Protein AF-D0GLN6-F1 (afdb_monomer)

Secondary structure (DSSP, 8-state):
-HHHHHHHHHHHTTS-HHHHHHHHHHHTT-HHHHHHHHHHHHHT-GGGGGGS-HHHHHHHHHHHHHHHHHHHHIIIII--HHHHHHHHHHHHHHHHHHHT-GGGGGT--HHHH--HHHHHHHHHHHHHHHHHHHHHTT-HHHHHHHHTTHHHHHHHHHTS-HHHHHHHHHHHHHHHHHHHHHHHHHHHHHHHTT-HHHHHHHHHHHHHHHTTT-TTGGGHHHHHHHHHHHHHHHHHHHHHHHHHHHTSS---HHHHHHHHHHHHHHHHHSTT-TTHHHHHHHHHHHHSEEEEEEE--TTHHHHHHHHTTTEEE-SSS-SEEEEEEEEEEEEEEEEEEEEEEEEEEEEEE-TTSPEEEEEEEEEEEEEEEEEEEEEEEEEEEEESS-EEEEEEEEEEEEEEEEEEEESTT--TT---EEES---HHHHHHHHHHHHHHHHHHHHHHHHHHHHTT-

Radius of gyration: 38.67 Å; Cα contacts (8 Å, |Δi|>4): 647; chains: 1; bounding box: 115×36×91 Å

Nearest PDB structures (foldseek):
  8b0h-assembly1_E  TM=2.449E-01  e=9.801E-02  Homo sapiens
  6h03-assembly1_F  TM=3.157E-01  e=2.692E-01  Homo sapiens
  8b0g-assembly1_B  TM=2.133E-01  e=9.801E-02  Homo sapiens
  8b0g-assembly1_C  TM=1.788E-01  e=1.200E-01  Homo sapiens
  5fmw-assembly1_A  TM=1.872E-01  e=1.107E+00  Homo sapiens

Structure (mmCIF, N/CA/C/O backbone):
data_AF-D0GLN6-F1
#
_entry.id   AF-D0GLN6-F1
#
loop_
_atom_site.group_PDB
_atom_site.id
_atom_site.type_symbol
_atom_site.label_atom_id
_atom_site.label_alt_id
_atom_site.label_comp_id
_atom_site.label_asym_id
_atom_site.label_entity_id
_atom_site.label_seq_id
_atom_site.pdbx_PDB_ins_code
_atom_site.Cartn_x
_atom_site.Cartn_y
_atom_site.Cartn_z
_atom_site.occupancy
_atom_site.B_iso_or_equiv
_atom_site.auth_seq_id
_atom_site.auth_comp_id
_atom_site.auth_asym_id
_atom_site.auth_atom_id
_atom_site.pdbx_PDB_model_num
ATOM 1 N N . MET A 1 1 ? 31.984 16.504 53.160 1.00 37.56 1 MET A N 1
ATOM 2 C CA . MET A 1 1 ? 31.110 16.565 51.962 1.00 37.56 1 MET A CA 1
ATOM 3 C C . MET A 1 1 ? 31.490 15.632 50.798 1.00 37.56 1 MET A C 1
ATOM 5 O O . MET A 1 1 ? 30.657 15.445 49.928 1.00 37.56 1 MET A O 1
ATOM 9 N N . LYS A 1 2 ? 32.657 14.957 50.772 1.00 28.67 2 LYS A N 1
ATOM 10 C CA . LYS A 1 2 ? 33.000 13.996 49.690 1.00 28.67 2 LYS A CA 1
ATOM 11 C C . LYS A 1 2 ? 32.461 12.559 49.876 1.00 28.67 2 LYS A C 1
ATOM 13 O O . LYS A 1 2 ? 32.321 11.836 48.899 1.00 28.67 2 LYS A O 1
ATOM 18 N N . LYS A 1 3 ? 32.088 12.151 51.099 1.00 28.12 3 LYS A N 1
ATOM 19 C CA . LYS A 1 3 ? 31.564 10.794 51.382 1.00 28.12 3 LYS A CA 1
ATOM 20 C C . LYS A 1 3 ? 30.069 10.607 51.061 1.00 28.12 3 LYS A C 1
ATOM 22 O O . LYS A 1 3 ? 29.656 9.492 50.777 1.00 28.12 3 LYS A O 1
ATOM 27 N N . ALA A 1 4 ? 29.279 11.686 51.024 1.00 34.06 4 ALA A N 1
ATOM 28 C CA . ALA A 1 4 ? 27.859 11.626 50.652 1.00 34.06 4 ALA A CA 1
ATOM 29 C C . ALA A 1 4 ? 27.649 11.472 49.131 1.00 34.06 4 ALA A C 1
ATOM 31 O O . ALA A 1 4 ? 26.733 10.778 48.703 1.00 34.06 4 ALA A O 1
ATOM 32 N N . ILE A 1 5 ? 28.544 12.046 48.315 1.00 32.75 5 ILE A N 1
ATOM 33 C CA . ILE A 1 5 ? 28.494 11.948 46.845 1.00 32.75 5 ILE A CA 1
ATOM 34 C C . ILE A 1 5 ? 28.907 10.543 46.377 1.00 32.75 5 ILE A C 1
ATOM 36 O O . ILE A 1 5 ? 28.273 9.985 45.486 1.00 32.75 5 ILE A O 1
ATOM 40 N N . LEU A 1 6 ? 29.890 9.916 47.040 1.00 28.12 6 LEU A N 1
ATOM 41 C CA . LEU A 1 6 ? 30.286 8.536 46.735 1.00 28.12 6 LEU A CA 1
ATOM 42 C C . LEU A 1 6 ? 29.181 7.525 47.084 1.00 28.12 6 LEU A C 1
ATOM 44 O O . LEU A 1 6 ? 29.000 6.552 46.365 1.00 28.12 6 LEU A O 1
ATOM 48 N N . PHE A 1 7 ? 28.407 7.775 48.147 1.00 32.47 7 PHE A N 1
ATOM 49 C CA . PHE A 1 7 ? 27.295 6.908 48.553 1.00 32.47 7 PHE A CA 1
ATOM 50 C C . PHE A 1 7 ? 26.094 7.020 47.599 1.00 32.47 7 PHE A C 1
ATOM 52 O O . PHE A 1 7 ? 25.415 6.032 47.348 1.00 32.47 7 PHE A O 1
ATOM 59 N N . ILE A 1 8 ? 25.860 8.194 46.999 1.00 35.62 8 ILE A N 1
ATOM 60 C CA . ILE A 1 8 ? 24.835 8.384 45.956 1.00 35.62 8 ILE A CA 1
ATOM 61 C C . ILE A 1 8 ? 25.257 7.708 44.637 1.00 35.62 8 ILE A C 1
ATOM 63 O O . ILE A 1 8 ? 24.425 7.070 43.996 1.00 35.62 8 ILE A O 1
ATOM 67 N N . LEU A 1 9 ? 26.549 7.743 44.286 1.00 30.69 9 LEU A N 1
ATOM 68 C CA . LEU A 1 9 ? 27.112 7.022 43.132 1.00 30.69 9 LEU A CA 1
ATOM 69 C C . LEU A 1 9 ? 27.140 5.493 43.320 1.00 30.69 9 LEU A C 1
ATOM 71 O O . LEU A 1 9 ? 26.905 4.759 42.364 1.00 30.69 9 LEU A O 1
ATOM 75 N N . LEU A 1 10 ? 27.344 4.993 44.544 1.00 35.53 10 LEU A N 1
ATOM 76 C CA . LEU A 1 10 ? 27.298 3.552 44.842 1.00 35.53 10 LEU A CA 1
ATOM 77 C C . LEU A 1 10 ? 25.870 2.994 44.916 1.00 35.53 10 LEU A C 1
ATOM 79 O O . LEU A 1 10 ? 25.664 1.824 44.614 1.00 35.53 10 LEU A O 1
ATOM 83 N N . ILE A 1 11 ? 24.875 3.821 45.260 1.00 42.78 11 ILE A N 1
ATOM 84 C CA . ILE A 1 11 ? 23.459 3.431 45.177 1.00 42.78 11 ILE A CA 1
ATOM 85 C C . ILE A 1 11 ? 23.023 3.305 43.709 1.00 42.78 11 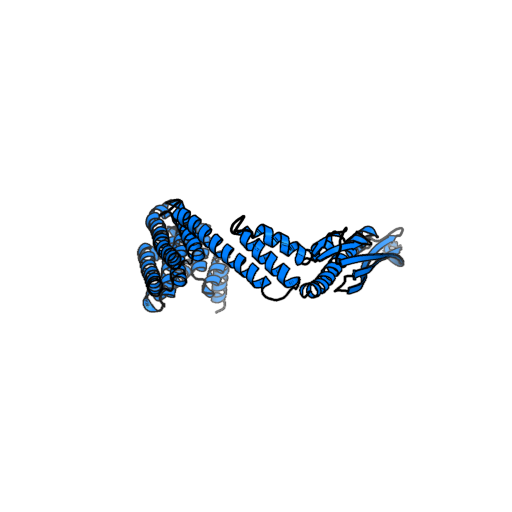ILE A C 1
ATOM 87 O O . ILE A 1 11 ? 22.248 2.408 43.404 1.00 42.78 11 ILE A O 1
ATOM 91 N N . LEU A 1 12 ? 23.579 4.118 42.801 1.00 38.28 12 LEU A N 1
ATOM 92 C CA . LEU A 1 12 ? 23.375 3.999 41.349 1.00 38.28 12 LEU A CA 1
ATOM 93 C C . LEU A 1 12 ? 24.101 2.791 40.729 1.00 38.28 12 LEU A C 1
ATOM 95 O O . LEU A 1 12 ? 23.589 2.206 39.780 1.00 38.28 12 LEU A O 1
ATOM 99 N N . ALA A 1 13 ? 25.229 2.347 41.293 1.00 40.69 13 ALA A N 1
ATOM 100 C CA . ALA A 1 13 ? 25.994 1.198 40.787 1.00 40.69 13 ALA A CA 1
ATOM 101 C C . ALA A 1 13 ? 25.331 -0.181 41.024 1.00 40.69 13 ALA A C 1
ATOM 103 O O . ALA A 1 13 ? 25.823 -1.193 40.527 1.00 40.69 13 ALA A O 1
ATOM 104 N N . VAL A 1 14 ? 24.222 -0.243 41.771 1.00 48.84 14 VAL A N 1
ATOM 105 C CA . VAL A 1 14 ? 23.471 -1.487 42.061 1.00 48.84 14 VAL A CA 1
ATOM 106 C C . VAL A 1 14 ? 22.089 -1.493 41.381 1.00 48.84 14 VAL A C 1
ATOM 108 O O . VAL A 1 14 ? 21.332 -2.462 41.478 1.00 48.84 14 VAL A O 1
ATOM 111 N N . ILE A 1 15 ? 21.747 -0.429 40.651 1.00 55.03 15 ILE A N 1
ATOM 112 C CA . ILE A 1 15 ? 20.499 -0.330 39.895 1.00 55.03 15 ILE A CA 1
ATOM 113 C C . ILE A 1 15 ? 20.711 -1.061 38.569 1.00 55.03 15 ILE A C 1
ATOM 115 O O . ILE A 1 15 ? 21.548 -0.681 37.760 1.00 55.03 15 ILE A O 1
ATOM 119 N N . SER A 1 16 ? 19.981 -2.157 38.354 1.00 67.31 16 SER A N 1
ATOM 120 C CA . SER A 1 16 ? 20.025 -2.892 37.082 1.00 67.31 16 SER A CA 1
ATOM 121 C C . SER A 1 16 ? 19.779 -1.963 35.886 1.00 67.31 16 SER A C 1
ATOM 123 O O . SER A 1 16 ? 19.009 -1.007 36.017 1.00 67.31 16 SER A O 1
ATOM 125 N N . CYS A 1 17 ? 20.321 -2.299 34.711 1.00 77.69 17 CYS A N 1
ATOM 126 C CA . CYS A 1 17 ? 20.084 -1.544 33.474 1.00 77.69 17 CYS A CA 1
ATOM 127 C C . CYS A 1 17 ? 18.590 -1.278 33.198 1.00 77.69 17 CYS A C 1
ATOM 129 O O . CYS A 1 17 ? 18.249 -0.229 32.659 1.00 77.69 17 CYS A O 1
ATOM 131 N N . ASP A 1 18 ? 17.694 -2.189 33.599 1.00 82.88 18 ASP A N 1
ATOM 132 C CA . ASP A 1 18 ? 16.244 -2.029 33.433 1.00 82.88 18 ASP A CA 1
ATOM 133 C C . ASP A 1 18 ? 15.676 -0.887 34.298 1.00 82.88 18 ASP A C 1
ATOM 135 O O . ASP A 1 18 ? 14.871 -0.091 33.824 1.00 82.88 18 ASP A O 1
ATOM 139 N N . LEU A 1 19 ? 16.119 -0.748 35.548 1.00 83.62 19 LEU A N 1
ATOM 140 C CA . LEU A 1 19 ? 15.660 0.326 36.438 1.00 83.62 19 LEU A CA 1
ATOM 141 C C . LEU A 1 19 ? 16.253 1.695 36.055 1.00 83.62 19 LEU A C 1
ATOM 143 O O . LEU A 1 19 ? 15.562 2.708 36.154 1.00 83.62 19 LEU A O 1
ATOM 147 N N . GLU A 1 20 ? 17.495 1.739 35.561 1.00 84.81 20 GLU A N 1
ATOM 148 C CA . GLU A 1 20 ? 18.068 2.967 34.986 1.00 84.81 20 GLU A CA 1
ATOM 149 C C . GLU A 1 20 ? 17.298 3.389 33.725 1.00 84.81 20 GLU A C 1
ATOM 151 O O . GLU A 1 20 ? 16.977 4.564 33.529 1.00 84.81 20 GLU A O 1
ATOM 156 N N . LYS A 1 21 ? 16.943 2.420 32.876 1.00 90.88 21 LYS A N 1
ATOM 157 C CA . LYS A 1 21 ? 16.094 2.662 31.710 1.00 90.88 21 LYS A CA 1
ATOM 158 C C . LYS A 1 21 ? 14.721 3.199 32.119 1.00 90.88 21 LYS A C 1
ATOM 160 O O . LYS A 1 21 ? 14.291 4.204 31.557 1.00 90.88 21 LYS A O 1
ATOM 165 N N . ALA A 1 22 ? 14.075 2.594 33.115 1.00 88.94 22 ALA A N 1
ATOM 166 C CA . ALA A 1 22 ? 12.794 3.066 33.640 1.00 88.94 22 ALA A CA 1
ATOM 167 C C . ALA A 1 22 ? 12.881 4.508 34.170 1.00 88.94 22 ALA A C 1
ATOM 169 O O . ALA A 1 22 ? 11.941 5.288 33.996 1.00 88.94 22 ALA A O 1
ATOM 170 N N . GLN A 1 23 ? 14.015 4.887 34.769 1.00 88.12 23 GLN A N 1
ATOM 171 C CA . GLN A 1 23 ? 14.256 6.261 35.205 1.00 88.12 23 GLN A CA 1
ATOM 172 C C . GLN A 1 23 ? 14.334 7.236 34.028 1.00 88.12 23 GLN A C 1
ATOM 174 O O . GLN A 1 23 ? 13.666 8.268 34.038 1.00 88.12 23 GLN A O 1
ATOM 179 N N . LYS A 1 24 ? 15.088 6.891 32.980 1.00 91.56 24 LYS A N 1
ATOM 180 C CA . LYS A 1 24 ? 15.167 7.713 31.761 1.00 91.56 24 LYS A CA 1
ATOM 181 C C . LYS A 1 24 ? 13.803 7.861 31.083 1.00 91.56 24 LYS A C 1
ATOM 183 O O . LYS A 1 24 ? 13.503 8.916 30.537 1.00 91.56 24 LYS A O 1
ATOM 188 N N . GLU A 1 25 ? 12.978 6.816 31.102 1.00 94.44 25 GLU A N 1
ATOM 189 C CA . GLU A 1 25 ? 11.600 6.862 30.591 1.00 94.44 25 GLU A CA 1
ATOM 190 C C . GLU A 1 25 ? 10.738 7.835 31.411 1.00 94.44 25 GLU A C 1
ATOM 192 O O . GLU A 1 25 ? 10.037 8.666 30.834 1.00 94.44 25 GLU A O 1
ATOM 197 N N . TYR A 1 26 ? 10.844 7.806 32.743 1.00 92.25 26 TYR A N 1
ATOM 198 C CA . TYR A 1 26 ? 10.145 8.744 33.628 1.00 92.25 26 TYR A CA 1
ATOM 199 C C . TYR A 1 26 ? 10.534 10.203 33.353 1.00 92.25 26 TYR A C 1
ATOM 201 O O . TYR A 1 26 ? 9.664 11.054 33.182 1.00 92.25 26 TYR A O 1
ATOM 209 N N . GLU A 1 27 ? 11.835 10.490 33.266 1.00 91.31 27 GLU A N 1
ATOM 210 C CA . GLU A 1 27 ? 12.361 11.838 33.002 1.00 91.31 27 GLU A CA 1
ATOM 211 C C . GLU A 1 27 ? 11.919 12.387 31.639 1.00 91.31 27 GLU A C 1
ATOM 213 O O . GLU A 1 27 ? 11.736 13.591 31.482 1.00 91.31 27 GLU A O 1
ATOM 218 N N . LYS A 1 28 ? 11.686 11.501 30.664 1.00 94.56 28 LYS A N 1
ATOM 219 C CA . LYS A 1 28 ? 11.158 11.844 29.335 1.00 94.56 28 LYS A CA 1
ATOM 220 C C . LYS A 1 28 ? 9.630 11.978 29.285 1.00 94.56 28 LYS A C 1
ATOM 222 O O . LYS A 1 28 ? 9.087 12.174 28.202 1.00 94.56 28 LYS A O 1
ATOM 227 N N . GLY A 1 29 ? 8.924 11.822 30.407 1.00 91.88 29 GLY A N 1
ATOM 228 C CA . GLY A 1 29 ? 7.457 11.839 30.451 1.00 91.88 29 GLY A CA 1
ATOM 229 C C . GLY A 1 29 ? 6.790 10.557 29.933 1.00 91.88 29 GLY A C 1
ATOM 230 O O . GLY A 1 29 ? 5.576 10.512 29.754 1.00 91.88 29 GLY A O 1
ATOM 231 N N . GLN A 1 30 ? 7.553 9.484 29.703 1.00 94.75 30 GLN A N 1
ATOM 232 C CA . GLN A 1 30 ? 7.049 8.187 29.234 1.00 94.75 30 GLN A CA 1
ATOM 233 C C . GLN A 1 30 ? 6.564 7.336 30.419 1.00 94.75 30 GLN A C 1
ATOM 235 O O . GLN A 1 30 ? 7.053 6.234 30.672 1.00 94.75 30 GLN A O 1
ATOM 240 N N . TYR A 1 31 ? 5.600 7.855 31.180 1.00 95.50 31 TYR A N 1
ATOM 241 C CA . TYR A 1 31 ? 5.242 7.325 32.499 1.00 95.50 31 TYR A CA 1
ATOM 242 C C . TYR A 1 31 ? 4.736 5.878 32.495 1.00 95.50 31 TYR A C 1
ATOM 244 O O . TYR A 1 31 ? 5.160 5.075 33.325 1.00 95.50 31 TYR A O 1
ATOM 252 N N . ILE A 1 32 ? 3.878 5.506 31.541 1.00 95.25 32 ILE A N 1
ATOM 253 C CA . ILE A 1 32 ? 3.388 4.122 31.422 1.00 95.25 32 ILE A CA 1
ATOM 254 C C . ILE A 1 32 ? 4.527 3.150 31.126 1.00 95.25 32 ILE A C 1
ATOM 256 O O . ILE A 1 32 ? 4.590 2.075 31.720 1.00 95.25 32 ILE A O 1
ATOM 260 N N . GLN A 1 33 ? 5.444 3.542 30.243 1.00 94.62 33 GLN A N 1
ATOM 261 C CA . GLN A 1 33 ? 6.599 2.724 29.894 1.00 94.62 33 GLN A CA 1
ATOM 262 C C . GLN A 1 33 ? 7.537 2.567 31.094 1.00 94.62 33 GLN A C 1
ATOM 264 O O . GLN A 1 33 ? 7.966 1.455 31.381 1.00 94.62 33 GLN A O 1
ATOM 269 N N . SER A 1 34 ? 7.746 3.643 31.856 1.00 94.50 34 SER A N 1
ATOM 270 C CA . SER A 1 34 ? 8.524 3.606 33.095 1.00 94.50 34 SER A CA 1
ATOM 271 C C . SER A 1 34 ? 7.962 2.594 34.108 1.00 94.50 34 SER A C 1
ATOM 273 O O . SER A 1 34 ? 8.719 1.784 34.656 1.00 94.50 34 SER A O 1
ATOM 275 N N . ILE A 1 35 ? 6.635 2.564 34.308 1.00 93.06 35 ILE A N 1
ATOM 276 C CA . ILE A 1 35 ? 5.976 1.557 35.161 1.00 93.06 35 ILE A CA 1
ATOM 277 C C . ILE A 1 35 ? 6.181 0.151 34.588 1.00 93.06 35 ILE A C 1
ATOM 279 O O . ILE A 1 35 ? 6.617 -0.741 35.314 1.00 93.06 35 ILE A O 1
ATOM 283 N N . GLU A 1 36 ? 5.917 -0.056 33.295 1.00 92.88 36 GLU A N 1
ATOM 284 C CA . GLU A 1 36 ? 6.096 -1.358 32.640 1.00 92.88 36 GLU A CA 1
ATOM 285 C C . GLU A 1 36 ? 7.523 -1.898 32.784 1.00 92.88 36 GLU A C 1
ATOM 287 O O . GLU A 1 36 ? 7.710 -3.065 33.128 1.00 92.88 36 GLU A O 1
ATOM 292 N N . THR A 1 37 ? 8.533 -1.069 32.517 1.00 92.31 37 THR A N 1
ATOM 293 C CA . THR A 1 37 ? 9.947 -1.442 32.619 1.00 92.31 37 THR A CA 1
ATOM 294 C C . THR A 1 37 ? 10.316 -1.775 34.065 1.00 92.31 37 THR A C 1
ATOM 296 O O . THR A 1 37 ? 10.963 -2.795 34.311 1.00 92.31 37 THR A O 1
ATOM 299 N N . THR A 1 38 ? 9.835 -0.985 35.030 1.00 90.38 38 THR A N 1
ATOM 300 C CA . THR A 1 38 ? 10.035 -1.257 36.462 1.00 90.38 38 THR A CA 1
ATOM 301 C C . THR A 1 38 ? 9.437 -2.606 36.864 1.00 90.38 38 THR A C 1
ATOM 303 O O . THR A 1 38 ? 10.108 -3.413 37.504 1.00 90.38 38 THR A O 1
ATOM 306 N N . LEU A 1 39 ? 8.197 -2.892 36.460 1.00 90.06 39 LEU A N 1
ATOM 307 C CA . LEU A 1 39 ? 7.534 -4.157 36.781 1.00 90.06 39 LEU A CA 1
ATOM 308 C C . LEU A 1 39 ? 8.218 -5.351 36.101 1.00 90.06 39 LEU A C 1
ATOM 310 O O . LEU A 1 39 ? 8.475 -6.357 36.755 1.00 90.06 39 LEU A O 1
ATOM 314 N N . LYS A 1 40 ? 8.624 -5.227 34.830 1.00 89.50 40 LYS A N 1
ATOM 315 C CA . LYS A 1 40 ? 9.374 -6.278 34.114 1.00 89.50 40 LYS A CA 1
ATOM 316 C C . LYS A 1 40 ? 10.687 -6.644 34.805 1.00 89.50 40 LYS A C 1
ATOM 318 O O . LYS A 1 40 ? 11.072 -7.814 34.793 1.00 89.50 40 LYS A O 1
ATOM 323 N N . TYR A 1 41 ? 11.379 -5.670 35.397 1.00 86.81 41 TYR A N 1
ATOM 324 C CA . TYR A 1 41 ? 12.577 -5.949 36.186 1.00 86.81 41 TYR A CA 1
ATOM 325 C C . TYR A 1 41 ? 12.258 -6.851 37.385 1.00 86.81 41 TYR A C 1
ATOM 327 O O . TYR A 1 41 ? 12.951 -7.849 37.608 1.00 86.81 41 TYR A O 1
ATOM 335 N N . PHE A 1 42 ? 11.201 -6.528 38.134 1.00 85.19 42 PHE A N 1
ATOM 336 C CA . PHE A 1 42 ? 10.797 -7.292 39.313 1.00 85.19 42 PHE A CA 1
ATOM 337 C C . PHE A 1 42 ? 10.180 -8.650 38.975 1.00 85.19 42 PHE A C 1
ATOM 339 O O . PHE A 1 42 ? 10.437 -9.602 39.707 1.00 85.19 42 PHE A O 1
ATOM 346 N N . ASP A 1 43 ? 9.498 -8.782 37.837 1.00 85.56 43 ASP A N 1
ATOM 347 C CA . ASP A 1 43 ? 9.002 -10.069 37.331 1.00 85.56 43 ASP A CA 1
ATOM 348 C C . ASP A 1 43 ? 10.149 -11.076 37.122 1.00 85.56 43 ASP A C 1
ATOM 350 O O . ASP A 1 43 ? 10.017 -12.256 37.433 1.00 85.56 43 ASP A O 1
ATOM 354 N N . LYS A 1 44 ? 11.317 -10.616 36.650 1.00 82.50 44 LYS A N 1
ATOM 355 C CA . LYS A 1 44 ? 12.515 -11.460 36.457 1.00 82.50 44 LYS A CA 1
ATOM 356 C C . LYS A 1 44 ? 13.317 -11.699 37.739 1.00 82.50 44 LYS A C 1
ATOM 358 O O . LYS A 1 44 ? 14.229 -12.521 37.754 1.00 82.50 44 LYS A O 1
ATOM 363 N N . ASN A 1 45 ? 13.037 -10.940 38.795 1.00 73.62 45 ASN A N 1
ATOM 364 C CA . ASN A 1 45 ? 13.869 -10.860 39.991 1.00 73.62 45 ASN A CA 1
ATOM 365 C C . ASN A 1 45 ? 13.021 -10.877 41.271 1.00 73.62 45 ASN A C 1
ATOM 367 O O . ASN A 1 45 ? 13.339 -10.171 42.228 1.00 73.62 45 ASN A O 1
ATOM 371 N N . GLU A 1 46 ? 11.959 -11.682 41.321 1.00 61.38 46 GLU A N 1
ATOM 372 C CA . GLU A 1 46 ? 10.971 -11.655 42.412 1.00 61.38 46 GLU A CA 1
ATOM 373 C C . GLU A 1 46 ? 11.614 -11.856 43.802 1.00 61.38 46 GLU A C 1
ATOM 375 O O . GLU A 1 46 ? 11.325 -11.134 44.758 1.00 61.38 46 GLU A O 1
ATOM 380 N N . ASN A 1 47 ? 12.626 -12.728 43.899 1.00 61.66 47 ASN A N 1
ATOM 381 C CA . ASN A 1 47 ? 13.406 -12.954 45.125 1.00 61.66 47 ASN A CA 1
ATOM 382 C C . ASN A 1 47 ? 14.264 -11.750 45.562 1.00 61.66 47 ASN A C 1
ATOM 384 O O . ASN A 1 47 ? 14.694 -11.679 46.717 1.00 61.66 47 ASN A O 1
ATOM 388 N N . ARG A 1 48 ? 14.537 -10.799 44.659 1.00 62.66 48 ARG A N 1
ATOM 389 C CA . ARG A 1 48 ? 15.266 -9.564 44.973 1.00 62.66 48 ARG A CA 1
ATOM 390 C C . ARG A 1 48 ? 14.370 -8.498 45.581 1.00 62.66 48 ARG A C 1
ATOM 392 O O . ARG A 1 48 ? 14.921 -7.609 46.210 1.00 62.66 48 ARG A O 1
ATOM 399 N N . ILE A 1 49 ? 13.040 -8.600 45.490 1.00 63.72 49 ILE A N 1
ATOM 400 C CA . ILE A 1 49 ? 12.101 -7.632 46.090 1.00 63.72 49 ILE A CA 1
ATOM 401 C C . ILE A 1 49 ? 12.345 -7.492 47.596 1.00 63.72 49 ILE A C 1
ATOM 403 O O . ILE A 1 49 ? 12.439 -6.382 48.110 1.00 63.72 49 ILE A O 1
ATOM 407 N N . LYS A 1 50 ? 12.561 -8.619 48.288 1.00 62.69 50 LYS A N 1
ATOM 408 C CA . LYS A 1 50 ? 12.913 -8.656 49.721 1.00 62.69 50 LYS A CA 1
ATOM 409 C C . LYS A 1 50 ? 14.316 -8.108 50.027 1.00 62.69 50 LYS A C 1
ATOM 411 O O . LYS A 1 50 ? 14.627 -7.859 51.184 1.00 62.69 50 LYS A O 1
ATOM 416 N N . LYS A 1 51 ? 15.164 -7.955 49.004 1.00 64.25 51 LYS A N 1
ATOM 417 C CA . LYS A 1 51 ? 16.548 -7.459 49.081 1.00 64.25 51 LYS A CA 1
ATOM 418 C C . LYS A 1 51 ? 16.697 -6.031 48.539 1.00 64.25 51 LYS A C 1
ATOM 420 O O . LYS A 1 51 ? 17.808 -5.507 48.533 1.00 64.25 51 LYS A O 1
ATOM 425 N N . VAL A 1 52 ? 15.614 -5.404 48.067 1.00 66.38 52 VAL A N 1
ATOM 426 C CA . VAL A 1 52 ? 15.632 -3.998 47.648 1.00 66.38 52 VAL A CA 1
ATOM 427 C C . VAL A 1 52 ? 15.818 -3.136 48.892 1.00 66.38 52 VAL A C 1
ATOM 429 O O . VAL A 1 52 ? 15.045 -3.233 49.842 1.00 66.38 52 VAL A O 1
ATOM 432 N N . ASN A 1 53 ? 16.847 -2.289 48.883 1.00 73.12 53 ASN A N 1
ATOM 433 C CA . ASN A 1 53 ? 17.073 -1.299 49.934 1.00 73.12 53 ASN A CA 1
ATOM 434 C C . ASN A 1 53 ? 15.843 -0.377 50.060 1.00 73.12 53 ASN A C 1
ATOM 436 O O . ASN A 1 53 ? 15.289 0.041 49.039 1.00 73.12 53 ASN A O 1
ATOM 440 N N . SER A 1 54 ? 15.451 -0.030 51.291 1.00 75.44 54 SER A N 1
ATOM 441 C CA . SER A 1 54 ? 14.336 0.880 51.589 1.00 75.44 54 SER A CA 1
ATOM 442 C C . SER A 1 54 ? 14.368 2.146 50.737 1.00 75.44 54 SER A C 1
ATOM 444 O O . SER A 1 54 ? 13.351 2.503 50.165 1.00 75.44 54 SER A O 1
ATOM 446 N N . LYS A 1 55 ? 15.543 2.745 50.511 1.00 78.38 55 LYS A N 1
ATOM 447 C CA . LYS A 1 55 ? 15.656 3.961 49.690 1.00 78.38 55 LYS A CA 1
ATOM 448 C C . LYS A 1 55 ? 15.175 3.775 48.242 1.00 78.38 55 LYS A C 1
ATOM 450 O O . LYS A 1 55 ? 14.487 4.636 47.707 1.00 78.38 55 LYS A O 1
ATOM 455 N N . VAL A 1 56 ? 15.530 2.657 47.605 1.00 76.50 56 VAL A N 1
ATOM 456 C CA . VAL A 1 56 ? 15.106 2.348 46.223 1.00 76.50 56 VAL A CA 1
ATOM 457 C C . VAL A 1 56 ? 13.615 2.020 46.195 1.00 76.50 56 VAL A C 1
ATOM 459 O O . VAL A 1 56 ? 12.905 2.407 45.269 1.00 76.50 56 VAL A O 1
ATOM 462 N N . LYS A 1 57 ? 13.127 1.337 47.235 1.00 77.75 57 LYS A N 1
ATOM 463 C CA . LYS A 1 57 ? 11.704 1.056 47.412 1.00 77.75 57 LYS A CA 1
ATOM 464 C C . LYS A 1 57 ? 10.896 2.352 47.527 1.00 77.75 57 LYS A C 1
ATOM 466 O O . LYS A 1 57 ? 9.934 2.509 46.782 1.00 77.75 57 LYS A O 1
ATOM 471 N N . ASP A 1 58 ? 11.313 3.276 48.388 1.00 82.62 58 ASP A N 1
ATOM 472 C CA . ASP A 1 58 ? 10.658 4.572 48.605 1.00 82.62 58 ASP A CA 1
ATOM 473 C C . ASP A 1 58 ? 10.652 5.420 47.328 1.00 82.62 58 ASP A C 1
ATOM 475 O O . ASP A 1 58 ? 9.666 6.088 47.017 1.00 82.62 58 ASP A O 1
ATOM 479 N N . GLU A 1 59 ? 11.725 5.352 46.539 1.00 84.25 59 GLU A N 1
ATOM 480 C CA . GLU A 1 59 ? 11.812 6.033 45.249 1.00 84.25 59 GLU A CA 1
ATOM 481 C C . GLU A 1 59 ? 10.822 5.467 44.219 1.00 84.25 59 GLU A C 1
ATOM 483 O O . GLU A 1 59 ? 10.139 6.234 43.537 1.00 84.25 59 GLU A O 1
ATOM 488 N N . ILE A 1 60 ? 10.702 4.138 44.123 1.00 83.06 60 ILE A N 1
ATOM 489 C CA . ILE A 1 60 ? 9.712 3.479 43.256 1.00 83.06 60 ILE A CA 1
ATOM 490 C C . ILE A 1 60 ? 8.291 3.836 43.704 1.00 83.06 60 ILE A C 1
ATOM 492 O O . ILE A 1 60 ? 7.485 4.239 42.866 1.00 83.06 60 ILE A O 1
ATOM 496 N N . VAL A 1 61 ? 8.002 3.743 45.009 1.00 85.19 61 VAL A N 1
ATOM 497 C CA . VAL A 1 61 ? 6.701 4.116 45.595 1.00 85.19 61 VAL A CA 1
ATOM 498 C C . VAL A 1 61 ? 6.366 5.561 45.234 1.00 85.19 61 VAL A C 1
ATOM 500 O O . VAL A 1 61 ? 5.310 5.825 44.667 1.00 85.19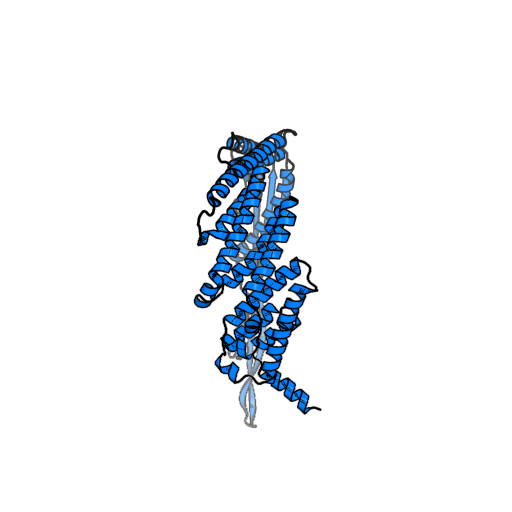 61 VAL A O 1
ATOM 503 N N . SER A 1 62 ? 7.288 6.494 45.491 1.00 87.38 62 SER A N 1
ATOM 504 C CA . SER A 1 62 ? 7.091 7.918 45.215 1.00 87.38 62 SER A CA 1
ATOM 505 C C . SER A 1 62 ? 6.808 8.187 43.737 1.00 87.38 62 SER A C 1
ATOM 507 O O . SER A 1 62 ? 5.903 8.958 43.421 1.00 87.38 62 SER A O 1
ATOM 509 N N . LYS A 1 63 ? 7.541 7.545 42.819 1.00 89.50 63 LYS A N 1
ATOM 510 C CA . LYS A 1 63 ? 7.314 7.708 41.374 1.00 89.50 63 LYS A CA 1
ATOM 511 C C . LYS A 1 63 ? 5.987 7.112 40.933 1.00 89.50 63 LYS A C 1
ATOM 513 O O . LYS A 1 63 ? 5.277 7.756 40.170 1.00 89.50 63 LYS A O 1
ATOM 518 N N . PHE A 1 64 ? 5.631 5.924 41.415 1.00 90.31 64 PHE A N 1
ATOM 519 C CA . PHE A 1 64 ? 4.350 5.301 41.079 1.00 90.31 64 PHE A CA 1
ATOM 520 C C . PHE A 1 64 ? 3.192 6.173 41.567 1.00 90.31 64 PHE A C 1
ATOM 522 O O . PHE A 1 64 ? 2.300 6.462 40.773 1.00 90.31 64 PHE A O 1
ATOM 529 N N . SER A 1 65 ? 3.258 6.674 42.807 1.00 89.56 65 SER A N 1
ATOM 530 C CA . SER A 1 65 ? 2.271 7.617 43.344 1.00 89.56 65 SER A CA 1
ATOM 531 C C . SER A 1 65 ? 2.158 8.864 42.471 1.00 89.56 65 SER A C 1
ATOM 533 O O . SER A 1 65 ? 1.067 9.146 41.986 1.00 89.56 65 SER A O 1
ATOM 535 N N . LYS A 1 66 ? 3.278 9.527 42.150 1.00 93.06 66 LYS A N 1
ATOM 536 C CA . LYS A 1 66 ? 3.294 10.715 41.277 1.00 93.06 66 LYS A CA 1
ATOM 537 C C . LYS A 1 66 ? 2.684 10.458 39.901 1.00 93.06 66 LYS A C 1
ATOM 539 O O . LYS A 1 66 ? 1.945 11.296 39.399 1.00 93.06 66 LYS A O 1
ATOM 544 N N . ILE A 1 67 ? 2.964 9.307 39.285 1.00 94.50 67 ILE A N 1
ATOM 545 C CA . ILE A 1 67 ? 2.370 8.937 37.991 1.00 94.50 67 ILE A CA 1
ATO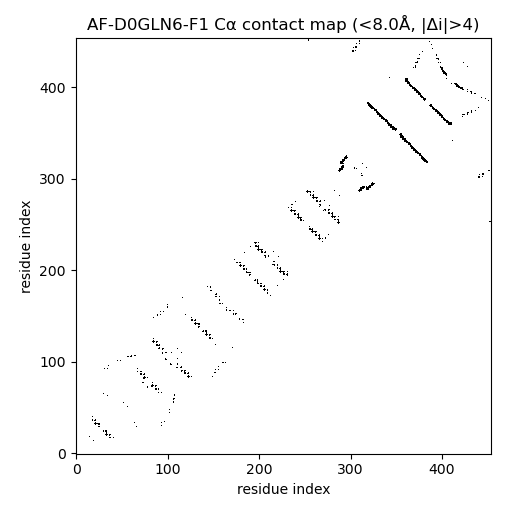M 546 C C . ILE A 1 67 ? 0.858 8.729 38.133 1.00 94.50 67 ILE A C 1
ATOM 548 O O . ILE A 1 67 ? 0.086 9.218 37.308 1.00 94.50 67 ILE A O 1
ATOM 552 N N . THR A 1 68 ? 0.418 8.001 39.163 1.00 93.75 68 THR A N 1
ATOM 553 C CA . THR A 1 68 ? -1.014 7.757 39.383 1.00 93.75 68 THR A CA 1
ATOM 554 C C . THR A 1 68 ? -1.770 9.032 39.746 1.00 93.75 68 THR A C 1
ATOM 556 O O . THR A 1 68 ? -2.891 9.209 39.276 1.00 93.75 68 THR A O 1
ATOM 559 N N . GLU A 1 69 ? -1.161 9.941 40.509 1.00 92.19 69 GLU A N 1
ATOM 560 C CA . GLU A 1 69 ? -1.691 11.271 40.828 1.00 92.19 69 GLU A CA 1
ATOM 561 C C . GLU A 1 69 ? -1.798 12.116 39.561 1.00 92.19 69 GLU A C 1
ATOM 563 O O . GLU A 1 69 ? -2.885 12.588 39.250 1.00 92.19 69 GLU A O 1
ATOM 568 N N . TYR A 1 70 ? -0.730 12.187 38.759 1.00 93.88 70 TYR A N 1
ATOM 569 C CA . TYR A 1 70 ? -0.723 12.896 37.479 1.00 93.88 70 TYR A CA 1
ATOM 570 C C . TYR A 1 70 ? -1.892 12.481 36.576 1.00 93.88 70 TYR A C 1
ATOM 572 O O . TYR A 1 70 ? -2.640 13.329 36.084 1.00 93.88 70 TYR A O 1
ATOM 580 N N . TYR A 1 71 ? -2.096 11.174 36.377 1.00 95.38 71 TYR A N 1
ATOM 581 C CA . TYR A 1 71 ? -3.221 10.709 35.570 1.00 95.38 71 TYR A CA 1
ATOM 582 C C . TYR A 1 71 ? -4.573 10.900 36.272 1.00 95.38 71 TYR A C 1
ATOM 584 O O . TYR A 1 71 ? -5.556 11.187 35.594 1.00 95.38 71 TYR A O 1
ATOM 592 N N . SER A 1 72 ? -4.658 10.784 37.600 1.00 93.88 72 SER A N 1
ATOM 593 C CA . SER A 1 72 ? -5.910 11.018 38.344 1.00 93.88 72 SER A CA 1
ATOM 594 C C . SER A 1 72 ? -6.359 12.481 38.268 1.00 93.88 72 SER A C 1
ATOM 596 O O . SER A 1 72 ? -7.544 12.756 38.048 1.00 93.88 72 SER A O 1
ATOM 598 N N . ASP A 1 73 ? -5.410 13.411 38.368 1.00 92.62 73 ASP A N 1
ATOM 599 C CA . ASP A 1 73 ? -5.625 14.847 38.208 1.00 92.62 73 ASP A CA 1
ATOM 600 C C . ASP A 1 73 ? -6.021 15.192 36.775 1.00 92.62 73 ASP A C 1
ATOM 602 O O . ASP A 1 73 ? -6.968 15.952 36.554 1.00 92.62 73 ASP A O 1
ATOM 606 N N . MET A 1 74 ? -5.364 14.583 35.785 1.00 93.56 74 MET A N 1
ATOM 607 C CA . MET A 1 74 ? -5.745 14.740 34.382 1.00 93.56 74 MET A CA 1
ATOM 608 C C . MET A 1 74 ? -7.151 14.186 34.106 1.00 93.56 74 MET A C 1
ATOM 610 O O . MET A 1 74 ? -7.927 14.817 33.390 1.00 93.56 74 MET A O 1
ATOM 614 N N . ALA A 1 75 ? -7.510 13.054 34.716 1.00 92.38 75 ALA A N 1
ATOM 615 C CA . ALA A 1 75 ? -8.822 12.424 34.583 1.00 92.38 75 ALA A CA 1
ATOM 616 C C . ALA A 1 75 ? -9.966 13.229 35.231 1.00 92.38 75 ALA A C 1
ATOM 618 O O . ALA A 1 75 ? -11.117 13.070 34.817 1.00 92.38 75 ALA A O 1
ATOM 619 N N . SER A 1 76 ? -9.671 14.086 36.215 1.00 84.38 76 SER A N 1
ATOM 620 C CA . SER A 1 76 ? -10.689 14.775 37.026 1.00 84.38 76 SER A CA 1
ATOM 621 C C . SER A 1 76 ? -10.710 16.292 36.813 1.00 84.38 76 SER A C 1
ATOM 623 O O . SER A 1 76 ? -11.757 16.850 36.481 1.00 84.38 76 SER A O 1
ATOM 625 N N . ASN A 1 77 ? -9.558 16.952 36.947 1.00 73.38 77 ASN A N 1
ATOM 626 C CA . ASN A 1 77 ? -9.472 18.387 37.229 1.00 73.38 77 ASN A CA 1
ATOM 627 C C . ASN A 1 77 ? -9.021 19.224 36.023 1.00 73.38 77 ASN A C 1
ATOM 629 O O . ASN A 1 77 ? -9.606 20.270 35.759 1.00 73.38 77 ASN A O 1
ATOM 633 N N . PHE A 1 78 ? -8.014 18.763 35.272 1.00 68.94 78 PHE A N 1
ATOM 634 C CA . PHE A 1 78 ? -7.308 19.615 34.297 1.00 68.94 78 PHE A CA 1
ATOM 635 C C . PHE A 1 78 ? -7.405 19.158 32.840 1.00 68.94 78 PHE A C 1
ATOM 637 O O . PHE A 1 78 ? -7.077 19.924 31.938 1.00 68.94 78 PHE A O 1
ATOM 644 N N . GLY A 1 79 ? -7.841 17.923 32.586 1.00 74.12 79 GLY A N 1
ATOM 645 C CA . GLY A 1 79 ? -7.931 17.402 31.227 1.00 74.12 79 GLY A CA 1
ATOM 646 C C . GLY A 1 79 ? -9.142 17.934 30.459 1.00 74.12 79 GLY A C 1
ATOM 647 O O . GLY A 1 79 ? -10.263 17.975 30.983 1.00 74.12 79 GLY A O 1
ATOM 648 N N . ASN A 1 80 ? -8.945 18.242 29.178 1.00 90.62 80 ASN A N 1
ATOM 649 C CA . ASN A 1 80 ? -10.043 18.224 28.213 1.00 90.62 80 ASN A CA 1
ATOM 650 C C . ASN A 1 80 ? -10.606 16.789 28.076 1.00 90.62 80 ASN A C 1
ATOM 652 O O . ASN A 1 80 ? -10.055 15.836 28.630 1.00 90.62 80 ASN A O 1
ATOM 656 N N . GLU A 1 81 ? -11.724 16.604 27.373 1.00 91.19 81 GLU A N 1
ATOM 657 C CA . GLU A 1 81 ? -12.378 15.286 27.319 1.00 91.19 81 GLU A CA 1
ATOM 658 C C . GLU A 1 81 ? -11.479 14.177 26.754 1.00 91.19 81 GLU A C 1
ATOM 660 O O . GLU A 1 81 ? -11.483 13.068 27.280 1.00 91.19 81 GLU A O 1
ATOM 665 N N . GLU A 1 82 ? -10.656 14.476 25.748 1.00 92.62 82 GLU A N 1
ATOM 666 C CA . GLU A 1 82 ? -9.704 13.517 25.175 1.00 92.62 82 GLU A CA 1
ATOM 667 C C . GLU A 1 82 ? -8.601 13.142 26.173 1.00 92.62 82 GLU A C 1
ATOM 669 O O . GLU A 1 82 ? -8.317 11.965 26.395 1.00 92.62 82 GLU A O 1
ATOM 674 N N . GLN A 1 83 ? -8.026 14.134 26.852 1.00 94.81 83 GLN A N 1
ATOM 675 C CA . GLN A 1 83 ? -7.048 13.915 27.915 1.00 94.81 83 GLN A CA 1
ATOM 676 C C . GLN A 1 83 ? -7.648 13.093 29.059 1.00 94.81 83 GLN A C 1
ATOM 678 O O . GLN A 1 83 ? -6.986 12.199 29.580 1.00 94.81 83 GLN A O 1
ATOM 683 N N . LYS A 1 84 ? -8.914 13.334 29.416 1.00 96.31 84 LYS A N 1
ATOM 684 C CA . LYS A 1 84 ? -9.632 12.559 30.435 1.00 96.31 84 LYS A CA 1
ATOM 685 C C . LYS A 1 84 ? -9.862 11.112 30.005 1.00 96.31 84 LYS A C 1
ATOM 687 O O . LYS A 1 84 ? -9.687 10.214 30.830 1.00 96.31 84 LYS A O 1
ATOM 692 N N . ILE A 1 85 ? -10.222 10.866 28.743 1.00 96.06 85 ILE A N 1
ATOM 693 C CA . ILE A 1 85 ? -10.347 9.509 28.184 1.00 96.06 85 ILE A CA 1
ATOM 694 C C . ILE A 1 85 ? -9.002 8.785 28.282 1.00 96.06 85 ILE A C 1
ATOM 696 O O . ILE A 1 85 ? -8.915 7.728 28.911 1.00 96.06 85 ILE A O 1
ATOM 700 N N . ASN A 1 86 ? -7.942 9.396 27.752 1.00 95.38 86 ASN A N 1
ATOM 701 C CA . ASN A 1 86 ? -6.598 8.822 27.745 1.00 95.38 86 ASN A CA 1
ATOM 702 C C . ASN A 1 86 ? -6.062 8.577 29.160 1.00 95.38 86 ASN A C 1
ATOM 704 O O . ASN A 1 86 ? -5.480 7.527 29.433 1.00 95.38 86 ASN A O 1
ATOM 708 N N . ALA A 1 87 ? -6.292 9.506 30.088 1.00 96.44 87 ALA A N 1
ATOM 709 C CA . ALA A 1 87 ? -5.896 9.355 31.481 1.00 96.44 87 ALA A CA 1
ATOM 710 C C . ALA A 1 87 ? -6.611 8.178 32.159 1.00 96.44 87 ALA A C 1
ATOM 712 O O . ALA A 1 87 ? -5.959 7.380 32.827 1.00 96.44 87 ALA A O 1
ATOM 713 N N . ASN A 1 88 ? -7.919 8.003 31.942 1.00 97.25 88 ASN A N 1
ATOM 714 C CA . ASN A 1 88 ? -8.652 6.859 32.488 1.00 97.25 88 ASN A CA 1
ATOM 715 C C . ASN A 1 88 ? -8.217 5.522 31.853 1.00 97.25 88 ASN A C 1
ATOM 717 O O . ASN A 1 88 ? -8.066 4.538 32.573 1.00 97.25 88 ASN A O 1
ATOM 721 N N . ILE A 1 89 ? -7.937 5.472 30.544 1.00 96.50 89 ILE A N 1
ATOM 722 C CA . ILE A 1 89 ? -7.362 4.275 29.892 1.00 96.50 89 ILE A CA 1
ATOM 723 C C . ILE A 1 89 ? -5.999 3.925 30.511 1.00 96.50 89 ILE A C 1
ATOM 725 O O . ILE A 1 89 ? -5.724 2.766 30.824 1.00 96.50 89 ILE A O 1
ATOM 729 N N . ASN A 1 90 ? -5.154 4.930 30.741 1.00 96.75 90 ASN A N 1
ATOM 730 C CA . ASN A 1 90 ? -3.839 4.762 31.355 1.00 96.75 90 ASN A CA 1
ATOM 731 C C . ASN A 1 90 ? -3.922 4.321 32.823 1.00 96.75 90 ASN A C 1
ATOM 733 O O . ASN A 1 90 ? -3.189 3.419 33.225 1.00 96.75 90 ASN A O 1
ATOM 737 N N . LEU A 1 91 ? -4.843 4.881 33.612 1.00 96.81 91 LEU A N 1
ATOM 738 C CA . LEU A 1 91 ? -5.107 4.435 34.985 1.00 96.81 91 LEU A CA 1
ATOM 739 C C . LEU A 1 91 ? -5.606 2.990 35.018 1.00 96.81 91 LEU A C 1
ATOM 741 O O . LEU A 1 91 ? -5.132 2.208 35.840 1.00 96.81 91 LEU A O 1
ATOM 745 N N . PHE A 1 92 ? -6.488 2.607 34.089 1.00 96.00 92 PHE A N 1
ATOM 746 C CA . PHE A 1 92 ? -6.917 1.218 33.936 1.00 96.00 92 PHE A CA 1
ATOM 747 C C . PHE A 1 92 ? -5.731 0.299 33.630 1.00 96.00 92 PHE A C 1
ATOM 749 O O . PHE A 1 92 ? -5.553 -0.724 34.288 1.00 96.00 92 PHE A O 1
ATOM 756 N N . LYS A 1 93 ? -4.861 0.693 32.694 1.00 95.50 93 LYS A N 1
ATOM 757 C CA . LYS A 1 93 ? -3.644 -0.054 32.360 1.00 95.50 93 LYS A CA 1
ATOM 758 C C . LYS A 1 93 ? -2.726 -0.235 33.569 1.00 95.50 93 LYS A C 1
ATOM 760 O O . LYS A 1 93 ? -2.279 -1.350 33.825 1.00 95.50 93 LYS A O 1
ATOM 765 N N . ILE A 1 94 ? -2.458 0.837 34.319 1.00 95.31 94 ILE A N 1
ATOM 766 C CA . ILE A 1 94 ? -1.650 0.782 35.547 1.00 95.31 94 ILE A CA 1
ATOM 767 C C . ILE A 1 94 ? -2.295 -0.164 36.558 1.00 95.31 94 ILE A C 1
ATOM 769 O O . ILE A 1 94 ? -1.612 -1.038 37.088 1.00 95.31 94 ILE A O 1
ATOM 773 N N . TYR A 1 95 ? -3.605 -0.035 36.782 1.00 94.75 95 TYR A N 1
ATOM 774 C CA . TYR A 1 95 ? -4.348 -0.891 37.701 1.00 94.75 95 TYR A CA 1
ATOM 775 C C . TYR A 1 95 ? -4.160 -2.371 37.365 1.00 94.75 95 TYR A C 1
ATOM 777 O O . TYR A 1 95 ? -3.760 -3.156 38.225 1.00 94.75 95 TYR A O 1
ATOM 785 N N . ILE A 1 96 ? -4.383 -2.726 36.098 1.00 92.44 96 ILE A N 1
ATOM 786 C CA . ILE A 1 96 ? -4.215 -4.085 35.593 1.00 92.44 96 ILE A CA 1
ATOM 787 C C . ILE A 1 96 ? -2.787 -4.592 35.825 1.00 92.44 96 ILE A C 1
ATOM 789 O O . ILE A 1 96 ? -2.602 -5.658 36.413 1.00 92.44 96 ILE A O 1
ATOM 793 N N . MET A 1 97 ? -1.772 -3.823 35.417 1.00 91.75 97 MET A N 1
ATOM 794 C CA . MET A 1 97 ? -0.373 -4.237 35.560 1.00 91.75 97 MET A CA 1
ATOM 795 C C . MET A 1 97 ? 0.006 -4.506 37.021 1.00 91.75 97 MET A C 1
ATOM 797 O O . MET A 1 97 ? 0.758 -5.441 37.301 1.00 91.75 97 MET A O 1
ATOM 801 N N . LEU A 1 98 ? -0.510 -3.706 37.955 1.00 91.31 98 LEU A N 1
ATOM 802 C CA . LEU A 1 98 ? -0.262 -3.894 39.381 1.00 91.31 98 LEU A CA 1
ATOM 803 C C . LEU A 1 98 ? -1.021 -5.108 39.933 1.00 91.31 98 LEU A C 1
ATOM 805 O O . LEU A 1 98 ? -0.440 -5.931 40.637 1.00 91.31 98 LEU A O 1
ATOM 809 N N . GLU A 1 99 ? -2.299 -5.266 39.592 1.00 89.88 99 GLU A N 1
ATOM 810 C CA . GLU A 1 99 ? -3.138 -6.352 40.111 1.00 89.88 99 GLU A CA 1
ATOM 811 C C . GLU A 1 99 ? -2.669 -7.751 39.675 1.00 89.88 99 GLU A C 1
ATOM 813 O O . GLU A 1 99 ? -2.854 -8.737 40.402 1.00 89.88 99 GLU A O 1
ATOM 818 N N . GLU A 1 100 ? -2.040 -7.858 38.506 1.00 86.75 100 GLU A N 1
ATOM 819 C CA . GLU A 1 100 ? -1.408 -9.093 38.035 1.00 86.75 100 GLU A CA 1
ATOM 820 C C . GLU A 1 100 ? -0.268 -9.577 38.941 1.00 86.75 100 GLU A C 1
ATOM 822 O O . GLU A 1 100 ? 0.072 -10.760 38.919 1.00 86.75 100 GLU A O 1
ATOM 827 N N . ARG A 1 101 ? 0.321 -8.683 39.742 1.00 86.50 101 ARG A N 1
ATOM 828 C CA . ARG A 1 101 ? 1.579 -8.906 40.456 1.00 86.50 101 ARG A CA 1
ATOM 829 C C . ARG A 1 101 ? 1.382 -8.706 41.949 1.00 86.50 101 ARG A C 1
ATOM 831 O O . ARG A 1 101 ? 1.410 -7.583 42.445 1.00 86.50 101 ARG A O 1
ATOM 838 N N . ASN A 1 102 ? 1.244 -9.799 42.700 1.00 83.75 102 ASN A N 1
ATOM 839 C CA . ASN A 1 102 ? 0.985 -9.739 44.147 1.00 83.75 102 ASN A CA 1
ATOM 840 C C . ASN A 1 102 ? 2.027 -8.917 44.923 1.00 83.75 102 ASN A C 1
ATOM 842 O O . ASN A 1 102 ? 1.672 -8.244 45.891 1.00 83.75 102 ASN A O 1
ATOM 846 N N . TYR A 1 103 ? 3.292 -8.936 44.492 1.00 83.94 103 TYR A N 1
ATOM 847 C CA . TYR A 1 103 ? 4.368 -8.194 45.145 1.00 83.94 103 TYR A CA 1
ATOM 848 C C . TYR A 1 103 ? 4.183 -6.669 45.094 1.00 83.94 103 TYR A C 1
ATOM 850 O O . TYR A 1 103 ? 4.754 -5.954 45.918 1.00 83.94 103 TYR A O 1
ATOM 858 N N . THR A 1 104 ? 3.381 -6.152 44.156 1.00 87.12 104 THR A N 1
ATOM 859 C CA . THR A 1 104 ? 3.170 -4.704 43.983 1.00 87.12 104 THR A CA 1
ATOM 860 C C . THR A 1 104 ? 2.452 -4.070 45.165 1.00 87.12 104 THR A C 1
ATOM 862 O O . THR A 1 104 ? 2.688 -2.900 45.456 1.00 87.12 104 THR A O 1
ATOM 865 N N . LYS A 1 105 ? 1.690 -4.861 45.931 1.00 84.94 105 LYS A N 1
ATOM 866 C CA . LYS A 1 105 ? 1.072 -4.442 47.199 1.00 84.94 105 LYS A CA 1
ATOM 867 C C . LYS A 1 105 ? 2.098 -3.976 48.235 1.00 84.94 105 LYS A C 1
ATOM 869 O O . LYS A 1 105 ? 1.765 -3.218 49.135 1.00 84.94 105 LYS A O 1
ATOM 874 N N . GLY A 1 106 ? 3.351 -4.420 48.113 1.00 77.50 106 GLY A N 1
ATOM 875 C CA . GLY A 1 106 ? 4.450 -3.944 48.950 1.00 77.50 106 GLY A CA 1
ATOM 876 C C . GLY A 1 106 ? 4.994 -2.570 48.549 1.00 77.50 106 GLY A C 1
ATOM 877 O O . GLY A 1 106 ? 5.749 -1.994 49.331 1.00 77.50 106 GLY A O 1
ATOM 878 N N . PHE A 1 107 ? 4.646 -2.065 47.361 1.00 76.81 107 PHE A N 1
ATOM 879 C CA . PHE A 1 107 ? 5.140 -0.813 46.775 1.00 76.81 107 PHE A CA 1
ATOM 880 C C . PHE A 1 107 ? 4.057 0.260 46.632 1.00 76.81 107 PHE A C 1
ATOM 882 O O . PHE A 1 107 ? 4.374 1.439 46.559 1.00 76.81 107 PHE A O 1
ATOM 889 N N . THR A 1 108 ? 2.784 -0.113 46.545 1.00 84.38 108 THR A N 1
ATOM 890 C CA . THR A 1 108 ? 1.694 0.846 46.357 1.00 84.38 108 THR A CA 1
ATOM 891 C C . THR A 1 108 ? 0.373 0.274 46.857 1.00 84.38 108 THR A C 1
ATOM 893 O O . THR A 1 108 ? 0.127 -0.928 46.759 1.00 84.38 108 THR A O 1
ATOM 896 N N . ASP A 1 109 ? -0.490 1.151 47.369 1.00 87.88 109 ASP A N 1
ATOM 897 C CA . ASP A 1 109 ? -1.859 0.841 47.785 1.00 87.88 109 ASP A CA 1
ATOM 898 C C . ASP A 1 109 ? -2.905 1.190 46.707 1.00 87.88 109 ASP A C 1
ATOM 900 O O . ASP A 1 109 ? -4.113 1.104 46.947 1.00 87.88 109 ASP A O 1
ATOM 904 N N . PHE A 1 110 ? -2.462 1.540 45.494 1.00 91.31 110 PHE A N 1
ATOM 905 C CA . PHE A 1 110 ? -3.330 1.968 44.396 1.00 91.31 110 PHE A CA 1
ATOM 906 C C . PHE A 1 110 ? -4.437 0.951 44.076 1.00 91.31 110 PHE A C 1
ATOM 908 O O . PHE A 1 110 ? -5.605 1.317 43.958 1.00 91.31 110 PHE A O 1
ATOM 915 N N . THR A 1 111 ? -4.107 -0.344 44.014 1.00 91.44 111 THR A N 1
ATOM 916 C CA . THR A 1 111 ? -5.090 -1.404 43.717 1.00 91.44 111 THR A CA 1
ATOM 917 C C . THR A 1 111 ? -6.072 -1.677 44.858 1.00 91.44 111 THR A C 1
ATOM 919 O O . THR A 1 111 ? -7.136 -2.236 44.608 1.00 91.44 111 THR A O 1
ATOM 922 N N . SER A 1 112 ? -5.748 -1.271 46.093 1.00 90.44 112 SER A N 1
ATOM 923 C CA . SER A 1 112 ? -6.674 -1.325 47.234 1.00 90.44 112 SER A CA 1
ATOM 924 C C . SER A 1 112 ? -7.554 -0.082 47.367 1.00 90.44 112 SER A C 1
ATOM 926 O O . SER A 1 112 ? -8.661 -0.184 47.887 1.00 90.44 112 SER A O 1
ATOM 928 N N . LYS A 1 113 ? -7.080 1.082 46.904 1.00 92.00 113 LYS A N 1
ATOM 929 C CA . LYS A 1 113 ? -7.827 2.349 46.954 1.00 92.00 113 LYS A CA 1
ATOM 930 C C . LYS A 1 113 ? -8.843 2.495 45.826 1.00 92.00 113 LYS A C 1
ATOM 932 O O . LYS A 1 113 ? -9.867 3.145 46.014 1.00 92.00 113 LYS A O 1
ATOM 937 N N . TYR A 1 114 ? -8.555 1.917 44.665 1.00 93.25 114 TYR A N 1
ATOM 938 C CA . TYR A 1 114 ? -9.360 2.082 43.457 1.00 93.25 114 TYR A CA 1
ATOM 939 C C . TYR A 1 114 ? -9.887 0.743 42.937 1.00 93.25 114 TYR A C 1
ATOM 941 O O . TYR A 1 114 ? -9.418 -0.328 43.327 1.00 93.25 114 TYR A O 1
ATOM 949 N N . LYS A 1 115 ? -10.858 0.804 42.024 1.00 92.50 115 LYS A N 1
ATOM 950 C CA . LYS A 1 115 ? -11.332 -0.343 41.243 1.00 92.50 115 LYS A CA 1
ATOM 951 C C . LYS A 1 115 ? -11.035 -0.094 39.770 1.00 92.50 115 LYS A C 1
ATOM 953 O O . LYS A 1 115 ? -11.294 1.001 39.271 1.00 92.50 115 LYS A O 1
ATOM 958 N N . GLY A 1 116 ? -10.501 -1.094 39.070 1.00 90.88 116 GLY A N 1
ATOM 959 C CA . GLY A 1 116 ? -10.195 -0.974 37.641 1.00 90.88 116 GLY A CA 1
ATOM 960 C C . GLY A 1 116 ? -11.442 -0.626 36.820 1.00 90.88 116 GLY A C 1
ATOM 961 O O . GLY A 1 116 ? -11.403 0.223 35.932 1.00 90.88 116 GLY A O 1
ATOM 962 N N . GLU A 1 117 ? -12.578 -1.215 37.186 1.00 93.12 117 GLU A N 1
ATOM 963 C CA . GLU A 1 117 ? -13.895 -0.999 36.587 1.00 93.12 117 GLU A CA 1
ATOM 964 C C . GLU A 1 117 ? -14.301 0.482 36.551 1.00 93.12 117 GLU A C 1
ATOM 966 O O . GLU A 1 117 ? -14.932 0.921 35.587 1.00 93.12 117 GLU A O 1
ATOM 971 N N . ASP A 1 118 ? -13.910 1.268 37.559 1.00 95.06 118 ASP A N 1
ATOM 972 C CA . ASP A 1 118 ? -14.265 2.685 37.643 1.00 95.06 118 ASP A CA 1
ATOM 973 C C . ASP A 1 118 ? -13.555 3.500 36.558 1.00 95.06 118 ASP A C 1
ATOM 975 O O . ASP A 1 118 ? -14.161 4.388 35.954 1.00 95.06 118 ASP A O 1
ATOM 979 N N . PHE A 1 119 ? -12.288 3.184 36.272 1.00 95.88 119 PHE A N 1
ATOM 980 C CA . PHE A 1 119 ? -11.530 3.840 35.206 1.00 95.88 119 PHE A CA 1
ATOM 981 C C . PHE A 1 119 ? -12.115 3.510 33.830 1.00 95.88 119 PHE A C 1
ATOM 983 O O . PHE A 1 119 ? -12.333 4.413 33.020 1.00 95.88 119 PHE A O 1
ATOM 990 N N . TYR A 1 120 ? -12.457 2.238 33.591 1.00 95.12 120 TYR A N 1
ATOM 991 C CA . TYR A 1 120 ? -13.162 1.837 32.372 1.00 95.12 120 TYR A CA 1
ATOM 992 C C . TYR A 1 120 ? -14.500 2.573 32.231 1.00 95.12 120 TYR A C 1
ATOM 994 O O . TYR A 1 120 ? -14.759 3.188 31.200 1.00 95.12 120 TYR A O 1
ATOM 1002 N N . SER A 1 121 ? -15.330 2.568 33.277 1.00 95.69 121 SER A N 1
ATOM 1003 C CA . SER A 1 121 ? -16.658 3.190 33.268 1.00 95.69 121 SER A CA 1
ATOM 1004 C C . SER A 1 121 ? -16.597 4.692 32.961 1.00 95.69 121 SER A C 1
ATOM 1006 O O . SER A 1 121 ? -17.345 5.192 32.114 1.00 95.69 121 SER A O 1
ATOM 1008 N N . LYS A 1 122 ? -15.655 5.414 33.584 1.00 96.25 122 LYS A N 1
ATOM 1009 C CA . LYS A 1 122 ? -15.434 6.850 33.348 1.00 96.25 122 LYS A CA 1
ATOM 1010 C C . LYS A 1 122 ? -15.005 7.141 31.911 1.00 96.25 122 LYS A C 1
ATOM 1012 O O . LYS A 1 122 ? -15.592 8.017 31.277 1.00 96.25 122 LYS A O 1
ATOM 1017 N N . ALA A 1 123 ? -14.030 6.399 31.385 1.00 96.38 123 ALA A N 1
ATOM 1018 C CA . ALA A 1 123 ? -13.605 6.541 29.994 1.00 96.38 123 ALA A CA 1
ATOM 1019 C C . ALA A 1 123 ? -14.741 6.207 29.020 1.00 96.38 123 ALA A C 1
ATOM 1021 O O . ALA A 1 123 ? -15.028 6.995 28.126 1.00 96.38 123 ALA A O 1
ATOM 1022 N N . ASN A 1 124 ? -15.430 5.084 29.232 1.00 96.25 124 ASN A N 1
ATOM 1023 C CA . ASN A 1 124 ? -16.547 4.628 28.409 1.00 96.25 124 ASN A CA 1
ATOM 1024 C C . ASN A 1 124 ? -17.651 5.691 28.308 1.00 96.25 124 ASN A C 1
ATOM 1026 O O . ASN A 1 124 ? -18.144 5.976 27.219 1.00 96.25 124 ASN A O 1
ATOM 1030 N N . LYS A 1 125 ? -18.003 6.331 29.430 1.00 96.81 125 LYS A N 1
ATOM 1031 C CA . LYS A 1 125 ? -18.984 7.423 29.449 1.00 96.81 125 LYS A CA 1
ATOM 1032 C C . LYS A 1 125 ? -18.551 8.606 28.577 1.00 96.81 125 LYS A C 1
ATOM 1034 O O . LYS A 1 125 ? -19.384 9.154 27.860 1.00 96.81 125 LYS A O 1
ATOM 1039 N N . LEU A 1 126 ? -17.279 9.000 28.640 1.00 96.62 126 LEU A N 1
ATOM 1040 C CA . LEU A 1 126 ? -16.742 10.116 27.854 1.00 96.62 126 LEU A CA 1
ATOM 1041 C C . LEU A 1 126 ? -16.635 9.771 26.363 1.00 96.62 126 LEU A C 1
ATOM 1043 O O . LEU A 1 126 ? -17.060 10.572 25.536 1.00 96.62 126 LEU A O 1
ATOM 1047 N N . ILE A 1 127 ? -16.152 8.570 26.027 1.00 97.75 127 ILE A N 1
ATOM 1048 C CA . ILE A 1 127 ? -16.080 8.073 24.644 1.00 97.75 127 ILE A CA 1
ATOM 1049 C C . ILE A 1 127 ? -17.472 8.098 24.009 1.00 97.75 127 ILE A C 1
ATOM 1051 O O . ILE A 1 127 ? -17.653 8.672 22.939 1.00 97.75 127 ILE A O 1
ATOM 1055 N N . LEU A 1 128 ? -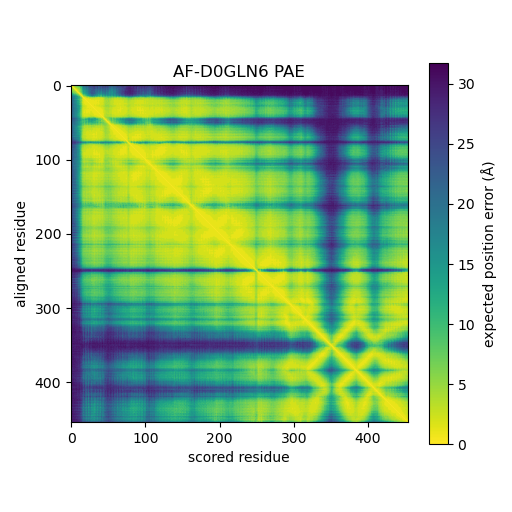18.479 7.534 24.687 1.00 98.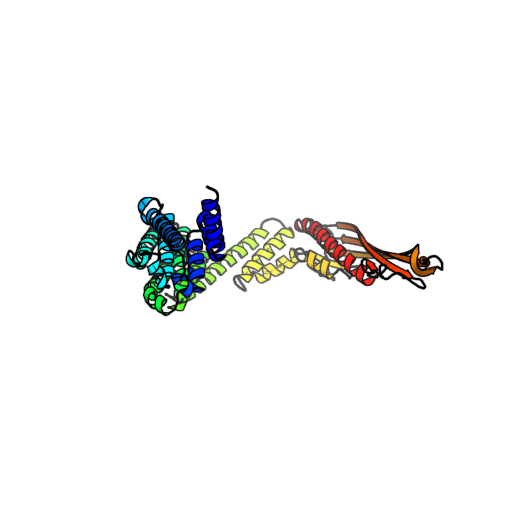00 128 LEU A N 1
ATOM 1056 C CA . LEU A 1 128 ? -19.847 7.498 24.166 1.00 98.00 128 LEU A CA 1
ATOM 1057 C C . LEU A 1 128 ? -20.487 8.880 24.065 1.00 98.00 128 LEU A C 1
ATOM 1059 O O . LEU A 1 128 ? -21.304 9.090 23.173 1.00 98.00 128 LEU A O 1
ATOM 1063 N N . LYS A 1 129 ? -20.137 9.810 24.960 1.00 97.56 129 LYS A N 1
ATOM 1064 C CA . LYS A 1 129 ? -20.584 11.200 24.857 1.00 97.56 129 LYS A CA 1
ATOM 1065 C C . LYS A 1 129 ? -20.033 11.838 23.579 1.00 97.56 129 LYS A C 1
ATOM 1067 O O . LYS A 1 129 ? -20.824 12.242 22.738 1.00 97.56 129 LYS A O 1
ATOM 1072 N N . LYS A 1 130 ? -18.708 11.829 23.388 1.00 97.75 130 LYS A N 1
ATOM 1073 C CA . LYS A 1 130 ? -18.065 12.404 22.194 1.00 97.75 130 LYS A CA 1
ATOM 1074 C C . LYS A 1 130 ? -18.543 11.747 20.901 1.00 97.75 130 LYS A C 1
ATOM 1076 O O . LYS A 1 130 ? -18.825 12.438 19.928 1.00 97.75 130 LYS A O 1
ATOM 1081 N N . TYR A 1 131 ? -18.678 10.418 20.903 1.00 98.25 131 TYR A N 1
ATOM 1082 C CA . TYR A 1 131 ? -19.265 9.675 19.789 1.00 98.25 131 TYR A CA 1
ATOM 1083 C C . TYR A 1 131 ? -20.656 10.214 19.430 1.00 98.25 131 TYR A C 1
ATOM 1085 O O . TYR A 1 131 ? -20.894 10.499 18.261 1.00 98.25 131 TYR A O 1
ATOM 1093 N N . ARG A 1 132 ? -21.555 10.378 20.413 1.00 98.25 132 ARG A N 1
ATOM 1094 C CA . ARG A 1 132 ? -22.912 10.899 20.175 1.00 98.25 132 ARG A CA 1
ATOM 1095 C C . ARG A 1 132 ? -22.887 12.338 19.687 1.00 98.25 132 ARG A C 1
ATOM 1097 O O . ARG A 1 132 ? -23.523 12.618 18.684 1.00 98.25 132 ARG A O 1
ATOM 1104 N N . ASP A 1 133 ? -22.097 13.204 20.318 1.00 97.81 133 ASP A N 1
ATOM 1105 C CA . ASP A 1 133 ? -21.983 14.612 19.924 1.00 97.81 133 ASP A CA 1
ATOM 1106 C C . ASP A 1 133 ? -21.578 14.739 18.439 1.00 97.81 133 ASP A C 1
ATOM 1108 O O . ASP A 1 133 ? -22.161 15.528 17.691 1.00 97.81 133 ASP A O 1
ATOM 1112 N N . TYR A 1 134 ? -20.634 13.911 17.972 1.00 98.44 134 TYR A N 1
ATOM 1113 C CA . TYR A 1 134 ? -20.262 13.859 16.556 1.00 98.44 134 TYR A CA 1
ATOM 1114 C C . TYR A 1 134 ? -21.306 13.181 15.672 1.00 98.44 134 TYR A C 1
ATOM 1116 O O . TYR A 1 134 ? -21.588 13.682 14.584 1.00 98.44 134 TYR A O 1
ATOM 1124 N N . PHE A 1 135 ? -21.876 12.061 16.113 1.00 98.25 135 PHE A N 1
ATOM 1125 C CA . PHE A 1 135 ? -22.875 11.312 15.355 1.00 98.25 135 PHE A CA 1
ATOM 1126 C C . PHE A 1 135 ? -24.129 12.155 15.092 1.00 98.25 135 PHE A C 1
ATOM 1128 O O . PHE A 1 135 ? -24.573 12.256 13.950 1.00 98.25 135 PHE A O 1
ATOM 1135 N N . ASP A 1 136 ? -24.648 12.815 16.126 1.00 97.81 136 ASP A N 1
ATOM 1136 C CA . ASP A 1 136 ? -25.838 13.666 16.061 1.00 97.81 136 ASP A CA 1
ATOM 1137 C C . ASP A 1 136 ? -25.582 14.929 15.221 1.00 97.81 136 ASP A C 1
ATOM 1139 O O . ASP A 1 136 ? -26.492 15.452 14.582 1.00 97.81 136 ASP A O 1
ATOM 1143 N N . SER A 1 137 ? -24.323 15.375 15.139 1.00 97.81 137 SER A N 1
ATOM 1144 C CA . SER A 1 137 ? -23.889 16.471 14.259 1.00 97.81 137 SER A CA 1
ATOM 1145 C C . SER A 1 137 ? -23.621 16.037 12.808 1.00 97.81 137 SER A C 1
ATOM 1147 O O . SER A 1 137 ? -23.141 16.842 12.009 1.00 97.81 137 SER A O 1
ATOM 1149 N N . GLY A 1 138 ? -23.858 14.768 12.454 1.00 97.00 138 GLY A N 1
ATOM 1150 C CA . GLY A 1 138 ? -23.572 14.219 11.121 1.00 97.00 138 GLY A CA 1
ATOM 1151 C C . GLY A 1 138 ? -22.079 14.037 10.810 1.00 97.00 138 GLY A C 1
ATOM 1152 O O . GLY A 1 138 ? -21.705 13.767 9.670 1.00 97.00 138 GLY A O 1
ATOM 1153 N N . LEU A 1 139 ? -21.199 14.172 11.807 1.00 97.94 139 LEU A N 1
ATOM 1154 C CA . LEU A 1 139 ? -19.746 14.023 11.679 1.00 97.94 139 LEU A CA 1
ATOM 1155 C C . LEU A 1 139 ? -19.334 12.560 11.898 1.00 97.94 139 LEU A C 1
ATOM 1157 O O . LEU A 1 139 ? -18.564 12.237 12.804 1.00 97.94 139 LEU A O 1
ATOM 1161 N N . TYR A 1 140 ? -19.856 11.665 11.060 1.00 98.00 140 TYR A N 1
ATOM 1162 C CA . TYR A 1 140 ? -19.734 10.214 11.228 1.00 98.00 140 TYR A CA 1
ATOM 1163 C C . TYR A 1 140 ? -18.290 9.693 11.230 1.00 98.00 140 TYR A C 1
ATOM 1165 O O . TYR A 1 140 ? -17.974 8.798 12.012 1.00 98.00 140 TYR A O 1
ATOM 1173 N N . ASP A 1 141 ? -17.395 10.284 10.432 1.00 96.94 141 ASP A N 1
ATOM 1174 C CA . ASP A 1 141 ? -15.977 9.901 10.415 1.00 96.94 141 ASP A CA 1
ATOM 1175 C C . ASP A 1 141 ? -15.319 10.175 11.783 1.00 96.94 141 ASP A C 1
ATOM 1177 O O . ASP A 1 141 ? -14.672 9.294 12.348 1.00 96.94 141 ASP A O 1
ATOM 1181 N N . LYS A 1 142 ? -15.591 11.340 12.390 1.00 97.62 142 LYS A N 1
ATOM 1182 C CA . LYS A 1 142 ? -15.110 11.667 13.746 1.00 97.62 142 LYS A CA 1
ATOM 1183 C C . LYS A 1 142 ? -15.757 10.785 14.810 1.00 97.62 142 LYS A C 1
ATOM 1185 O O . LYS A 1 142 ? -15.094 10.355 15.747 1.00 97.62 142 LYS A O 1
ATOM 1190 N N . ALA A 1 143 ? -17.046 10.479 14.662 1.00 98.00 143 ALA A N 1
ATOM 1191 C CA . ALA A 1 143 ? -17.729 9.556 15.562 1.00 98.00 143 ALA A CA 1
ATOM 1192 C C . ALA A 1 143 ? -17.060 8.165 15.545 1.00 98.00 143 ALA A C 1
ATOM 1194 O O . ALA A 1 143 ? -16.861 7.569 16.603 1.00 98.00 143 ALA A O 1
ATOM 1195 N N . ALA A 1 144 ? -16.661 7.667 14.368 1.00 97.31 144 ALA A N 1
ATOM 1196 C CA . ALA A 1 144 ? -15.940 6.401 14.233 1.00 97.31 144 ALA A CA 1
ATOM 1197 C C . ALA A 1 144 ? -14.546 6.453 14.879 1.00 97.31 144 ALA A C 1
ATOM 1199 O O . ALA A 1 144 ? -14.151 5.495 15.547 1.00 97.31 144 ALA A O 1
ATOM 1200 N N . GLU A 1 145 ? -13.823 7.567 14.726 1.00 96.81 145 GLU A N 1
ATOM 1201 C CA . GLU A 1 145 ? -12.516 7.781 15.364 1.00 96.81 145 GLU A CA 1
ATOM 1202 C C . GLU A 1 145 ? -12.601 7.681 16.894 1.00 96.81 145 GLU A C 1
ATOM 1204 O O . GLU A 1 145 ? -11.778 7.002 17.510 1.00 96.81 145 GLU A O 1
ATOM 1209 N N . GLU A 1 146 ? -13.636 8.256 17.520 1.00 96.81 146 GLU A N 1
ATOM 1210 C CA . GLU A 1 146 ? -13.817 8.163 18.977 1.00 96.81 146 GLU A CA 1
ATOM 1211 C C . GLU A 1 146 ? -14.006 6.715 19.457 1.00 96.81 146 GLU A C 1
ATOM 1213 O O . GLU A 1 146 ? -13.512 6.349 20.528 1.00 96.81 146 GLU A O 1
ATOM 1218 N N . LEU A 1 147 ? -14.656 5.859 18.659 1.00 97.25 147 LEU A N 1
ATOM 1219 C CA . LEU A 1 147 ? -14.801 4.429 18.962 1.00 97.25 147 LEU A CA 1
ATOM 1220 C C . LEU A 1 147 ? -13.461 3.671 18.885 1.00 97.25 147 LEU A C 1
ATOM 1222 O O . LEU A 1 147 ? -13.337 2.581 19.449 1.00 97.25 147 LEU A O 1
ATOM 1226 N N . GLY A 1 148 ? -12.432 4.248 18.256 1.00 95.88 148 GLY A N 1
ATOM 1227 C CA . GLY A 1 148 ? -11.060 3.735 18.279 1.00 95.88 148 GLY A CA 1
ATOM 1228 C C . GLY A 1 148 ? -10.460 3.663 19.688 1.00 95.88 148 GLY A C 1
ATOM 1229 O O . GLY A 1 148 ? -9.652 2.780 19.968 1.00 95.88 148 GLY A O 1
ATOM 1230 N N . ASN A 1 149 ? -10.918 4.496 20.631 1.00 96.25 149 ASN A N 1
ATOM 1231 C CA . ASN A 1 149 ? -10.430 4.480 22.017 1.00 96.25 149 ASN A CA 1
ATOM 1232 C C . ASN A 1 149 ? -10.668 3.136 22.739 1.00 96.25 149 ASN A C 1
ATOM 1234 O O . ASN A 1 149 ? -9.922 2.784 23.657 1.00 96.25 149 ASN A O 1
ATOM 1238 N N . TYR A 1 150 ? -11.658 2.340 22.310 1.00 95.25 150 TYR A N 1
ATOM 1239 C CA . TYR A 1 150 ? -11.884 0.992 22.851 1.00 95.25 150 TYR A CA 1
ATOM 1240 C C . TYR A 1 150 ? -10.749 0.004 22.536 1.00 95.25 150 TYR A C 1
ATOM 1242 O O . TYR A 1 150 ? -10.589 -0.996 23.246 1.00 95.25 150 TYR A O 1
ATOM 1250 N N . ASP A 1 151 ? -9.914 0.288 21.530 1.00 92.44 151 ASP A N 1
ATOM 1251 C CA . ASP A 1 151 ? -8.751 -0.545 21.212 1.00 92.44 151 ASP A CA 1
ATOM 1252 C C . ASP A 1 151 ? -7.715 -0.508 22.339 1.00 92.44 151 ASP A C 1
ATOM 1254 O O . ASP A 1 151 ? -7.059 -1.516 22.597 1.00 92.44 151 ASP A O 1
ATOM 1258 N N . GLY A 1 152 ? -7.628 0.602 23.084 1.00 90.25 152 GLY A N 1
ATOM 1259 C CA . GLY A 1 152 ? -6.787 0.702 24.276 1.00 90.25 152 GLY A CA 1
ATOM 1260 C C . GLY A 1 152 ? -7.164 -0.342 25.330 1.00 90.25 152 GLY A C 1
ATOM 1261 O O . GLY A 1 152 ? -6.307 -1.102 25.783 1.00 90.25 152 GLY A O 1
ATOM 1262 N N . PHE A 1 153 ? -8.454 -0.451 25.666 1.00 90.81 153 PHE A N 1
ATOM 1263 C CA . PHE A 1 153 ? -8.954 -1.461 26.607 1.00 90.81 153 PHE A CA 1
ATOM 1264 C C . PHE A 1 153 ? -8.737 -2.882 26.096 1.00 90.81 153 PHE A C 1
ATOM 1266 O O . PHE A 1 153 ? -8.246 -3.742 26.829 1.00 90.81 153 PHE A O 1
ATOM 1273 N N . SER A 1 154 ? -9.040 -3.110 24.820 1.00 87.50 154 SER A N 1
ATOM 1274 C CA . SER A 1 154 ? -8.910 -4.422 24.189 1.00 87.50 154 SER A CA 1
ATOM 1275 C C . SER A 1 154 ? -7.461 -4.914 24.193 1.00 87.50 154 SER A C 1
ATOM 1277 O O . SER A 1 154 ? -7.188 -6.065 24.538 1.00 87.50 154 SER A O 1
ATOM 1279 N N . GLN A 1 155 ? -6.507 -4.033 23.884 1.00 90.69 155 GLN A N 1
ATOM 1280 C CA . GLN A 1 155 ? -5.079 -4.349 23.922 1.00 90.69 155 GLN A CA 1
ATOM 1281 C C . GLN A 1 155 ? -4.584 -4.646 25.340 1.00 90.69 155 GLN A C 1
ATOM 1283 O O . GLN A 1 155 ? -3.803 -5.580 25.513 1.00 90.69 155 GLN A O 1
ATOM 1288 N N . ILE A 1 156 ? -5.039 -3.891 26.348 1.00 90.69 156 ILE A N 1
ATOM 1289 C CA . ILE A 1 156 ? -4.686 -4.137 27.756 1.00 90.69 156 ILE A CA 1
ATOM 1290 C C . ILE A 1 156 ? -5.169 -5.526 28.181 1.00 90.69 156 ILE A C 1
ATOM 1292 O O . ILE A 1 156 ? -4.383 -6.323 28.689 1.00 90.69 156 ILE A O 1
ATOM 1296 N N . LEU A 1 157 ? -6.443 -5.832 27.932 1.00 88.06 157 LEU A N 1
ATOM 1297 C CA . LEU A 1 157 ? -7.074 -7.069 28.391 1.00 88.06 157 LEU A CA 1
ATOM 1298 C C . LEU A 1 157 ? -6.565 -8.300 27.629 1.00 88.06 157 LEU A C 1
ATOM 1300 O O . LEU A 1 157 ? -6.323 -9.332 28.243 1.00 88.06 157 LEU A O 1
ATOM 1304 N N . SER A 1 158 ? -6.289 -8.186 26.327 1.00 84.44 158 SER A N 1
ATOM 1305 C CA . SER A 1 158 ? -5.752 -9.299 25.519 1.00 84.44 158 SER A CA 1
ATOM 1306 C C . SER A 1 158 ? -4.364 -9.798 25.950 1.00 84.44 158 SER A C 1
ATOM 1308 O O . SER A 1 158 ? -3.985 -10.921 25.624 1.00 84.44 158 SER A O 1
ATOM 1310 N N . ARG A 1 159 ? -3.589 -8.977 26.672 1.00 84.50 159 ARG A N 1
ATOM 1311 C CA . ARG A 1 159 ? -2.230 -9.310 27.141 1.00 84.50 159 ARG A CA 1
ATOM 1312 C C . ARG A 1 159 ? -2.206 -9.904 28.549 1.00 84.50 159 ARG A C 1
ATOM 1314 O O . ARG A 1 159 ? -1.135 -10.263 29.036 1.00 84.50 159 ARG A O 1
ATOM 1321 N N . MET A 1 160 ? -3.366 -9.990 29.191 1.00 83.12 160 MET A N 1
ATOM 1322 C CA . MET A 1 160 ? -3.512 -10.444 30.565 1.00 83.12 160 MET A CA 1
ATOM 1323 C C . MET A 1 160 ? -3.373 -11.963 30.685 1.00 83.12 160 MET A C 1
ATOM 1325 O O . MET A 1 160 ? -3.752 -12.716 29.786 1.00 83.12 160 MET A O 1
ATOM 1329 N N . ASN A 1 161 ? -2.871 -12.445 31.826 1.00 78.75 161 ASN A N 1
ATOM 1330 C CA . ASN A 1 161 ? -2.894 -13.883 32.106 1.00 78.75 161 ASN A CA 1
ATOM 1331 C C . ASN A 1 161 ? -4.342 -14.413 32.213 1.00 78.75 161 ASN A C 1
ATOM 1333 O O . ASN A 1 161 ? -5.246 -13.698 32.639 1.00 78.75 161 ASN A O 1
ATOM 1337 N N . LYS A 1 162 ? -4.569 -15.688 31.866 1.00 78.69 162 LYS A N 1
ATOM 1338 C CA . LYS A 1 162 ? -5.926 -16.262 31.743 1.00 78.69 162 LYS A CA 1
ATOM 1339 C C . LYS A 1 162 ? -6.794 -16.124 33.005 1.00 78.69 162 LYS A C 1
ATOM 1341 O O . LYS A 1 162 ? -7.975 -15.821 32.895 1.00 78.69 162 LYS A O 1
ATOM 1346 N N . MET A 1 163 ? -6.223 -16.332 34.195 1.00 73.31 163 MET A N 1
ATOM 1347 C CA . MET A 1 163 ? -6.969 -16.284 35.464 1.00 73.31 163 MET A CA 1
ATOM 1348 C C . MET A 1 163 ? -7.415 -14.862 35.828 1.00 73.31 163 MET A C 1
ATOM 1350 O O . MET A 1 163 ? -8.489 -14.661 36.385 1.00 73.31 163 MET A O 1
ATOM 1354 N N . LYS A 1 164 ? -6.587 -13.854 35.544 1.00 77.88 164 LYS A N 1
ATOM 1355 C CA . LYS A 1 164 ? -6.965 -12.451 35.739 1.00 77.88 164 LYS A CA 1
ATOM 1356 C C . LYS A 1 164 ? -7.896 -11.988 34.622 1.00 77.88 164 LYS A C 1
ATOM 1358 O O . LYS A 1 164 ? -8.830 -11.242 34.900 1.00 77.88 164 LYS A O 1
ATOM 1363 N N . PHE A 1 165 ? -7.705 -12.495 33.403 1.00 80.12 165 PHE A N 1
ATOM 1364 C CA . PHE A 1 165 ? -8.568 -12.192 32.267 1.00 80.12 165 PHE A CA 1
ATOM 1365 C C . PHE A 1 165 ? -10.018 -12.572 32.558 1.00 80.12 165 PHE A C 1
ATOM 1367 O O . PHE A 1 165 ? -10.893 -11.741 32.355 1.00 80.12 165 PHE A O 1
ATOM 1374 N N . SER A 1 166 ? -10.284 -13.746 33.143 1.00 84.56 166 SER A N 1
ATOM 1375 C CA . SER A 1 166 ? -11.656 -14.153 33.488 1.00 84.56 166 SER A CA 1
ATOM 1376 C C . SER A 1 166 ? -12.368 -13.182 34.444 1.00 84.56 166 SER A C 1
ATOM 1378 O O . SER A 1 166 ? -13.591 -13.093 34.427 1.00 84.56 166 SER A O 1
ATOM 1380 N N . LYS A 1 167 ? -11.632 -12.407 35.260 1.00 87.25 167 LYS A N 1
ATOM 1381 C CA . LYS A 1 167 ? -12.219 -11.343 36.098 1.00 87.25 167 LYS A CA 1
ATOM 1382 C C . LYS A 1 167 ? -12.752 -10.179 35.250 1.00 87.25 167 LYS A C 1
ATOM 1384 O O . LYS A 1 167 ? -13.794 -9.616 35.573 1.00 87.25 167 LYS A O 1
ATOM 1389 N N . TYR A 1 168 ? -12.048 -9.833 34.172 1.00 90.50 168 TYR A N 1
ATOM 1390 C CA . TYR A 1 168 ? -12.329 -8.676 33.312 1.00 90.50 168 TYR A CA 1
ATOM 1391 C C . TYR A 1 168 ? -12.916 -9.032 31.946 1.00 90.50 168 TYR A C 1
ATOM 1393 O O . TYR A 1 168 ? -13.164 -8.142 31.136 1.00 90.50 168 TYR A O 1
ATOM 1401 N N . GLU A 1 169 ? -13.182 -10.308 31.692 1.00 90.25 169 GLU A N 1
ATOM 1402 C CA . GLU A 1 169 ? -13.726 -10.807 30.431 1.00 90.25 169 GLU A CA 1
ATOM 1403 C C . GLU A 1 169 ? -15.026 -10.092 30.055 1.00 90.25 169 GLU A C 1
ATOM 1405 O O . GLU A 1 169 ? -15.191 -9.676 28.913 1.00 90.25 169 GLU A O 1
ATOM 1410 N N . ARG A 1 170 ? -15.893 -9.814 31.038 1.00 91.44 170 ARG A N 1
ATOM 1411 C CA . ARG A 1 170 ? -17.115 -9.025 30.816 1.00 91.44 170 ARG A CA 1
ATOM 1412 C C . ARG A 1 170 ? -16.832 -7.606 30.328 1.00 91.44 170 ARG A C 1
ATOM 1414 O O . ARG A 1 170 ? -17.584 -7.099 29.505 1.00 91.44 170 ARG A O 1
ATOM 1421 N N . ILE A 1 171 ? -15.777 -6.954 30.822 1.00 91.81 171 ILE A N 1
ATOM 1422 C CA . ILE A 1 171 ? -15.372 -5.622 30.343 1.00 91.81 171 ILE A CA 1
ATOM 1423 C C . ILE A 1 171 ? -14.814 -5.731 28.930 1.00 91.81 171 ILE A C 1
ATOM 1425 O O . ILE A 1 171 ? -15.158 -4.914 28.081 1.00 91.81 171 ILE A O 1
ATOM 1429 N N . TYR A 1 172 ? -13.992 -6.749 28.670 1.00 92.94 172 TYR A N 1
ATOM 1430 C CA . TYR A 1 172 ? -13.432 -6.990 27.347 1.00 92.94 172 TYR A CA 1
ATOM 1431 C C . TYR A 1 172 ? -14.548 -7.183 26.314 1.00 92.94 172 TYR A C 1
ATOM 1433 O O . TYR A 1 172 ? -14.660 -6.389 25.380 1.00 92.94 172 TYR A O 1
ATOM 1441 N N . GLU A 1 173 ? -15.448 -8.136 26.548 1.00 94.19 173 GLU A N 1
ATOM 1442 C CA . GLU A 1 173 ? -16.597 -8.397 25.683 1.00 94.19 173 GLU A CA 1
ATOM 1443 C C . GLU A 1 173 ? -17.503 -7.163 25.549 1.00 94.19 173 GLU A C 1
ATOM 1445 O O . GLU A 1 173 ? -17.858 -6.775 24.436 1.00 94.19 173 GLU A O 1
ATOM 1450 N N . SER A 1 174 ? -17.841 -6.501 26.663 1.00 92.88 174 SER A N 1
ATOM 1451 C CA . SER A 1 174 ? -18.687 -5.300 26.665 1.00 92.88 174 SER A CA 1
ATOM 1452 C C . SER A 1 174 ? -18.080 -4.162 25.847 1.00 92.88 174 SER A C 1
ATOM 1454 O O . SER A 1 174 ? -18.808 -3.473 25.129 1.00 92.88 174 SER A O 1
ATOM 1456 N N . SER A 1 175 ? -16.761 -3.971 25.915 1.00 94.06 175 SER A N 1
ATOM 1457 C CA . SER A 1 175 ? -16.070 -2.914 25.176 1.00 94.06 175 SER A CA 1
ATOM 1458 C C . SER A 1 175 ? -16.086 -3.170 23.667 1.00 94.06 175 SER A C 1
ATOM 1460 O O . SER A 1 175 ? -16.439 -2.273 22.900 1.00 94.06 175 SER A O 1
ATOM 1462 N N . LEU A 1 176 ? -15.821 -4.411 23.241 1.00 95.81 176 LEU A N 1
ATOM 1463 C CA . LEU A 1 176 ? -15.915 -4.813 21.837 1.00 95.81 176 LEU A CA 1
ATOM 1464 C C . LEU A 1 176 ? -17.351 -4.717 21.319 1.00 95.81 176 LEU A C 1
ATOM 1466 O O . LEU A 1 176 ? -17.577 -4.158 20.247 1.00 95.81 176 LEU A O 1
ATOM 1470 N N . LYS A 1 177 ? -18.329 -5.198 22.097 1.00 96.31 177 LYS A N 1
ATOM 1471 C CA . LYS A 1 177 ? -19.748 -5.122 21.737 1.00 96.31 177 LYS A CA 1
ATOM 1472 C C . LYS A 1 177 ? -20.213 -3.677 21.592 1.00 96.31 177 LYS A C 1
ATOM 1474 O O . LYS A 1 177 ? -20.862 -3.337 20.611 1.00 96.31 177 LYS A O 1
ATOM 1479 N N . THR A 1 178 ? -19.834 -2.808 22.529 1.00 96.88 178 THR A N 1
ATOM 1480 C CA . THR A 1 178 ? -20.190 -1.383 22.492 1.00 96.88 178 THR A CA 1
ATOM 1481 C C . THR A 1 178 ? -19.575 -0.685 21.281 1.00 96.88 178 THR A C 1
ATOM 1483 O O . THR A 1 178 ? -20.259 0.095 20.615 1.00 96.88 178 THR A O 1
ATOM 1486 N N . LYS A 1 179 ? -18.310 -0.979 20.956 1.00 97.56 179 LYS A N 1
ATOM 1487 C CA . LYS A 1 179 ? -17.667 -0.488 19.732 1.00 97.56 179 LYS A CA 1
ATOM 1488 C C . LYS A 1 179 ? -18.420 -0.967 18.486 1.00 97.56 179 LYS A C 1
ATOM 1490 O O . LYS A 1 179 ? -18.794 -0.143 17.656 1.00 97.56 179 LYS A O 1
ATOM 1495 N N . ALA A 1 180 ? -18.690 -2.268 18.385 1.00 98.00 180 ALA A N 1
ATOM 1496 C CA . ALA A 1 180 ? -19.385 -2.873 17.251 1.00 98.00 180 ALA A CA 1
ATOM 1497 C C . ALA A 1 180 ? -20.800 -2.297 17.056 1.00 98.00 180 ALA A C 1
ATOM 1499 O O . ALA A 1 180 ? -21.133 -1.858 15.959 1.00 98.00 180 ALA A O 1
ATOM 1500 N N . ASP A 1 181 ? -21.605 -2.212 18.119 1.00 98.25 181 ASP A N 1
ATOM 1501 C CA . ASP A 1 181 ? -22.978 -1.693 18.064 1.00 98.25 181 ASP A CA 1
ATOM 1502 C C . ASP A 1 181 ? -23.046 -0.242 17.568 1.00 98.25 181 ASP A C 1
ATOM 1504 O O . ASP A 1 181 ? -23.963 0.123 16.833 1.00 98.25 181 ASP A O 1
ATOM 1508 N N . ASN A 1 182 ? -22.090 0.603 17.960 1.00 98.44 182 ASN A N 1
ATOM 1509 C CA . ASN A 1 182 ? -22.071 2.005 17.537 1.00 98.44 182 ASN A CA 1
ATOM 1510 C C . ASN A 1 182 ? -21.441 2.199 16.147 1.00 98.44 182 ASN A C 1
ATOM 1512 O O . ASN A 1 182 ? -21.866 3.097 15.420 1.00 98.44 182 ASN A O 1
ATOM 1516 N N . LEU A 1 183 ? -20.501 1.337 15.738 1.00 98.38 183 LEU A N 1
ATOM 1517 C CA . LEU A 1 183 ? -19.996 1.305 14.360 1.00 98.38 183 LEU A CA 1
ATOM 1518 C C . LEU A 1 183 ? -21.071 0.859 13.362 1.00 98.38 183 LEU A C 1
ATOM 1520 O O . LEU A 1 183 ? -21.113 1.396 12.260 1.00 98.38 183 LEU A O 1
ATOM 1524 N N . ILE A 1 184 ? -21.965 -0.064 13.741 1.00 98.44 184 ILE A N 1
ATOM 1525 C CA . ILE A 1 184 ? -23.106 -0.458 12.895 1.00 98.44 184 ILE A CA 1
ATOM 1526 C C . ILE A 1 184 ? -23.985 0.751 12.585 1.00 98.44 184 ILE A C 1
ATOM 1528 O O . ILE A 1 184 ? -24.277 0.995 11.423 1.00 98.44 184 ILE A O 1
ATOM 1532 N N . LYS A 1 185 ? -24.323 1.566 13.590 1.00 98.44 185 LYS A N 1
ATOM 1533 C CA . LYS A 1 185 ? -25.127 2.783 13.376 1.00 98.44 185 LYS A CA 1
ATOM 1534 C C . LYS A 1 185 ? -24.464 3.756 12.401 1.00 98.44 185 LYS A C 1
ATOM 1536 O O . LYS A 1 185 ? -25.144 4.404 11.615 1.00 98.44 185 LYS A O 1
ATOM 1541 N N . ILE A 1 186 ? -23.134 3.877 12.458 1.00 98.50 186 ILE A N 1
ATOM 1542 C CA . ILE A 1 186 ? -22.370 4.676 11.491 1.00 98.50 186 ILE A CA 1
ATOM 1543 C C . ILE A 1 186 ? -22.469 4.057 10.091 1.00 98.50 186 ILE A C 1
ATOM 1545 O O . ILE A 1 186 ? -22.729 4.769 9.124 1.00 98.50 186 ILE A O 1
ATOM 1549 N N . ALA A 1 187 ? -22.287 2.739 9.981 1.00 98.38 187 ALA A N 1
ATOM 1550 C CA . ALA A 1 187 ? -22.364 2.024 8.712 1.00 98.38 187 ALA A CA 1
ATOM 1551 C C . ALA A 1 187 ? -23.744 2.182 8.050 1.00 98.38 187 ALA A C 1
ATOM 1553 O O . ALA A 1 187 ? -23.815 2.495 6.865 1.00 98.38 187 ALA A O 1
ATOM 1554 N N . GLU A 1 188 ? -24.821 2.055 8.829 1.00 98.38 188 GLU A N 1
ATOM 1555 C CA . GLU A 1 188 ? -26.204 2.275 8.393 1.00 98.38 188 GLU A CA 1
ATOM 1556 C C . GLU A 1 188 ? -26.407 3.704 7.865 1.00 98.38 188 GLU A C 1
ATOM 1558 O O . GLU A 1 188 ? -27.002 3.892 6.805 1.00 98.38 188 GLU A O 1
ATOM 1563 N N . LYS A 1 189 ? -25.842 4.725 8.529 1.00 98.25 189 LYS A N 1
ATOM 1564 C CA . LYS A 1 189 ? -25.901 6.108 8.026 1.00 98.25 189 LYS A CA 1
ATOM 1565 C C . LYS A 1 189 ? -25.158 6.287 6.708 1.00 98.25 189 LYS A C 1
ATOM 1567 O O . LYS A 1 189 ? -25.674 6.943 5.805 1.00 98.25 189 LYS A O 1
ATOM 1572 N N . TYR A 1 190 ? -23.999 5.655 6.549 1.00 98.31 190 TYR A N 1
ATOM 1573 C CA . TYR A 1 190 ? -23.313 5.648 5.260 1.00 98.31 190 TYR A CA 1
ATOM 1574 C C . TYR A 1 190 ? -24.111 4.926 4.168 1.00 98.31 190 TYR A C 1
ATOM 1576 O O . TYR A 1 190 ? -24.115 5.394 3.029 1.00 98.31 190 TYR A O 1
ATOM 1584 N N . GLU A 1 191 ? -24.830 3.845 4.484 1.00 97.12 191 GLU A N 1
ATOM 1585 C CA . GLU A 1 191 ? -25.746 3.201 3.532 1.00 97.12 191 GLU A CA 1
ATOM 1586 C C . GLU A 1 191 ? -26.892 4.129 3.113 1.00 97.12 191 GLU A C 1
ATOM 1588 O O . GLU A 1 191 ? -27.164 4.248 1.916 1.00 97.12 191 GLU A O 1
ATOM 1593 N N . GLU A 1 192 ? -27.540 4.801 4.071 1.00 97.31 192 GLU A N 1
ATOM 1594 C CA . GLU A 1 192 ? -28.621 5.767 3.818 1.00 97.31 192 GLU A CA 1
ATOM 1595 C C . GLU A 1 192 ? -28.153 6.900 2.890 1.00 97.31 192 GLU A C 1
ATOM 1597 O O . GLU A 1 192 ? -28.850 7.272 1.944 1.00 97.31 192 GLU A O 1
ATOM 1602 N N . MET A 1 193 ? -26.934 7.401 3.113 1.00 96.81 193 MET A N 1
ATOM 1603 C CA . MET A 1 193 ? -26.291 8.427 2.285 1.00 96.81 193 MET A CA 1
ATOM 1604 C C . MET A 1 193 ? -25.762 7.897 0.943 1.00 96.81 193 MET A C 1
ATOM 1606 O O . MET A 1 193 ? -25.252 8.674 0.137 1.00 96.81 193 MET A O 1
ATOM 1610 N N . LYS A 1 194 ? -25.868 6.585 0.686 1.00 96.50 194 LYS A N 1
ATOM 1611 C CA . LYS A 1 194 ? -25.276 5.886 -0.469 1.00 96.50 194 LYS A CA 1
ATOM 1612 C C . LYS A 1 194 ? -23.749 6.012 -0.551 1.00 96.50 194 LYS A C 1
ATOM 1614 O O . LYS A 1 194 ? -23.155 5.803 -1.609 1.00 96.50 194 LYS A O 1
ATOM 1619 N N . GLU A 1 195 ? -23.086 6.285 0.569 1.00 96.94 195 GLU A N 1
ATOM 1620 C CA . GLU A 1 195 ? -21.629 6.247 0.704 1.00 96.94 195 GLU A CA 1
ATOM 1621 C C . GLU A 1 195 ? -21.152 4.796 0.901 1.00 96.94 195 GLU A C 1
ATOM 1623 O O . GLU A 1 195 ? -20.505 4.451 1.892 1.00 96.94 195 GLU A O 1
ATOM 1628 N N . TYR A 1 196 ? -21.462 3.922 -0.064 1.00 97.94 196 TYR A N 1
ATOM 1629 C CA . TYR A 1 196 ? -21.278 2.469 0.052 1.00 97.94 196 TYR A CA 1
ATOM 1630 C C . TYR A 1 196 ? -19.845 2.053 0.397 1.00 97.94 196 TYR A C 1
ATOM 1632 O O . TYR A 1 196 ? -19.644 1.107 1.149 1.00 97.94 196 TYR A O 1
ATOM 1640 N N . ARG A 1 197 ? -18.830 2.788 -0.081 1.00 97.00 197 ARG A N 1
ATOM 1641 C CA . ARG A 1 197 ? -17.423 2.506 0.248 1.00 97.00 197 ARG A CA 1
ATOM 1642 C C . ARG A 1 197 ? -17.094 2.782 1.719 1.00 97.00 197 ARG A C 1
ATOM 1644 O O . ARG A 1 197 ? -16.228 2.118 2.287 1.00 97.00 197 ARG A O 1
ATOM 1651 N N . LYS A 1 198 ? -17.745 3.768 2.343 1.00 97.44 198 LYS A N 1
ATOM 1652 C CA . LYS A 1 198 ? -17.593 4.019 3.782 1.00 97.44 198 LYS A CA 1
ATOM 1653 C C . LYS A 1 198 ? -18.388 3.000 4.592 1.00 97.44 198 LYS A C 1
ATOM 1655 O O . LYS A 1 198 ? -17.830 2.426 5.522 1.00 97.44 198 LYS A O 1
ATOM 1660 N N . ALA A 1 199 ? -19.617 2.692 4.172 1.00 98.19 199 ALA A N 1
ATOM 1661 C CA . ALA A 1 199 ? -20.424 1.630 4.772 1.00 98.19 199 ALA A CA 1
ATOM 1662 C C . ALA A 1 199 ? -19.696 0.273 4.756 1.00 98.19 199 ALA A C 1
ATOM 1664 O O . ALA A 1 199 ? -19.594 -0.372 5.795 1.00 98.19 199 ALA A O 1
ATOM 1665 N N . GLU A 1 200 ? -19.112 -0.121 3.615 1.00 97.81 200 GLU A N 1
ATOM 1666 C CA . GLU A 1 200 ? -18.268 -1.318 3.462 1.00 97.81 200 GLU A CA 1
ATOM 1667 C C . GLU A 1 200 ? -17.193 -1.376 4.553 1.00 97.81 200 GLU A C 1
ATOM 1669 O O . GLU A 1 200 ? -17.085 -2.367 5.278 1.00 97.81 200 GLU A O 1
ATOM 1674 N N . LYS A 1 201 ? -16.401 -0.305 4.689 1.00 97.69 201 LYS A N 1
ATOM 1675 C CA . LYS A 1 201 ? -15.307 -0.237 5.665 1.00 97.69 201 LYS A CA 1
ATOM 1676 C C . LYS A 1 201 ? -15.818 -0.356 7.096 1.00 97.69 201 LYS A C 1
ATOM 1678 O O . LYS A 1 201 ? -15.233 -1.104 7.878 1.00 97.69 201 LYS A O 1
ATOM 1683 N N . SER A 1 202 ? -16.893 0.352 7.438 1.00 97.81 202 SER A N 1
ATOM 1684 C CA . SER A 1 202 ? -17.484 0.302 8.777 1.00 97.81 202 SER A CA 1
ATOM 1685 C C . SER A 1 202 ? -18.030 -1.091 9.100 1.00 97.81 202 SER A C 1
ATOM 1687 O O . SER A 1 202 ? -17.710 -1.631 10.155 1.00 97.81 202 SER A O 1
ATOM 1689 N N . TYR A 1 203 ? -18.763 -1.731 8.185 1.00 98.38 203 TYR A N 1
ATOM 1690 C CA . TYR A 1 203 ? -19.253 -3.100 8.381 1.00 98.38 203 TYR A CA 1
ATOM 1691 C C . TYR A 1 203 ? -18.125 -4.130 8.494 1.00 98.38 203 TYR A C 1
ATOM 1693 O O . TYR A 1 203 ? -18.189 -5.020 9.343 1.00 98.38 203 TYR A O 1
ATOM 1701 N N . PHE A 1 204 ? -17.050 -3.981 7.714 1.00 97.88 204 PHE A N 1
ATOM 1702 C CA . PHE A 1 204 ? -15.870 -4.829 7.867 1.00 97.88 204 PHE A CA 1
ATOM 1703 C C . PHE A 1 204 ? -15.240 -4.667 9.258 1.00 97.88 204 PHE A C 1
ATOM 1705 O O . PHE A 1 204 ? -14.974 -5.662 9.934 1.00 97.88 204 PHE A O 1
ATOM 1712 N N . GLN A 1 205 ? -15.073 -3.428 9.735 1.00 96.94 205 GLN A N 1
ATOM 1713 C CA . GLN A 1 205 ? -14.571 -3.160 11.087 1.00 96.94 205 GLN A CA 1
ATOM 1714 C C . GLN A 1 205 ? -15.453 -3.779 12.178 1.00 96.94 205 GLN A C 1
ATOM 1716 O O . GLN A 1 205 ? -14.922 -4.309 13.154 1.00 96.94 205 GLN A O 1
ATOM 1721 N N . VAL A 1 206 ? -16.780 -3.749 12.020 1.00 97.62 206 VAL A N 1
ATOM 1722 C CA . VAL A 1 206 ? -17.720 -4.415 12.939 1.00 97.62 206 VAL A CA 1
ATOM 1723 C C . VAL A 1 206 ? -17.460 -5.919 12.964 1.00 97.62 206 VAL A C 1
ATOM 1725 O O . VAL A 1 206 ? -17.282 -6.479 14.049 1.00 97.62 206 VAL A O 1
ATOM 1728 N N . SER A 1 207 ? -17.378 -6.551 11.785 1.00 96.44 207 SER A N 1
ATOM 1729 C CA . SER A 1 207 ? -17.133 -7.993 11.675 1.00 96.44 207 SER A CA 1
ATOM 1730 C C . SER A 1 207 ? -15.828 -8.388 12.370 1.00 96.44 207 SER A C 1
ATOM 1732 O O . SER A 1 207 ? -15.811 -9.311 13.176 1.00 96.44 207 SER A O 1
ATOM 1734 N N . GLU A 1 208 ? -14.760 -7.611 12.186 1.00 95.50 208 GLU A N 1
ATOM 1735 C CA . GLU A 1 208 ? -13.466 -7.873 12.816 1.00 95.50 208 GLU A CA 1
ATOM 1736 C C . GLU A 1 208 ? -13.456 -7.609 14.328 1.00 95.50 208 GLU A C 1
ATOM 1738 O O . GLU A 1 208 ? -12.765 -8.315 15.064 1.00 95.50 208 GLU A O 1
ATOM 1743 N N . THR A 1 209 ? -14.226 -6.627 14.805 1.00 95.19 209 THR A N 1
ATOM 1744 C CA . THR A 1 209 ? -14.265 -6.236 16.225 1.00 95.19 209 THR A CA 1
ATOM 1745 C C . THR A 1 209 ? -14.877 -7.328 17.103 1.00 95.19 209 THR A C 1
ATOM 1747 O O . THR A 1 209 ? -14.387 -7.566 18.206 1.00 95.19 209 THR A O 1
ATOM 1750 N N . TYR A 1 210 ? -15.936 -7.999 16.637 1.00 94.88 210 TYR A N 1
ATOM 1751 C CA . TYR A 1 210 ? -16.710 -8.935 17.465 1.00 94.88 210 TYR A CA 1
ATOM 1752 C C . TYR A 1 210 ? -16.672 -10.398 16.982 1.00 94.88 210 TYR A C 1
ATOM 1754 O O . TYR A 1 210 ? -17.292 -11.260 17.604 1.00 94.88 210 TYR A O 1
ATOM 1762 N N . LYS A 1 211 ? -15.883 -10.723 15.942 1.00 93.69 211 LYS A N 1
ATOM 1763 C CA . LYS A 1 211 ? -15.802 -12.080 15.352 1.00 93.69 211 LYS A CA 1
ATOM 1764 C C . LYS A 1 211 ? -15.517 -13.216 16.329 1.00 93.69 211 LYS A C 1
ATOM 1766 O O . LYS A 1 211 ? -15.951 -14.338 16.085 1.00 93.69 211 LYS A O 1
ATOM 1771 N N . ASN A 1 212 ? -14.761 -12.949 17.397 1.00 91.12 212 ASN A N 1
ATOM 1772 C CA . ASN A 1 212 ? -14.388 -13.970 18.380 1.00 91.12 212 ASN A CA 1
ATOM 1773 C C . ASN A 1 212 ? -15.581 -14.409 19.242 1.00 91.12 212 ASN A C 1
ATOM 1775 O O . ASN A 1 212 ? -15.542 -15.497 19.808 1.00 91.12 212 ASN A O 1
ATOM 1779 N N . TYR A 1 213 ? -16.619 -13.574 19.328 1.00 92.44 213 TYR A N 1
ATOM 1780 C CA . TYR A 1 213 ? -17.861 -13.855 20.044 1.00 92.44 213 TYR A CA 1
ATOM 1781 C C . TYR A 1 213 ? -18.973 -14.265 19.076 1.00 92.44 213 TYR A C 1
ATOM 1783 O O . TYR A 1 213 ? -19.672 -15.245 19.316 1.00 92.44 213 TYR A O 1
ATOM 1791 N N . GLU A 1 214 ? -19.100 -13.561 17.948 1.00 94.25 214 GLU A N 1
ATOM 1792 C CA . GLU A 1 214 ? -20.093 -13.853 16.917 1.00 94.25 214 GLU A CA 1
ATOM 1793 C C . GLU A 1 214 ? -19.527 -13.524 15.526 1.00 94.25 214 GLU A C 1
ATOM 1795 O O . GLU A 1 214 ? -19.356 -12.360 15.162 1.00 94.25 214 GLU A O 1
ATOM 1800 N N . LYS A 1 215 ? -19.229 -14.561 14.729 1.00 89.69 215 LYS A N 1
ATOM 1801 C CA . LYS A 1 215 ? -18.520 -14.443 13.437 1.00 89.69 215 LYS A CA 1
ATOM 1802 C C . LYS A 1 215 ? -19.181 -13.474 12.448 1.00 89.69 215 LYS A C 1
ATOM 1804 O O . LYS A 1 215 ? -18.483 -12.827 11.676 1.00 89.69 215 LYS A O 1
ATOM 1809 N N . ASN A 1 216 ? -20.509 -13.398 12.457 1.00 93.19 216 ASN A N 1
ATOM 1810 C CA . ASN A 1 216 ? -21.289 -12.505 11.604 1.00 93.19 216 ASN A CA 1
ATOM 1811 C C . ASN A 1 216 ? -22.189 -11.613 12.463 1.00 93.19 216 ASN A C 1
ATOM 1813 O O . ASN A 1 216 ? -23.401 -11.566 12.258 1.00 93.19 216 ASN A O 1
ATOM 1817 N N . TYR A 1 217 ? -21.589 -10.953 13.460 1.00 96.88 217 TYR A N 1
ATOM 1818 C CA . TYR A 1 217 ? -22.317 -10.129 14.420 1.00 96.88 217 TYR A CA 1
ATOM 1819 C C . TYR A 1 217 ? -23.267 -9.166 13.713 1.00 96.88 217 TYR A C 1
ATOM 1821 O O . TYR A 1 217 ? -22.814 -8.316 12.937 1.00 96.88 217 TYR A O 1
ATOM 1829 N N . ARG A 1 218 ? -24.574 -9.333 13.954 1.00 95.69 218 ARG A N 1
ATOM 1830 C CA . ARG A 1 218 ? -25.650 -8.541 13.328 1.00 95.69 218 ARG A CA 1
ATOM 1831 C C . ARG A 1 218 ? -25.546 -8.452 11.795 1.00 95.69 218 ARG A C 1
ATOM 1833 O O . ARG A 1 218 ? -25.774 -7.394 11.216 1.00 95.69 218 ARG A O 1
ATOM 1840 N N . ASN A 1 219 ? -25.190 -9.556 11.139 1.00 96.19 219 ASN A N 1
ATOM 1841 C CA . ASN A 1 219 ? -25.028 -9.660 9.682 1.00 96.19 219 ASN A CA 1
ATOM 1842 C C . ASN A 1 219 ? -23.974 -8.705 9.088 1.00 96.19 219 ASN A C 1
ATOM 1844 O O . ASN A 1 219 ? -24.025 -8.369 7.904 1.00 96.19 219 ASN A O 1
ATOM 1848 N N . SER A 1 220 ? -23.018 -8.245 9.899 1.00 96.50 220 SER A N 1
ATOM 1849 C CA . SER A 1 220 ? -22.012 -7.263 9.478 1.00 96.50 220 SER A CA 1
ATOM 1850 C C . SER A 1 220 ? -21.141 -7.731 8.312 1.00 96.50 220 SER A C 1
ATOM 1852 O O . SER A 1 220 ? -20.812 -6.919 7.454 1.00 96.50 220 SER A O 1
ATOM 1854 N N . TYR A 1 221 ? -20.794 -9.018 8.220 1.00 96.69 221 TYR A N 1
ATOM 1855 C CA . TYR A 1 221 ? -19.974 -9.520 7.113 1.00 96.69 221 TYR A CA 1
ATOM 1856 C C . TYR A 1 221 ? -20.763 -9.608 5.797 1.00 96.69 221 TYR A C 1
ATOM 1858 O O . TYR A 1 221 ? -20.247 -9.272 4.724 1.00 96.69 221 TYR A O 1
ATOM 1866 N N . ASP A 1 222 ? -22.038 -9.991 5.873 1.00 97.75 222 ASP A N 1
ATOM 1867 C CA . ASP A 1 222 ? -22.926 -9.995 4.707 1.00 97.75 222 ASP A CA 1
ATOM 1868 C C . ASP A 1 222 ? -23.160 -8.565 4.217 1.00 97.75 222 ASP A C 1
ATOM 1870 O O . ASP A 1 222 ? -23.036 -8.282 3.025 1.00 97.75 222 ASP A O 1
ATOM 1874 N N . LYS A 1 223 ? -23.393 -7.635 5.150 1.00 98.12 223 LYS A N 1
ATOM 1875 C CA . LYS A 1 223 ? -23.527 -6.204 4.866 1.00 98.12 223 LYS A CA 1
ATOM 1876 C C . LYS A 1 223 ? -22.259 -5.584 4.295 1.00 98.12 223 LYS A C 1
ATOM 1878 O O . LYS A 1 223 ? -22.346 -4.771 3.374 1.00 98.12 223 LYS A O 1
ATOM 1883 N N . TYR A 1 224 ? -21.090 -5.988 4.781 1.00 98.00 224 TYR A N 1
ATOM 1884 C CA . TYR A 1 224 ? -19.803 -5.641 4.181 1.00 98.00 224 TYR A CA 1
ATOM 1885 C C . TYR A 1 224 ? -19.756 -6.065 2.707 1.00 98.00 224 TYR A C 1
ATOM 1887 O O . TYR A 1 224 ? -19.473 -5.240 1.839 1.00 98.00 224 TYR A O 1
ATOM 1895 N N . THR A 1 225 ? -20.089 -7.324 2.415 1.00 97.88 225 THR A N 1
ATOM 1896 C CA . THR A 1 225 ? -20.044 -7.877 1.053 1.00 97.88 225 THR A CA 1
ATOM 1897 C C . THR A 1 225 ? -21.057 -7.191 0.130 1.00 97.88 225 THR A C 1
ATOM 1899 O O . THR A 1 225 ? -20.728 -6.828 -0.999 1.00 97.88 225 THR A O 1
ATOM 1902 N N . GLU A 1 226 ? -22.277 -6.953 0.618 1.00 98.06 226 GLU A N 1
ATOM 1903 C CA . GLU A 1 226 ? -23.331 -6.230 -0.101 1.00 98.06 226 GLU A CA 1
ATOM 1904 C C . GLU A 1 226 ? -22.881 -4.807 -0.474 1.00 98.06 226 GLU A C 1
ATOM 1906 O O . GLU A 1 226 ? -22.988 -4.396 -1.633 1.00 98.06 226 GLU A O 1
ATOM 1911 N N . ASN A 1 227 ? -22.338 -4.061 0.493 1.00 98.31 227 ASN A N 1
ATOM 1912 C CA . ASN A 1 227 ? -21.870 -2.692 0.276 1.00 98.31 227 ASN A CA 1
ATOM 1913 C C . ASN A 1 227 ? -20.640 -2.623 -0.612 1.00 98.31 227 ASN A C 1
ATOM 1915 O O . ASN A 1 227 ? -20.552 -1.716 -1.435 1.00 98.31 227 ASN A O 1
ATOM 1919 N N . LYS A 1 228 ? -19.730 -3.593 -0.504 1.00 98.12 228 LYS A N 1
ATOM 1920 C CA . LYS A 1 228 ? -18.602 -3.713 -1.421 1.00 98.12 228 LYS A CA 1
ATOM 1921 C C . LYS A 1 228 ? -19.088 -3.845 -2.862 1.00 98.12 228 LYS A C 1
ATOM 1923 O O . LYS A 1 228 ? -18.667 -3.069 -3.709 1.00 98.12 228 LYS A O 1
ATOM 1928 N N . ASN A 1 229 ? -20.029 -4.752 -3.126 1.00 97.56 229 ASN A N 1
ATOM 1929 C CA . ASN A 1 229 ? -20.577 -4.941 -4.471 1.00 97.56 229 ASN A CA 1
ATOM 1930 C C . ASN A 1 229 ? -21.260 -3.666 -4.996 1.00 97.56 229 ASN A C 1
ATOM 1932 O O . ASN A 1 229 ? -21.076 -3.297 -6.155 1.00 97.56 229 ASN A O 1
ATOM 1936 N N . LYS A 1 230 ? -22.016 -2.959 -4.144 1.00 97.81 230 LYS A N 1
ATOM 1937 C CA . LYS A 1 230 ? -22.638 -1.669 -4.493 1.00 97.81 230 LYS A CA 1
ATOM 1938 C C . LYS A 1 230 ? -21.600 -0.575 -4.769 1.00 97.81 230 LYS A C 1
ATOM 1940 O O . LYS A 1 230 ? -21.755 0.183 -5.723 1.00 97.81 230 LYS A O 1
ATOM 1945 N N . ALA A 1 231 ? -20.548 -0.494 -3.956 1.00 97.56 231 ALA A N 1
ATOM 1946 C CA . ALA A 1 231 ? -19.461 0.464 -4.121 1.00 97.56 231 ALA A CA 1
ATOM 1947 C C . ALA A 1 231 ? -18.652 0.183 -5.392 1.00 97.56 231 ALA A C 1
ATOM 1949 O O . ALA A 1 231 ? -18.396 1.104 -6.162 1.00 97.56 231 ALA A O 1
ATOM 1950 N N . ASP A 1 232 ? -18.301 -1.080 -5.638 1.00 98.12 232 ASP A N 1
ATOM 1951 C CA . ASP A 1 232 ? -17.583 -1.517 -6.835 1.00 98.12 232 ASP A CA 1
ATOM 1952 C C . ASP A 1 232 ? -18.410 -1.234 -8.097 1.00 98.12 232 ASP A C 1
ATOM 1954 O O . ASP A 1 232 ? -17.859 -0.744 -9.079 1.00 98.12 232 ASP A O 1
ATOM 1958 N N . LEU A 1 233 ? -19.734 -1.433 -8.057 1.00 97.88 233 LEU A N 1
ATOM 1959 C CA . LEU A 1 233 ? -20.636 -1.071 -9.154 1.00 97.88 233 LEU A CA 1
ATOM 1960 C C . LEU A 1 233 ? -20.678 0.444 -9.409 1.00 97.88 233 LEU A C 1
ATOM 1962 O O . LEU A 1 233 ? -20.553 0.873 -10.556 1.00 97.88 233 LEU A O 1
ATOM 1966 N N . ALA A 1 234 ? -20.822 1.257 -8.359 1.00 96.44 234 ALA A N 1
ATOM 1967 C CA . ALA A 1 234 ? -20.840 2.715 -8.479 1.00 96.44 234 ALA A CA 1
ATOM 1968 C C . ALA A 1 234 ? -19.496 3.270 -8.990 1.00 96.44 234 ALA A C 1
ATOM 1970 O O . ALA A 1 234 ? -19.461 4.152 -9.851 1.00 96.44 234 ALA A O 1
ATOM 1971 N N . ASP A 1 235 ? -18.379 2.727 -8.502 1.00 96.81 235 ASP A N 1
ATOM 1972 C CA . ASP A 1 235 ? -17.044 3.087 -8.974 1.00 96.81 235 ASP A CA 1
ATOM 1973 C C . ASP A 1 235 ? -16.828 2.625 -10.425 1.00 96.81 235 ASP A C 1
ATOM 1975 O O . ASP A 1 235 ? -16.287 3.386 -11.232 1.00 96.81 235 ASP A O 1
ATOM 1979 N N . ALA A 1 236 ? -17.287 1.422 -10.794 1.00 98.25 236 ALA A N 1
ATOM 1980 C CA . ALA A 1 236 ? -17.225 0.925 -12.168 1.00 98.25 236 ALA A CA 1
ATOM 1981 C C . ALA A 1 236 ? -17.996 1.839 -13.126 1.00 98.25 236 ALA A C 1
ATOM 1983 O O . ALA A 1 236 ? -17.472 2.188 -14.187 1.00 98.25 236 ALA A O 1
ATOM 1984 N N . GLU A 1 237 ? -19.193 2.287 -12.738 1.00 97.94 237 GLU A N 1
ATOM 1985 C CA . GLU A 1 237 ? -19.970 3.265 -13.494 1.00 97.94 237 GLU A CA 1
ATOM 1986 C C . GLU A 1 237 ? -19.226 4.586 -13.656 1.00 97.94 237 GLU A C 1
ATOM 1988 O O . GLU A 1 237 ? -19.065 5.069 -14.778 1.00 97.94 237 GLU A O 1
ATOM 1993 N N . LYS A 1 238 ? -18.703 5.137 -12.560 1.00 97.38 238 LYS A N 1
ATOM 1994 C CA . LYS A 1 238 ? -17.930 6.379 -12.584 1.00 97.38 238 LYS A CA 1
ATOM 1995 C C . LYS A 1 238 ? -16.749 6.291 -13.550 1.00 97.38 238 LYS A C 1
ATOM 1997 O O . LYS A 1 238 ? -16.576 7.184 -14.377 1.00 97.38 238 LYS A O 1
ATOM 2002 N N . TYR A 1 239 ? -15.949 5.226 -13.481 1.00 98.19 239 TYR A N 1
ATOM 2003 C CA . TYR A 1 239 ? -14.817 5.050 -14.394 1.00 98.19 239 TYR A CA 1
ATOM 2004 C C . TYR A 1 239 ? -15.267 4.861 -15.843 1.00 98.19 239 TYR A C 1
ATOM 2006 O O . TYR A 1 239 ? -14.653 5.423 -16.744 1.00 98.19 239 TYR A O 1
ATOM 2014 N N . TYR A 1 240 ? -16.364 4.146 -16.083 1.00 98.06 240 TYR A N 1
ATOM 2015 C CA . TYR A 1 240 ? -16.924 4.009 -17.424 1.00 98.06 240 TYR A CA 1
ATOM 2016 C C . TYR A 1 240 ? -17.326 5.371 -18.021 1.00 98.06 240 TYR A C 1
ATOM 2018 O O . TYR A 1 240 ? -16.989 5.679 -19.166 1.00 98.06 240 TYR A O 1
ATOM 2026 N N . GLU A 1 241 ? -17.991 6.228 -17.241 1.00 97.06 241 GLU A N 1
ATOM 2027 C CA . GLU A 1 241 ? -18.350 7.586 -17.670 1.00 97.06 241 GLU A CA 1
ATOM 2028 C C . GLU A 1 241 ? -17.117 8.475 -17.892 1.00 97.06 241 GLU A C 1
ATOM 2030 O O . GLU A 1 241 ? -17.057 9.195 -18.890 1.00 97.06 241 GLU A O 1
ATOM 2035 N N . MET A 1 242 ? -16.097 8.380 -17.031 1.00 96.00 242 MET A N 1
ATOM 2036 C CA . MET A 1 242 ? -14.814 9.073 -17.226 1.00 96.00 242 MET A CA 1
ATOM 2037 C C . MET A 1 242 ? -14.113 8.623 -18.515 1.00 96.00 242 MET A C 1
ATOM 2039 O O . MET A 1 242 ? -13.575 9.459 -19.241 1.00 96.00 242 MET A O 1
ATOM 2043 N N . GLY A 1 243 ? -14.163 7.325 -18.837 1.00 95.12 243 GLY A N 1
ATOM 2044 C CA . GLY A 1 243 ? -13.672 6.772 -20.100 1.00 95.12 243 GLY A CA 1
ATOM 2045 C C . GLY A 1 243 ? -14.365 7.404 -21.305 1.00 95.12 243 GLY A C 1
ATOM 2046 O O . GLY A 1 243 ? -13.698 7.887 -22.217 1.00 95.12 243 GLY A O 1
ATOM 2047 N N . LYS A 1 244 ? -15.700 7.508 -21.275 1.00 93.88 244 LYS A N 1
ATOM 2048 C CA . LYS A 1 244 ? -16.469 8.201 -22.323 1.00 93.88 244 LYS A CA 1
ATOM 2049 C C . LYS A 1 244 ? -16.159 9.694 -22.401 1.00 93.88 244 LYS A C 1
ATOM 2051 O O . LYS A 1 244 ? -16.091 10.248 -23.494 1.00 93.88 244 LYS A O 1
ATOM 2056 N N . GLN A 1 245 ? -15.985 10.361 -21.263 1.00 92.94 245 GLN A N 1
ATOM 2057 C CA . GLN A 1 245 ? -15.670 11.787 -21.218 1.00 92.94 245 GLN A CA 1
ATOM 2058 C C . GLN A 1 245 ? -14.281 12.082 -21.788 1.00 92.94 245 GLN A C 1
ATOM 2060 O O . GLN A 1 245 ? -14.135 13.052 -22.527 1.00 92.94 245 GLN A O 1
ATOM 2065 N N . ALA A 1 246 ? -13.290 11.229 -21.512 1.00 91.56 246 ALA A N 1
ATOM 2066 C CA . ALA A 1 246 ? -11.939 11.366 -22.052 1.00 91.56 246 ALA A CA 1
ATOM 2067 C C . ALA A 1 246 ? -11.915 11.410 -23.592 1.00 91.56 246 ALA A C 1
ATOM 2069 O O . ALA A 1 246 ? -10.999 11.988 -24.168 1.00 91.56 246 ALA A O 1
ATOM 2070 N N . LEU A 1 247 ? -12.936 10.851 -24.250 1.00 86.69 247 LEU A N 1
ATOM 2071 C CA . LEU A 1 247 ? -13.072 10.799 -25.707 1.00 86.69 247 LEU A CA 1
ATOM 2072 C C . LEU A 1 247 ? -13.786 12.015 -26.318 1.00 86.69 247 LEU A C 1
ATOM 2074 O O . LEU A 1 247 ? -13.789 12.158 -27.538 1.00 86.69 247 LEU A O 1
ATOM 2078 N N . LYS A 1 248 ? -14.414 12.888 -25.514 1.00 80.62 248 LYS A N 1
ATOM 2079 C CA . LYS A 1 248 ? -15.193 14.041 -26.013 1.00 80.62 248 LYS A CA 1
ATOM 2080 C C . LYS A 1 248 ? -14.329 15.226 -26.480 1.00 80.62 248 LYS A C 1
ATOM 2082 O O . LYS A 1 248 ? -14.870 16.202 -26.986 1.00 80.62 248 LYS A O 1
ATOM 2087 N N . GLU A 1 249 ? -13.004 15.145 -26.358 1.00 60.53 249 GLU A N 1
ATOM 2088 C CA . GLU A 1 249 ? -12.059 16.219 -26.686 1.00 60.53 249 GLU A CA 1
ATOM 2089 C C . GLU A 1 249 ? -10.956 15.718 -27.638 1.00 60.53 249 GLU A C 1
ATOM 2091 O O . GLU A 1 249 ? -9.958 15.189 -27.164 1.00 60.53 249 GLU A O 1
ATOM 2096 N N . SER A 1 250 ? -11.142 15.921 -28.952 1.00 60.09 250 SER A N 1
ATOM 2097 C CA . SER A 1 250 ? -10.197 15.671 -30.071 1.00 60.09 250 SER A CA 1
ATOM 2098 C C . SER A 1 250 ? -9.470 14.298 -30.134 1.00 60.09 250 SER A C 1
ATOM 2100 O O . SER A 1 250 ? -9.449 13.497 -29.207 1.00 60.09 250 SER A O 1
ATOM 2102 N N . SER A 1 251 ? -8.908 13.958 -31.300 1.00 61.66 251 SER A N 1
ATOM 2103 C CA . SER A 1 251 ? -8.330 12.638 -31.613 1.00 61.66 251 SER A CA 1
ATOM 2104 C C . SER A 1 251 ? -6.823 12.545 -31.308 1.00 61.66 251 SER A C 1
ATOM 2106 O O . SER A 1 251 ? -6.011 12.486 -32.233 1.00 61.66 251 SER A O 1
ATOM 2108 N N . GLN A 1 252 ? -6.432 12.548 -30.028 1.00 79.06 252 GLN A N 1
ATOM 2109 C CA . GLN A 1 252 ? -5.031 12.351 -29.601 1.00 79.06 252 GLN A CA 1
ATOM 2110 C C . GLN A 1 252 ? -4.816 10.969 -28.970 1.00 79.06 252 GLN A C 1
ATOM 2112 O O . GLN A 1 252 ? -5.680 10.479 -28.235 1.00 79.06 252 GLN A O 1
ATOM 2117 N N . LYS A 1 253 ? -3.654 10.338 -29.209 1.00 88.44 253 LYS A N 1
ATOM 2118 C CA . LYS A 1 253 ? -3.356 9.005 -28.657 1.00 88.44 253 LYS A CA 1
ATOM 2119 C C . LYS A 1 253 ? -3.338 9.033 -27.126 1.00 88.44 253 LYS A C 1
ATOM 2121 O O . LYS A 1 253 ? -3.812 8.086 -26.500 1.00 88.44 253 LYS A O 1
ATOM 2126 N N . GLU A 1 254 ? -2.904 10.140 -26.520 1.00 88.06 254 GLU A N 1
ATOM 2127 C CA . GLU A 1 254 ? -2.986 10.374 -25.069 1.00 88.06 254 GLU A CA 1
ATOM 2128 C C . GLU A 1 254 ? -4.404 10.180 -24.510 1.00 88.06 254 GLU A C 1
ATOM 2130 O O . GLU A 1 254 ? -4.598 9.513 -23.489 1.00 88.06 254 GLU A O 1
ATOM 2135 N N . LYS A 1 255 ? -5.417 10.729 -25.188 1.00 89.75 255 LYS A N 1
ATOM 2136 C CA . LYS A 1 255 ? -6.817 10.636 -24.756 1.00 89.75 255 LYS A CA 1
ATOM 2137 C C . LYS A 1 255 ? -7.324 9.197 -24.847 1.00 89.75 255 LYS A C 1
ATOM 2139 O O . LYS A 1 255 ? -7.995 8.737 -23.924 1.00 89.75 255 LYS A O 1
ATOM 2144 N N . TYR A 1 256 ? -6.929 8.454 -25.883 1.00 92.94 256 TYR A N 1
ATOM 2145 C CA . TYR A 1 256 ? -7.218 7.020 -25.980 1.00 92.94 256 TYR A CA 1
ATOM 2146 C C . TYR A 1 256 ? -6.535 6.209 -24.873 1.00 92.94 256 TYR A C 1
ATOM 2148 O O . TYR A 1 256 ? -7.178 5.337 -24.293 1.00 92.94 256 TYR A O 1
ATOM 2156 N N . ARG A 1 257 ? -5.284 6.520 -24.503 1.00 92.19 257 ARG A N 1
ATOM 2157 C CA . ARG A 1 257 ? -4.616 5.874 -23.355 1.00 92.19 257 ARG A CA 1
ATOM 2158 C C . ARG A 1 257 ? -5.371 6.136 -22.049 1.00 92.19 257 ARG A C 1
ATOM 2160 O O . ARG A 1 257 ? -5.656 5.197 -21.312 1.00 92.19 257 ARG A O 1
ATOM 2167 N N . LYS A 1 258 ? -5.788 7.384 -21.799 1.00 92.62 258 LYS A N 1
ATOM 2168 C CA . LYS A 1 258 ? -6.628 7.736 -20.636 1.00 92.62 258 LYS A CA 1
ATOM 2169 C C . LYS A 1 258 ? -7.960 6.983 -20.633 1.00 92.62 258 LYS A C 1
ATOM 2171 O O . LYS A 1 258 ? -8.357 6.449 -19.601 1.00 92.62 258 LYS A O 1
ATOM 2176 N N . ALA A 1 259 ? -8.635 6.908 -21.780 1.00 94.88 259 ALA A N 1
ATOM 2177 C CA . ALA A 1 259 ? -9.876 6.154 -21.917 1.00 94.88 259 ALA A CA 1
ATOM 2178 C C . ALA A 1 259 ? -9.665 4.656 -21.637 1.00 94.88 259 ALA A C 1
ATOM 2180 O O . ALA A 1 259 ? -10.435 4.068 -20.881 1.00 94.88 259 ALA A O 1
ATOM 2181 N N . TYR A 1 260 ? -8.598 4.057 -22.179 1.00 95.50 260 TYR A N 1
ATOM 2182 C CA . TYR A 1 260 ? -8.204 2.674 -21.895 1.00 95.50 260 TYR A CA 1
ATOM 2183 C C . TYR A 1 260 ? -8.045 2.420 -20.391 1.00 95.50 260 TYR A C 1
ATOM 2185 O O . TYR A 1 260 ? -8.653 1.480 -19.882 1.00 95.50 260 TYR A O 1
ATOM 2193 N N . GLU A 1 261 ? -7.302 3.269 -19.674 1.00 95.75 261 GLU A N 1
ATOM 2194 C CA . GLU A 1 261 ? -7.100 3.120 -18.226 1.00 95.75 261 GLU A CA 1
ATOM 2195 C C . GLU A 1 261 ? -8.426 3.152 -17.457 1.00 95.75 261 GLU A C 1
ATOM 2197 O O . GLU A 1 261 ? -8.670 2.325 -16.575 1.00 95.75 261 GLU A O 1
ATOM 2202 N N . TYR A 1 262 ? -9.327 4.066 -17.821 1.00 97.62 262 TYR A N 1
ATOM 2203 C CA . TYR A 1 262 ? -10.639 4.156 -17.189 1.00 97.62 262 TYR A CA 1
ATOM 2204 C C . TYR A 1 262 ? -11.525 2.941 -17.476 1.00 97.62 262 TYR A C 1
ATOM 2206 O O . TYR A 1 262 ? -12.097 2.375 -16.542 1.00 97.62 262 TYR A O 1
ATOM 2214 N N . PHE A 1 263 ? -11.608 2.479 -18.724 1.00 97.94 263 PHE A N 1
ATOM 2215 C CA . PHE A 1 263 ? -12.400 1.293 -19.054 1.00 97.94 263 PHE A CA 1
ATOM 2216 C C . PHE A 1 263 ? -11.824 0.018 -18.433 1.00 97.94 263 PHE A C 1
ATOM 2218 O O . PHE A 1 263 ? -12.572 -0.785 -17.879 1.00 97.94 263 PHE A O 1
ATOM 2225 N N . LYS A 1 264 ? -10.497 -0.139 -18.429 1.00 97.38 264 LYS A N 1
ATOM 2226 C CA . LYS A 1 264 ? -9.824 -1.251 -17.749 1.00 97.38 264 LYS A CA 1
ATOM 2227 C C . LYS A 1 264 ? -10.115 -1.250 -16.250 1.00 97.38 264 LYS A C 1
ATOM 2229 O O . LYS A 1 264 ? -10.379 -2.302 -15.672 1.00 97.38 264 LYS A O 1
ATOM 2234 N N . LYS A 1 265 ? -10.098 -0.076 -15.612 1.00 97.88 265 LYS A N 1
ATOM 2235 C CA . LYS A 1 265 ? -10.419 0.045 -14.187 1.00 97.88 265 LYS A CA 1
ATOM 2236 C C . LYS A 1 265 ? -11.885 -0.274 -13.898 1.00 97.88 265 LYS A C 1
ATOM 2238 O O . LYS A 1 265 ? -12.158 -0.980 -12.932 1.00 97.88 265 LYS A O 1
ATOM 2243 N N . SER A 1 266 ? -12.799 0.187 -14.751 1.00 98.06 266 SER A N 1
ATOM 2244 C CA . SER A 1 266 ? -14.223 -0.153 -14.680 1.00 98.06 266 SER A CA 1
ATOM 2245 C C . SER A 1 266 ? -14.449 -1.672 -14.720 1.00 98.06 266 SER A C 1
ATOM 2247 O O . SER A 1 266 ? -15.066 -2.220 -13.808 1.00 98.06 266 SER A O 1
ATOM 2249 N N . ASP A 1 267 ? -13.845 -2.365 -15.693 1.00 97.62 267 ASP A N 1
ATOM 2250 C CA . ASP A 1 267 ? -13.919 -3.828 -15.808 1.00 97.62 267 ASP A CA 1
ATOM 2251 C C . ASP A 1 267 ? -13.272 -4.566 -14.623 1.00 97.62 267 ASP A C 1
ATOM 2253 O O . ASP A 1 267 ? -13.767 -5.595 -14.171 1.00 97.62 267 ASP A O 1
ATOM 2257 N N . SER A 1 268 ? -12.177 -4.034 -14.071 1.00 97.31 268 SER A N 1
ATOM 2258 C CA . SER A 1 268 ? -11.504 -4.659 -12.924 1.00 97.31 268 SER A CA 1
ATOM 2259 C C . SER A 1 268 ? -12.337 -4.643 -11.639 1.00 97.31 268 SER A C 1
ATOM 2261 O O . SER A 1 268 ? -12.161 -5.515 -10.789 1.00 97.31 268 SER A O 1
ATOM 2263 N N . LEU A 1 269 ? -13.227 -3.656 -11.494 1.00 96.50 269 LEU A N 1
ATOM 2264 C CA . LEU A 1 269 ? -14.124 -3.524 -10.345 1.00 96.50 269 LEU A CA 1
ATOM 2265 C C . LEU A 1 269 ? -15.342 -4.432 -10.506 1.00 96.50 269 LEU A C 1
ATOM 2267 O O . LEU A 1 269 ? -15.696 -5.166 -9.588 1.00 96.50 269 LEU A O 1
ATOM 2271 N N . VAL A 1 270 ? -15.953 -4.414 -11.692 1.00 96.75 270 VAL A N 1
ATOM 2272 C CA . VAL A 1 270 ? -17.059 -5.301 -12.053 1.00 96.75 270 VAL A CA 1
ATOM 2273 C C . VAL A 1 270 ? -16.749 -5.922 -13.407 1.00 96.75 270 VAL A C 1
ATOM 2275 O O . VAL A 1 270 ? -16.862 -5.277 -14.449 1.00 96.75 270 VAL A O 1
ATOM 2278 N N . LYS A 1 271 ? -16.366 -7.202 -13.385 1.00 96.25 271 LYS A N 1
ATOM 2279 C CA . LYS A 1 271 ? -15.985 -7.937 -14.593 1.00 96.25 271 LYS A CA 1
ATOM 2280 C C . LYS A 1 271 ? -17.134 -7.948 -15.599 1.00 96.25 271 LYS A C 1
ATOM 2282 O O . LYS A 1 271 ? -18.229 -8.409 -15.283 1.00 96.25 271 LYS A O 1
ATOM 2287 N N . GL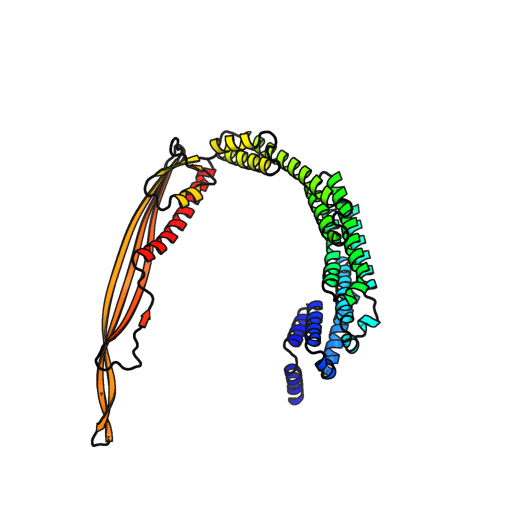Y A 1 272 ? -16.866 -7.491 -16.817 1.00 92.88 272 GLY A N 1
ATOM 2288 C CA . GLY A 1 272 ? -17.866 -7.358 -17.870 1.00 92.88 272 GLY A CA 1
ATOM 2289 C C . GLY A 1 272 ? -18.846 -6.207 -17.640 1.00 92.88 272 GLY A C 1
ATOM 2290 O O . GLY A 1 272 ? -19.974 -6.280 -18.124 1.00 92.88 272 GLY A O 1
ATOM 2291 N N . TYR A 1 273 ? -18.464 -5.160 -16.897 1.00 97.44 273 TYR A N 1
ATOM 2292 C CA . TYR A 1 273 ? -19.307 -3.976 -16.737 1.00 97.44 273 TYR A CA 1
ATOM 2293 C C . TYR A 1 273 ? -19.594 -3.334 -18.102 1.00 97.44 273 TYR A C 1
ATOM 2295 O O . TYR A 1 273 ? -18.718 -2.721 -18.720 1.00 97.44 273 TYR A O 1
ATOM 2303 N N . LYS A 1 274 ? -20.838 -3.489 -18.576 1.00 96.50 274 LYS A N 1
ATOM 2304 C CA . LYS A 1 274 ? -21.267 -3.097 -19.928 1.00 96.50 274 LYS A CA 1
ATOM 2305 C C . LYS A 1 274 ? -20.313 -3.694 -20.980 1.00 96.50 274 LYS A C 1
ATOM 2307 O O . LYS A 1 274 ? -20.124 -4.903 -21.035 1.00 96.50 274 LYS A O 1
ATOM 2312 N N . ASP A 1 275 ? -19.702 -2.857 -21.809 1.00 96.50 275 ASP A N 1
ATOM 2313 C CA . ASP A 1 275 ? -18.732 -3.215 -22.843 1.00 96.50 275 ASP A CA 1
ATOM 2314 C C . ASP A 1 275 ? -17.312 -2.702 -22.526 1.00 96.50 275 ASP A C 1
ATOM 2316 O O . ASP A 1 275 ? -16.480 -2.585 -23.428 1.00 96.50 275 ASP A O 1
ATOM 2320 N N . ALA A 1 276 ? -17.003 -2.424 -21.251 1.00 97.06 276 ALA A N 1
ATOM 2321 C CA . ALA A 1 276 ? -15.734 -1.825 -20.826 1.00 97.06 276 ALA A CA 1
ATOM 2322 C C . ALA A 1 276 ? -14.494 -2.586 -21.335 1.00 97.06 276 ALA A C 1
ATOM 2324 O O . ALA A 1 276 ? -13.550 -1.961 -21.810 1.00 97.06 276 ALA A O 1
ATOM 2325 N N . VAL A 1 277 ? -14.506 -3.925 -21.332 1.00 97.31 277 VAL A N 1
ATOM 2326 C CA . VAL A 1 277 ? -13.412 -4.750 -21.889 1.00 97.31 277 VAL A CA 1
ATOM 2327 C C . VAL A 1 277 ? -13.174 -4.455 -23.369 1.00 97.31 277 VAL A C 1
ATOM 2329 O O . VAL A 1 277 ? -12.033 -4.311 -23.812 1.00 97.31 277 VAL A O 1
ATOM 2332 N N . ASN A 1 278 ? -14.252 -4.362 -24.148 1.00 97.31 278 ASN A N 1
ATOM 2333 C CA . ASN A 1 278 ? -14.171 -4.136 -25.587 1.00 97.31 278 ASN A CA 1
ATOM 2334 C C . ASN A 1 278 ? -13.644 -2.729 -25.877 1.00 97.31 278 ASN A C 1
ATOM 2336 O O . ASN A 1 278 ? -12.759 -2.567 -26.719 1.00 97.31 278 ASN A O 1
ATOM 2340 N N . LEU A 1 279 ? -14.131 -1.732 -25.133 1.00 96.31 279 LEU A N 1
ATOM 2341 C CA . LEU A 1 279 ? -13.664 -0.351 -25.236 1.00 96.31 279 LEU A CA 1
ATOM 2342 C C . LEU A 1 279 ? -12.199 -0.215 -24.806 1.00 96.31 279 LEU A C 1
ATOM 2344 O O . LEU A 1 279 ? -11.417 0.416 -25.512 1.00 96.31 279 LEU A O 1
ATOM 2348 N N . ALA A 1 280 ? -11.787 -0.863 -23.713 1.00 96.75 280 ALA A N 1
ATOM 2349 C CA . ALA A 1 280 ? -10.389 -0.896 -23.291 1.00 96.75 280 ALA A CA 1
ATOM 2350 C C . ALA A 1 280 ? -9.493 -1.475 -24.399 1.00 96.75 280 ALA A C 1
ATOM 2352 O O . ALA A 1 280 ? -8.516 -0.843 -24.792 1.00 96.75 280 ALA A O 1
ATOM 2353 N N . ASN A 1 281 ? -9.853 -2.624 -24.975 1.00 95.75 281 ASN A N 1
ATOM 2354 C CA . ASN A 1 281 ? -9.085 -3.240 -26.061 1.00 95.75 281 ASN A CA 1
ATOM 2355 C C . ASN A 1 281 ? -9.017 -2.364 -27.322 1.00 95.75 281 ASN A C 1
ATOM 2357 O O . ASN A 1 281 ? -7.971 -2.291 -27.973 1.00 95.75 281 ASN A O 1
ATOM 2361 N N . LEU A 1 282 ? -10.117 -1.696 -27.675 1.00 94.81 282 LEU A N 1
ATOM 2362 C CA . LEU A 1 282 ? -10.163 -0.763 -28.799 1.00 94.81 282 LEU A CA 1
ATOM 2363 C C . LEU A 1 282 ? -9.204 0.413 -28.576 1.00 94.81 282 LEU A C 1
ATOM 2365 O O . LEU A 1 282 ? -8.364 0.699 -29.432 1.00 94.81 282 LEU A O 1
ATOM 2369 N N . TYR A 1 283 ? -9.293 1.066 -27.418 1.00 94.50 283 TYR A N 1
ATOM 2370 C CA . TYR A 1 283 ? -8.493 2.254 -27.126 1.00 94.50 283 TYR A CA 1
ATOM 2371 C C . TYR A 1 283 ? -7.044 1.943 -26.764 1.00 94.50 283 TYR A C 1
ATOM 2373 O O . TYR A 1 283 ? -6.179 2.781 -27.004 1.00 94.50 283 TYR A O 1
ATOM 2381 N N . TYR A 1 284 ? -6.740 0.723 -26.321 1.00 94.81 284 TYR A N 1
ATOM 2382 C CA . TYR A 1 284 ? -5.368 0.228 -26.264 1.00 94.81 284 TYR A CA 1
ATOM 2383 C C . TYR A 1 2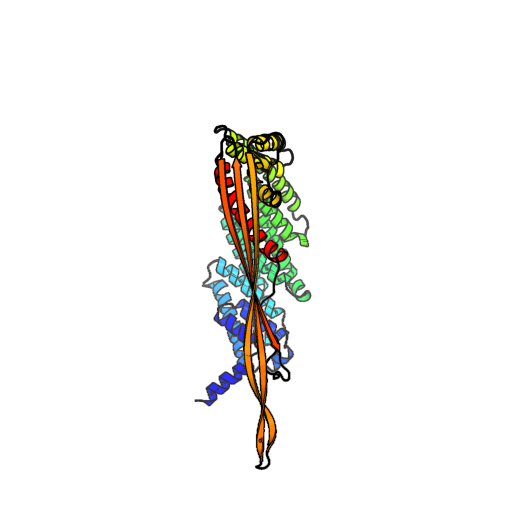84 ? -4.726 0.246 -27.659 1.00 94.81 284 TYR A C 1
ATOM 2385 O O . TYR A 1 284 ? -3.664 0.831 -27.861 1.00 94.81 284 TYR A O 1
ATOM 2393 N N . LYS A 1 285 ? -5.411 -0.307 -28.670 1.00 92.81 285 LYS A N 1
ATOM 2394 C CA . LYS A 1 285 ? -4.898 -0.336 -30.051 1.00 92.81 285 LYS A CA 1
ATOM 2395 C C . LYS A 1 285 ? -4.759 1.052 -30.676 1.00 92.81 285 LYS A C 1
ATOM 2397 O O . LYS A 1 285 ? -3.869 1.247 -31.500 1.00 92.81 285 LYS A O 1
ATOM 2402 N N . GLN A 1 286 ? -5.637 1.990 -30.319 1.00 91.62 286 GLN A N 1
ATOM 2403 C CA . GLN A 1 286 ? -5.606 3.357 -30.849 1.00 91.62 286 GLN A CA 1
ATOM 2404 C C . GLN A 1 286 ? -4.586 4.244 -30.120 1.00 91.62 286 GLN A C 1
ATOM 2406 O O . GLN A 1 286 ? -3.868 5.005 -30.770 1.00 91.62 286 GLN A O 1
ATOM 2411 N N . GLY A 1 287 ? -4.496 4.135 -28.792 1.00 92.06 287 GLY A N 1
ATOM 2412 C CA . GLY A 1 287 ? -3.685 5.005 -27.941 1.00 92.06 287 GLY A CA 1
ATOM 2413 C C . GLY A 1 287 ? -2.228 4.587 -27.770 1.00 92.06 287 GLY A C 1
ATOM 2414 O O . GLY A 1 287 ? -1.376 5.446 -27.559 1.00 92.06 287 GLY A O 1
ATOM 2415 N N . PHE A 1 288 ? -1.905 3.301 -27.872 1.00 94.06 288 PHE A N 1
ATOM 2416 C CA . PHE A 1 288 ? -0.534 2.825 -27.691 1.00 94.06 288 PHE A CA 1
ATOM 2417 C C . PHE A 1 288 ? 0.187 2.750 -29.038 1.00 94.06 288 PHE A C 1
ATOM 2419 O O . PHE A 1 288 ? -0.414 2.431 -30.067 1.00 94.06 288 PHE A O 1
ATOM 2426 N N . PHE A 1 289 ? 1.477 3.072 -29.043 1.00 93.56 289 PHE A N 1
ATOM 2427 C CA . PHE A 1 289 ? 2.317 2.986 -30.229 1.00 93.56 289 PHE A CA 1
ATOM 2428 C C . PHE A 1 289 ? 2.681 1.539 -30.536 1.00 93.56 289 PHE A C 1
ATOM 2430 O O . PHE A 1 289 ? 3.267 0.845 -29.706 1.00 93.56 289 PHE A O 1
ATOM 2437 N N . ARG A 1 290 ? 2.405 1.103 -31.762 1.00 95.06 290 ARG A N 1
ATOM 2438 C CA . ARG A 1 290 ? 2.996 -0.124 -32.301 1.00 95.06 290 ARG A CA 1
ATOM 2439 C C . ARG A 1 290 ? 4.465 0.121 -32.601 1.00 95.06 290 ARG A C 1
ATOM 2441 O O . ARG A 1 290 ? 4.779 1.067 -33.320 1.00 95.06 290 ARG A O 1
ATOM 2448 N N . TYR A 1 291 ? 5.368 -0.711 -32.101 1.00 94.75 291 TYR A N 1
ATOM 2449 C CA . TYR A 1 291 ? 6.792 -0.545 -32.379 1.00 94.75 291 TYR A CA 1
ATOM 2450 C C . TYR A 1 291 ? 7.491 -1.830 -32.804 1.00 94.75 291 TYR A C 1
ATOM 2452 O O . TYR A 1 291 ? 7.068 -2.937 -32.480 1.00 94.75 291 TYR A O 1
ATOM 2460 N N . LYS A 1 292 ? 8.621 -1.658 -33.486 1.00 95.88 292 LYS A N 1
ATOM 2461 C CA . LYS A 1 292 ? 9.563 -2.724 -33.828 1.00 95.88 292 LYS A CA 1
ATOM 2462 C C . LYS A 1 292 ? 10.954 -2.353 -33.336 1.00 95.88 292 LYS A C 1
ATOM 2464 O O . LYS A 1 292 ? 11.387 -1.220 -33.524 1.00 95.88 292 LYS A O 1
ATOM 2469 N N . ILE A 1 293 ? 11.664 -3.319 -32.755 1.00 95.06 293 ILE A N 1
ATOM 2470 C CA . ILE A 1 293 ? 13.065 -3.156 -32.343 1.00 95.06 293 ILE A CA 1
ATOM 2471 C C . ILE A 1 293 ? 13.980 -3.785 -33.401 1.00 95.06 293 ILE A C 1
ATOM 2473 O O . ILE A 1 293 ? 13.781 -4.938 -33.793 1.00 95.06 293 ILE A O 1
ATOM 2477 N N . VAL A 1 294 ? 14.981 -3.034 -33.857 1.00 94.88 294 VAL A N 1
ATOM 2478 C CA . VAL A 1 294 ? 15.981 -3.442 -34.857 1.00 94.88 294 VAL A CA 1
ATOM 2479 C C . VAL A 1 294 ? 17.409 -3.204 -34.344 1.00 94.88 294 VAL A C 1
ATOM 2481 O O . VAL A 1 294 ? 17.612 -2.467 -33.380 1.00 94.88 294 VAL A O 1
ATOM 2484 N N . GLY A 1 295 ? 18.397 -3.840 -34.981 1.00 92.56 295 GLY A N 1
ATOM 2485 C CA . GLY A 1 295 ? 19.802 -3.788 -34.562 1.00 92.56 295 GLY A CA 1
ATOM 2486 C C . GLY A 1 295 ? 20.156 -4.836 -33.499 1.00 92.56 295 GLY A C 1
ATOM 2487 O O . GLY A 1 295 ? 19.683 -5.979 -33.557 1.00 92.56 295 GLY A O 1
ATOM 2488 N N . ASP A 1 296 ? 21.000 -4.451 -32.544 1.00 90.31 296 ASP A N 1
ATOM 2489 C CA . ASP A 1 296 ? 21.499 -5.315 -31.476 1.00 90.31 296 ASP A CA 1
ATOM 2490 C C . ASP A 1 296 ? 20.387 -5.674 -30.477 1.00 90.31 296 ASP A C 1
ATOM 2492 O O . ASP A 1 296 ? 19.677 -4.825 -29.941 1.00 90.31 296 ASP A O 1
ATOM 2496 N N . LYS A 1 297 ? 20.234 -6.970 -30.179 1.00 89.75 297 LYS A N 1
ATOM 2497 C CA . LYS A 1 297 ? 19.109 -7.480 -29.366 1.00 89.75 297 LYS A CA 1
ATOM 2498 C C . LYS A 1 297 ? 19.405 -7.588 -27.868 1.00 89.75 297 LYS A C 1
ATOM 2500 O O . LYS A 1 297 ? 18.521 -7.971 -27.103 1.00 89.75 297 LYS A O 1
ATOM 2505 N N . LYS A 1 298 ? 20.624 -7.253 -27.437 1.00 92.12 298 LYS A N 1
ATOM 2506 C CA . LYS A 1 298 ? 21.121 -7.460 -26.064 1.00 92.12 298 LYS A CA 1
ATOM 2507 C C . LYS A 1 298 ? 20.244 -6.807 -24.991 1.00 92.12 298 LYS A C 1
ATOM 2509 O O . LYS A 1 298 ? 19.965 -7.430 -23.970 1.00 92.12 298 LYS A O 1
ATOM 2514 N N . TYR A 1 299 ? 19.760 -5.589 -25.237 1.00 93.25 299 TYR A N 1
ATOM 2515 C CA . TYR A 1 299 ? 18.906 -4.850 -24.297 1.00 93.25 299 TYR A CA 1
ATOM 2516 C C . TYR A 1 299 ? 17.442 -4.779 -24.719 1.00 93.25 299 TYR A C 1
ATOM 2518 O O . TYR A 1 299 ? 16.692 -3.962 -24.194 1.00 93.25 299 TYR A O 1
ATOM 2526 N N . LYS A 1 300 ? 17.000 -5.659 -25.621 1.00 92.81 300 LYS A N 1
ATOM 2527 C CA . LYS A 1 300 ? 15.625 -5.664 -26.127 1.00 92.81 300 LYS A CA 1
ATOM 2528 C C . LYS A 1 300 ? 14.583 -5.642 -24.999 1.00 92.81 300 LYS A C 1
ATOM 2530 O O . LYS A 1 300 ? 13.738 -4.761 -24.992 1.00 92.81 300 LYS A O 1
ATOM 2535 N N . ASN A 1 301 ? 14.684 -6.542 -24.020 1.00 93.56 301 ASN A N 1
ATOM 2536 C CA . ASN A 1 301 ? 13.712 -6.610 -22.919 1.00 93.56 301 ASN A CA 1
ATOM 2537 C C . ASN A 1 301 ? 13.714 -5.337 -22.054 1.00 93.56 301 ASN A C 1
ATOM 2539 O O . ASN A 1 301 ? 12.687 -4.966 -21.504 1.00 93.56 301 ASN A O 1
ATOM 2543 N N . VAL A 1 302 ? 14.865 -4.664 -21.933 1.00 93.31 302 VAL A N 1
ATOM 2544 C CA . VAL A 1 302 ? 14.987 -3.401 -21.187 1.00 93.31 302 VAL A CA 1
ATOM 2545 C C . VAL A 1 302 ? 14.266 -2.278 -21.928 1.00 93.31 302 VAL A C 1
ATOM 2547 O O . VAL A 1 302 ? 13.573 -1.481 -21.307 1.00 93.31 302 VAL A O 1
ATOM 2550 N N . ILE A 1 303 ? 14.403 -2.247 -23.256 1.00 92.44 303 ILE A N 1
ATOM 2551 C CA . ILE A 1 303 ? 13.702 -1.302 -24.127 1.00 92.44 303 ILE A CA 1
ATOM 2552 C C . ILE A 1 303 ? 12.189 -1.566 -24.098 1.00 92.44 303 ILE A C 1
ATOM 2554 O O . ILE A 1 303 ? 11.419 -0.623 -23.948 1.00 92.44 303 ILE A O 1
ATOM 2558 N N . GLU A 1 304 ? 11.763 -2.830 -24.202 1.00 92.56 304 GLU A N 1
ATOM 2559 C CA . GLU A 1 304 ? 10.343 -3.215 -24.157 1.00 92.56 304 GLU A CA 1
ATOM 2560 C C . GLU A 1 304 ? 9.695 -2.821 -22.822 1.00 92.56 304 GLU A C 1
ATOM 2562 O O . GLU A 1 304 ? 8.639 -2.191 -22.814 1.00 92.56 304 GLU A O 1
ATOM 2567 N N . GLU A 1 305 ? 10.354 -3.123 -21.700 1.00 92.12 305 GLU A N 1
ATOM 2568 C CA . GLU A 1 305 ? 9.876 -2.763 -20.361 1.00 92.12 305 GLU A CA 1
ATOM 2569 C C . GLU A 1 305 ? 9.785 -1.244 -20.171 1.00 92.12 305 GLU A C 1
ATOM 2571 O O . GLU A 1 305 ? 8.837 -0.752 -19.564 1.00 92.12 305 GLU A O 1
ATOM 2576 N N . ALA A 1 306 ? 10.745 -0.489 -20.710 1.00 90.44 306 ALA A N 1
ATOM 2577 C CA . ALA A 1 306 ? 10.760 0.967 -20.605 1.00 90.44 306 ALA A CA 1
ATOM 2578 C C . ALA A 1 306 ? 9.708 1.665 -21.489 1.00 90.44 306 ALA A C 1
ATOM 2580 O O . ALA A 1 306 ? 9.489 2.857 -21.316 1.00 90.44 306 ALA A O 1
ATOM 2581 N N . LEU A 1 307 ? 9.073 0.955 -22.428 1.00 89.88 307 LEU A N 1
ATOM 2582 C CA . LEU A 1 307 ? 8.049 1.496 -23.335 1.00 89.88 307 LEU A CA 1
ATOM 2583 C C . LEU A 1 307 ? 6.642 0.957 -23.069 1.00 89.88 307 LEU A C 1
ATOM 2585 O O . LEU A 1 307 ? 5.703 1.343 -23.767 1.00 89.88 307 LEU A O 1
ATOM 2589 N N . LYS A 1 308 ? 6.478 0.055 -22.098 1.00 89.75 308 LYS A N 1
ATOM 2590 C CA . LYS A 1 308 ? 5.227 -0.685 -21.867 1.00 89.75 308 LYS A CA 1
ATOM 2591 C C . LYS A 1 308 ? 4.003 0.209 -21.626 1.00 89.75 308 LYS A C 1
ATOM 2593 O O . LYS A 1 308 ? 2.887 -0.200 -21.938 1.00 89.75 308 LYS A O 1
ATOM 2598 N N . ASP A 1 309 ? 4.214 1.413 -21.095 1.00 88.69 309 ASP A N 1
ATOM 2599 C CA . ASP A 1 309 ? 3.143 2.342 -20.725 1.00 88.69 309 ASP A CA 1
ATOM 2600 C C . ASP A 1 309 ? 2.706 3.234 -21.906 1.00 88.69 309 ASP A C 1
ATOM 2602 O O . ASP A 1 309 ? 1.648 3.863 -21.862 1.00 88.69 309 ASP A O 1
ATOM 2606 N N . ILE A 1 310 ? 3.464 3.233 -23.010 1.00 88.19 310 ILE A N 1
ATOM 2607 C CA . ILE A 1 310 ? 3.165 4.030 -24.210 1.00 88.19 310 ILE A CA 1
ATOM 2608 C C . ILE A 1 310 ? 3.062 3.218 -25.498 1.00 88.19 310 ILE A C 1
ATOM 2610 O O . ILE A 1 310 ? 2.550 3.730 -26.495 1.00 88.19 310 ILE A O 1
ATOM 2614 N N . GLY A 1 311 ? 3.512 1.965 -25.519 1.00 92.56 311 GLY A N 1
ATOM 2615 C CA . GLY A 1 311 ? 3.531 1.165 -26.734 1.00 92.56 311 GLY A CA 1
ATOM 2616 C C . GLY A 1 311 ? 3.612 -0.337 -26.512 1.00 92.56 311 GLY A C 1
ATOM 2617 O O . GLY A 1 311 ? 3.880 -0.828 -25.419 1.00 92.56 311 GLY A O 1
ATOM 2618 N N . TYR A 1 312 ? 3.413 -1.076 -27.597 1.00 94.00 312 TYR A N 1
ATOM 2619 C CA . TYR A 1 312 ? 3.581 -2.522 -27.652 1.00 94.00 312 TYR A CA 1
ATOM 2620 C C . TYR A 1 312 ? 4.251 -2.945 -28.950 1.00 94.00 312 TYR A C 1
ATOM 2622 O O . TYR A 1 312 ? 4.196 -2.250 -29.967 1.00 94.00 312 TYR A O 1
ATOM 2630 N N . ARG A 1 313 ? 4.886 -4.114 -28.915 1.00 93.19 313 ARG A N 1
ATOM 2631 C CA . ARG A 1 313 ? 5.606 -4.630 -30.070 1.00 93.19 313 ARG A CA 1
ATOM 2632 C C . ARG A 1 313 ? 4.648 -5.175 -31.131 1.00 93.19 313 ARG A C 1
ATOM 2634 O O . ARG A 1 313 ? 3.858 -6.073 -30.852 1.00 93.19 313 ARG A O 1
ATOM 2641 N N . ASP A 1 314 ? 4.785 -4.674 -32.352 1.00 94.06 314 ASP A N 1
ATOM 2642 C CA . ASP A 1 314 ? 4.167 -5.200 -33.569 1.00 94.06 314 ASP A CA 1
ATOM 2643 C C . ASP A 1 314 ? 5.159 -5.022 -34.724 1.00 94.06 314 ASP A C 1
ATOM 2645 O O . ASP A 1 314 ? 5.313 -3.942 -35.296 1.00 94.06 314 ASP A O 1
ATOM 2649 N N . ASP A 1 315 ? 5.862 -6.106 -35.048 1.00 91.81 315 ASP A N 1
ATOM 2650 C CA . ASP A 1 315 ? 6.889 -6.104 -36.089 1.00 91.81 315 ASP A CA 1
ATOM 2651 C C . ASP A 1 315 ? 6.303 -6.039 -37.512 1.00 91.81 315 ASP A C 1
ATOM 2653 O O . ASP A 1 315 ? 7.054 -5.759 -38.452 1.00 91.81 315 ASP A O 1
ATOM 2657 N N . SER A 1 316 ? 5.002 -6.319 -37.675 1.00 93.75 316 SER A N 1
ATOM 2658 C CA . SER A 1 316 ? 4.329 -6.395 -38.979 1.00 93.75 316 SER A CA 1
ATOM 2659 C C . SER A 1 316 ? 3.815 -5.032 -39.430 1.00 93.75 316 SER A C 1
ATOM 2661 O O . SER A 1 316 ? 3.886 -4.715 -40.615 1.00 93.75 316 SER A O 1
ATOM 2663 N N . ASN A 1 317 ? 3.318 -4.218 -38.494 1.00 93.00 317 ASN A N 1
ATOM 2664 C CA . ASN A 1 317 ? 2.798 -2.880 -38.780 1.00 93.00 317 ASN A CA 1
ATOM 2665 C C . ASN A 1 317 ? 3.250 -1.830 -37.737 1.00 93.00 317 ASN A C 1
ATOM 2667 O O . ASN A 1 317 ? 2.405 -1.272 -37.019 1.00 93.00 317 ASN A O 1
ATOM 2671 N N . PRO A 1 318 ? 4.567 -1.562 -37.618 1.00 94.25 318 PRO A N 1
ATOM 2672 C CA . PRO A 1 318 ? 5.095 -0.632 -36.625 1.00 94.25 318 PRO A CA 1
ATOM 2673 C C . PRO A 1 318 ? 4.812 0.835 -36.985 1.00 94.25 318 PRO A C 1
ATOM 2675 O O . PRO A 1 318 ? 5.012 1.267 -38.117 1.00 94.25 318 PRO A O 1
ATOM 2678 N N . GLU A 1 319 ? 4.412 1.624 -35.989 1.00 94.50 319 GLU A N 1
ATOM 2679 C CA . GLU A 1 319 ? 4.357 3.093 -36.040 1.00 94.50 319 GLU A CA 1
ATOM 2680 C C . GLU A 1 319 ? 5.702 3.728 -35.651 1.00 94.50 319 GLU A C 1
ATOM 2682 O O . GLU A 1 319 ? 6.021 4.825 -36.112 1.00 94.50 319 GLU A O 1
ATOM 2687 N N . LEU A 1 320 ? 6.475 3.037 -34.804 1.00 94.56 320 LEU A N 1
ATOM 2688 C CA . LEU A 1 320 ? 7.813 3.426 -34.359 1.00 94.56 320 LEU A CA 1
ATOM 2689 C C . LEU A 1 320 ? 8.833 2.324 -34.677 1.00 94.56 320 LEU A C 1
ATOM 2691 O O . LEU A 1 320 ? 8.621 1.147 -34.383 1.00 94.56 320 LEU A O 1
ATOM 2695 N N . ILE A 1 321 ? 9.982 2.714 -35.215 1.00 95.88 321 ILE A N 1
ATOM 2696 C CA . ILE A 1 321 ? 11.157 1.857 -35.374 1.00 95.88 321 ILE A CA 1
ATOM 2697 C C . ILE A 1 321 ? 12.181 2.284 -34.330 1.00 95.88 321 ILE A C 1
ATOM 2699 O O . ILE A 1 321 ? 12.603 3.437 -34.310 1.00 95.88 321 ILE A O 1
ATOM 2703 N N . ILE A 1 322 ? 12.572 1.356 -33.462 1.00 94.69 322 ILE A N 1
ATOM 2704 C CA . ILE A 1 322 ? 13.564 1.583 -32.414 1.00 94.69 322 ILE A CA 1
ATOM 2705 C C . ILE A 1 322 ? 14.826 0.822 -32.791 1.00 94.69 322 ILE A C 1
ATOM 2707 O O . ILE A 1 322 ? 14.841 -0.407 -32.808 1.00 94.69 322 ILE A O 1
ATOM 2711 N N . GLU A 1 323 ? 15.886 1.549 -33.100 1.00 95.56 323 GLU A N 1
ATOM 2712 C CA . GLU A 1 323 ? 17.186 0.995 -33.444 1.00 95.56 323 GLU A CA 1
ATOM 2713 C C . GLU A 1 323 ? 18.135 1.114 -32.250 1.00 95.56 323 GLU A C 1
ATOM 2715 O O . GLU A 1 323 ? 18.322 2.202 -31.697 1.00 95.56 323 GLU A O 1
ATOM 2720 N N . TYR A 1 324 ? 18.744 -0.008 -31.866 1.00 95.44 324 TYR A N 1
ATOM 2721 C CA . TYR A 1 324 ? 19.821 -0.055 -30.882 1.00 95.44 324 TYR A CA 1
ATOM 2722 C C . TYR A 1 324 ? 21.096 -0.608 -31.520 1.00 95.44 324 TYR A C 1
ATOM 2724 O O . TYR A 1 324 ? 21.061 -1.645 -32.181 1.00 95.44 324 TYR A O 1
ATOM 2732 N N . THR A 1 325 ? 22.223 0.066 -31.304 1.00 95.62 325 THR A N 1
ATOM 2733 C CA . THR A 1 325 ? 23.543 -0.399 -31.760 1.00 95.62 325 THR A CA 1
ATOM 2734 C C . THR A 1 325 ? 24.590 -0.166 -30.680 1.00 95.62 325 THR A C 1
ATOM 2736 O O . THR A 1 325 ? 24.602 0.920 -30.093 1.00 95.62 325 THR A O 1
ATOM 2739 N N . GLU A 1 326 ? 25.505 -1.113 -30.471 1.00 94.44 326 GLU A N 1
ATOM 2740 C CA . GLU A 1 326 ? 26.620 -0.982 -29.524 1.00 94.44 326 GLU A CA 1
ATOM 2741 C C . GLU A 1 326 ? 27.984 -1.398 -30.096 1.00 94.44 326 GLU A C 1
ATOM 2743 O O . GLU A 1 326 ? 28.097 -2.185 -31.034 1.00 94.44 326 GLU A O 1
ATOM 2748 N N . ARG A 1 327 ? 29.055 -0.856 -29.507 1.00 94.69 327 ARG A N 1
ATOM 2749 C CA . ARG A 1 327 ? 30.447 -1.265 -29.729 1.00 94.69 327 ARG A CA 1
ATOM 2750 C C . ARG A 1 327 ? 31.199 -1.268 -28.404 1.00 94.69 327 ARG A C 1
ATOM 2752 O O . ARG A 1 327 ? 31.203 -0.270 -27.688 1.00 94.69 327 ARG A O 1
ATOM 2759 N N . ASN A 1 328 ? 31.863 -2.382 -28.106 1.00 92.88 328 ASN A N 1
ATOM 2760 C CA . ASN A 1 328 ? 32.600 -2.584 -26.860 1.00 92.88 328 ASN A CA 1
ATOM 2761 C C . ASN A 1 328 ? 34.112 -2.597 -27.122 1.00 92.88 328 ASN A C 1
ATOM 2763 O O . ASN A 1 328 ? 34.585 -3.309 -28.008 1.00 92.88 328 ASN A O 1
ATOM 2767 N N . TYR A 1 329 ? 34.867 -1.865 -26.308 1.00 93.62 329 TYR A N 1
ATOM 2768 C CA . TYR A 1 329 ? 36.325 -1.787 -26.351 1.00 93.62 329 TYR A CA 1
ATOM 2769 C C . TYR A 1 329 ? 36.873 -2.161 -24.977 1.00 93.62 329 TYR A C 1
ATOM 2771 O O . TYR A 1 329 ? 36.591 -1.471 -24.002 1.00 93.62 329 TYR A O 1
ATOM 2779 N N . TYR A 1 330 ? 37.640 -3.248 -24.891 1.00 95.06 330 TYR A N 1
ATOM 2780 C CA . TYR A 1 330 ? 38.278 -3.697 -23.652 1.00 95.06 330 TYR A CA 1
ATOM 2781 C C . TYR A 1 330 ? 39.794 -3.656 -23.804 1.00 95.06 330 TYR A C 1
ATOM 2783 O O . TYR A 1 330 ? 40.328 -4.133 -24.806 1.00 95.06 330 TYR A O 1
ATOM 2791 N N . ILE A 1 331 ? 40.462 -3.100 -22.801 1.00 94.56 331 ILE A N 1
ATOM 2792 C CA . ILE A 1 331 ? 41.913 -2.987 -22.716 1.00 94.56 331 ILE A CA 1
ATOM 2793 C C . ILE A 1 331 ? 42.345 -3.465 -21.325 1.00 94.56 331 ILE A C 1
ATOM 2795 O O . ILE A 1 331 ? 41.702 -3.141 -20.326 1.00 94.56 331 ILE A O 1
ATOM 2799 N N . SER A 1 332 ? 43.436 -4.228 -21.276 1.00 93.44 332 SER A N 1
ATOM 2800 C CA . SER A 1 332 ? 44.104 -4.657 -20.047 1.00 93.44 332 SER A CA 1
ATOM 2801 C C . SER A 1 332 ? 45.590 -4.354 -20.171 1.00 93.44 332 SER A C 1
ATOM 2803 O O . SER A 1 332 ? 46.271 -4.936 -21.014 1.00 93.44 332 SER A O 1
ATOM 2805 N N . GLU A 1 333 ? 46.084 -3.452 -19.331 1.00 92.25 333 GLU A N 1
ATOM 2806 C CA . GLU A 1 333 ? 47.463 -2.964 -19.345 1.00 92.25 333 GLU A CA 1
ATOM 2807 C C . GLU A 1 333 ? 48.186 -3.433 -18.074 1.00 92.25 333 GLU A C 1
ATOM 2809 O O . GLU A 1 333 ? 48.011 -2.831 -17.009 1.00 92.25 333 GLU A O 1
ATOM 2814 N N . PRO A 1 334 ? 48.965 -4.530 -18.142 1.00 90.81 334 PRO A N 1
ATOM 2815 C CA . PRO A 1 334 ? 49.834 -4.935 -17.048 1.00 90.81 334 PRO A CA 1
ATOM 2816 C C . PRO A 1 334 ? 51.121 -4.100 -17.048 1.00 90.81 334 PRO A C 1
ATOM 2818 O O . PRO A 1 334 ? 51.785 -3.951 -18.073 1.00 90.81 334 PRO A O 1
ATOM 2821 N N . MET A 1 335 ? 51.511 -3.605 -15.879 1.00 91.00 335 MET A N 1
ATOM 2822 C CA . MET A 1 335 ? 52.766 -2.901 -15.642 1.00 91.00 335 MET A CA 1
ATOM 2823 C C . MET A 1 335 ? 53.493 -3.546 -14.465 1.00 91.00 335 MET A C 1
ATOM 2825 O O . MET A 1 335 ? 52.909 -3.746 -13.401 1.00 91.00 335 MET A O 1
ATOM 2829 N N . THR A 1 336 ? 54.775 -3.859 -14.641 1.00 93.00 336 THR A N 1
ATOM 2830 C CA . THR A 1 336 ? 55.609 -4.443 -13.584 1.00 93.00 336 THR A CA 1
ATOM 2831 C C . THR A 1 336 ? 56.705 -3.469 -13.185 1.00 93.00 336 THR A C 1
ATOM 2833 O O . THR A 1 336 ? 57.475 -3.004 -14.022 1.00 93.00 336 THR A O 1
ATOM 2836 N N . TYR A 1 337 ? 56.791 -3.195 -11.889 1.00 93.88 337 TYR A N 1
ATOM 2837 C CA . TYR A 1 337 ? 57.848 -2.422 -11.258 1.00 93.88 337 TYR A CA 1
ATOM 2838 C C . TYR A 1 337 ? 58.635 -3.321 -10.303 1.00 93.88 337 TYR A C 1
ATOM 2840 O O . TYR A 1 337 ? 58.050 -4.114 -9.566 1.00 93.88 337 TYR A O 1
ATOM 2848 N N . ILE A 1 338 ? 59.962 -3.210 -10.329 1.00 93.69 338 ILE A N 1
ATOM 2849 C CA . ILE A 1 338 ? 60.856 -3.992 -9.473 1.00 93.69 338 ILE A CA 1
ATOM 2850 C C . ILE A 1 338 ? 61.658 -3.021 -8.614 1.00 93.69 338 ILE A C 1
ATOM 2852 O O . ILE A 1 338 ? 62.449 -2.229 -9.125 1.00 93.69 338 ILE A O 1
ATOM 2856 N N . GLU A 1 339 ? 61.457 -3.113 -7.307 1.00 94.81 339 GLU A N 1
ATOM 2857 C CA . GLU A 1 339 ? 62.214 -2.392 -6.293 1.00 94.81 339 GLU A CA 1
ATOM 2858 C C . GLU A 1 339 ? 63.216 -3.360 -5.657 1.00 94.81 339 GLU A C 1
ATOM 2860 O O . GLU A 1 339 ? 62.829 -4.394 -5.110 1.00 94.81 339 GLU A O 1
ATOM 2865 N N . LYS A 1 340 ? 64.511 -3.045 -5.741 1.00 94.00 340 LYS A N 1
ATOM 2866 C CA . LYS A 1 340 ? 65.557 -3.843 -5.091 1.00 94.00 340 LYS A CA 1
ATOM 2867 C C . LYS A 1 340 ? 65.644 -3.454 -3.620 1.00 94.00 340 LYS A C 1
ATOM 2869 O O . LYS A 1 340 ? 65.884 -2.289 -3.315 1.00 94.00 340 LYS A O 1
ATOM 2874 N N . LEU A 1 341 ? 65.489 -4.426 -2.731 1.00 92.94 341 LEU A N 1
ATOM 2875 C CA . LEU A 1 341 ? 65.547 -4.258 -1.282 1.00 92.94 341 LEU A CA 1
ATOM 2876 C C . LEU A 1 341 ? 66.659 -5.123 -0.680 1.00 92.94 341 LEU A C 1
ATOM 2878 O O . LEU A 1 341 ? 67.169 -6.059 -1.298 1.00 92.94 341 LEU A O 1
ATOM 2882 N N . SER A 1 342 ? 67.054 -4.788 0.541 1.00 89.31 342 SER A N 1
ATOM 2883 C CA . SER A 1 342 ? 68.068 -5.509 1.302 1.00 89.31 342 SER A CA 1
ATOM 2884 C C . SER A 1 342 ? 67.781 -5.349 2.792 1.00 89.31 342 SER A C 1
ATOM 2886 O O . SER A 1 342 ? 67.451 -4.255 3.249 1.00 89.31 342 SER A O 1
ATOM 2888 N N . GLU A 1 343 ? 67.908 -6.439 3.550 1.00 88.62 343 GLU A N 1
ATOM 2889 C CA . GLU A 1 343 ? 67.914 -6.388 5.012 1.00 88.62 343 GLU A CA 1
ATOM 2890 C C . GLU A 1 343 ? 69.123 -7.113 5.595 1.00 88.62 343 GLU A C 1
ATOM 2892 O O . GLU A 1 343 ? 69.540 -8.177 5.127 1.00 88.62 343 GLU A O 1
ATOM 2897 N N . LYS A 1 344 ? 69.667 -6.540 6.669 1.00 85.38 344 LYS A N 1
ATOM 2898 C CA . LYS A 1 344 ? 70.770 -7.119 7.429 1.00 85.38 344 LYS A CA 1
ATOM 2899 C C . LYS A 1 344 ? 70.220 -7.987 8.551 1.00 85.38 344 LYS A C 1
ATOM 2901 O O . LYS A 1 344 ? 69.576 -7.483 9.465 1.00 85.38 344 LYS A O 1
ATOM 2906 N N . THR A 1 345 ? 70.528 -9.278 8.520 1.00 80.50 345 THR A N 1
ATOM 2907 C CA . THR A 1 345 ? 70.196 -10.210 9.607 1.00 80.50 345 THR A CA 1
ATOM 2908 C C . THR A 1 345 ? 71.466 -10.673 10.315 1.00 80.50 345 THR A C 1
ATOM 2910 O O . THR A 1 345 ? 72.464 -10.916 9.629 1.00 80.50 345 THR A O 1
ATOM 2913 N N . PRO A 1 346 ? 71.453 -10.864 11.644 1.00 80.69 346 PRO A N 1
ATOM 2914 C CA . PRO A 1 346 ? 72.565 -11.484 12.359 1.00 80.69 346 PRO A CA 1
ATOM 2915 C C . PRO A 1 346 ? 72.948 -12.831 11.732 1.00 80.69 346 PRO A C 1
ATOM 2917 O O . PRO A 1 346 ? 72.095 -13.693 11.532 1.00 80.69 346 PRO A O 1
ATOM 2920 N N . SER A 1 347 ? 74.222 -13.010 11.397 1.00 77.06 347 SER A N 1
ATOM 2921 C CA . SER A 1 347 ? 74.758 -14.213 10.748 1.00 77.06 347 SER A CA 1
ATOM 2922 C C . SER A 1 347 ? 75.793 -14.958 11.585 1.00 77.06 347 SER A C 1
ATOM 2924 O O . SER A 1 347 ? 76.319 -15.971 11.130 1.00 77.06 347 SER A O 1
ATOM 2926 N N . GLY A 1 348 ? 76.104 -14.454 12.780 1.00 78.44 348 GLY A N 1
ATOM 2927 C CA . GLY A 1 348 ? 77.059 -15.039 13.717 1.00 78.44 348 GLY A CA 1
ATOM 2928 C C . GLY A 1 348 ? 77.655 -13.988 14.652 1.00 78.44 348 GLY A C 1
ATOM 2929 O O . GLY A 1 348 ? 77.257 -12.825 14.620 1.00 78.44 348 GLY A O 1
ATOM 2930 N N . ILE A 1 349 ? 78.622 -14.399 15.467 1.00 70.31 349 ILE A N 1
ATOM 2931 C CA . ILE A 1 349 ? 79.413 -13.517 16.330 1.00 70.31 349 ILE A CA 1
ATOM 2932 C C . ILE A 1 349 ? 80.867 -13.604 15.857 1.00 70.31 349 ILE A C 1
ATOM 2934 O O . ILE A 1 349 ? 81.387 -14.702 15.663 1.00 70.31 349 ILE A O 1
ATOM 2938 N N . GLY A 1 350 ? 81.485 -12.452 15.602 1.00 75.38 350 GLY A N 1
ATOM 2939 C CA . GLY A 1 350 ? 82.881 -12.329 15.202 1.00 75.38 350 GLY A CA 1
ATOM 2940 C C . GLY A 1 350 ? 83.836 -12.603 16.362 1.00 75.38 350 GLY A C 1
ATOM 2941 O O . GLY A 1 350 ? 83.437 -12.678 17.523 1.00 75.38 350 GLY A O 1
ATOM 2942 N N . ASN A 1 351 ? 85.126 -12.738 16.053 1.00 74.25 351 ASN A N 1
ATOM 2943 C CA . ASN A 1 351 ? 86.161 -13.068 17.044 1.00 74.25 351 ASN A CA 1
ATOM 2944 C C . ASN A 1 351 ? 86.317 -12.013 18.160 1.00 74.25 351 ASN A C 1
ATOM 2946 O O . ASN A 1 351 ? 86.899 -12.302 19.200 1.00 74.25 351 ASN A O 1
ATOM 2950 N N . ASP A 1 352 ? 85.797 -10.805 17.956 1.00 79.81 352 ASP A N 1
ATOM 2951 C CA . ASP A 1 352 ? 85.766 -9.682 18.897 1.00 79.81 352 ASP A CA 1
ATOM 2952 C C . ASP A 1 352 ? 84.439 -9.576 19.679 1.00 79.81 352 ASP A C 1
ATOM 2954 O O . ASP A 1 352 ? 84.162 -8.552 20.300 1.00 79.81 352 ASP A O 1
ATOM 2958 N N . MET A 1 353 ? 83.610 -10.626 19.650 1.00 72.25 353 MET A N 1
ATOM 2959 C CA . MET A 1 353 ? 82.254 -10.675 20.215 1.00 72.25 353 MET A CA 1
ATOM 2960 C C . MET A 1 353 ? 81.231 -9.721 19.566 1.00 72.25 353 MET A C 1
ATOM 2962 O O . MET A 1 353 ? 80.123 -9.577 20.087 1.00 72.25 353 MET A O 1
ATOM 2966 N N . GLN A 1 354 ? 81.528 -9.106 18.413 1.00 77.94 354 GLN A N 1
ATOM 2967 C CA . GLN A 1 354 ? 80.538 -8.305 17.683 1.00 77.94 354 GLN A CA 1
ATOM 2968 C C . GLN A 1 354 ? 79.602 -9.181 16.843 1.00 77.94 354 GLN A C 1
ATOM 2970 O O . GLN A 1 354 ? 80.013 -10.179 16.254 1.00 77.94 354 GLN A O 1
ATOM 2975 N N . ILE A 1 355 ? 78.326 -8.798 16.745 1.00 76.12 355 ILE A N 1
ATOM 2976 C CA . ILE A 1 355 ? 77.369 -9.479 15.863 1.00 76.12 355 ILE A CA 1
ATOM 2977 C C . ILE A 1 355 ? 77.767 -9.210 14.407 1.00 76.12 355 ILE A C 1
ATOM 2979 O O . ILE A 1 355 ? 77.767 -8.066 13.954 1.00 76.12 355 ILE A O 1
ATOM 2983 N N . LEU A 1 356 ? 78.063 -10.272 13.659 1.00 80.62 356 LEU A N 1
ATOM 2984 C CA . LEU A 1 356 ? 78.224 -10.208 12.211 1.00 80.62 356 LEU A CA 1
ATOM 2985 C C . LEU A 1 356 ? 76.841 -10.162 11.566 1.00 80.62 356 LEU A C 1
ATOM 2987 O O . LEU A 1 356 ? 75.944 -10.908 11.958 1.00 80.62 356 LEU A O 1
ATOM 2991 N N . TYR A 1 357 ? 76.677 -9.318 10.552 1.00 81.94 357 TYR A N 1
ATOM 2992 C CA . TYR A 1 357 ? 75.440 -9.224 9.783 1.00 81.94 357 TYR A CA 1
ATOM 2993 C C . TYR A 1 357 ? 75.652 -9.782 8.378 1.00 81.94 357 TYR A C 1
ATOM 2995 O O . TYR A 1 357 ? 76.624 -9.436 7.707 1.00 81.94 357 TYR A O 1
ATOM 3003 N N . ARG A 1 358 ? 74.703 -10.592 7.907 1.00 82.75 358 ARG A N 1
ATOM 3004 C CA . ARG A 1 358 ? 74.574 -10.968 6.498 1.00 82.75 358 ARG A CA 1
ATOM 3005 C C . ARG A 1 358 ? 73.538 -10.067 5.853 1.00 82.75 358 ARG A C 1
ATOM 3007 O O . ARG A 1 358 ? 72.423 -9.938 6.356 1.00 82.75 358 ARG A O 1
ATOM 3014 N N . GLU A 1 359 ? 73.919 -9.461 4.741 1.00 86.12 359 GLU A N 1
ATOM 3015 C CA . GLU A 1 359 ? 72.999 -8.731 3.883 1.00 86.12 359 GLU A CA 1
ATOM 3016 C C . GLU A 1 359 ? 72.219 -9.720 3.014 1.00 86.12 359 GLU A C 1
ATOM 3018 O O . GLU A 1 359 ? 72.810 -10.555 2.327 1.00 86.12 359 GLU A O 1
ATOM 3023 N N . ASN A 1 360 ? 70.892 -9.650 3.069 1.00 87.69 360 ASN A N 1
ATOM 3024 C CA . ASN A 1 360 ? 70.006 -10.480 2.264 1.00 87.69 360 ASN A CA 1
ATOM 3025 C C . ASN A 1 360 ? 69.308 -9.591 1.228 1.00 87.69 360 ASN A C 1
ATOM 3027 O O . ASN A 1 360 ? 68.321 -8.939 1.575 1.00 87.69 360 ASN A O 1
ATOM 3031 N N . PRO A 1 361 ? 69.800 -9.529 -0.022 1.00 90.56 361 PRO A N 1
ATOM 3032 C CA . PRO A 1 361 ? 69.117 -8.810 -1.088 1.00 90.56 361 PRO A CA 1
ATOM 3033 C C . PRO A 1 361 ? 67.892 -9.593 -1.580 1.00 90.56 361 PRO A C 1
ATOM 3035 O O . PRO A 1 361 ? 67.939 -10.818 -1.734 1.00 90.56 361 PRO A O 1
ATOM 3038 N N . PHE A 1 362 ? 66.800 -8.884 -1.854 1.00 94.38 362 PHE A N 1
ATOM 3039 C CA . PHE A 1 362 ? 65.578 -9.434 -2.440 1.00 94.38 362 PHE A CA 1
ATOM 3040 C C . PHE A 1 362 ? 64.840 -8.380 -3.273 1.00 94.38 362 PHE A C 1
ATOM 3042 O O . PHE A 1 362 ? 64.967 -7.181 -3.043 1.00 94.38 362 PHE A O 1
ATOM 3049 N N . ASP A 1 363 ? 64.045 -8.831 -4.235 1.00 95.62 363 ASP A N 1
ATOM 3050 C CA . ASP A 1 363 ? 63.241 -7.967 -5.093 1.00 95.62 363 ASP A CA 1
ATOM 3051 C C . ASP A 1 363 ? 61.812 -7.876 -4.560 1.00 95.62 363 ASP A C 1
ATOM 3053 O O . ASP A 1 363 ? 61.174 -8.896 -4.286 1.00 95.62 363 ASP A O 1
ATOM 3057 N N . LYS A 1 364 ? 61.279 -6.659 -4.481 1.00 95.25 364 LYS A N 1
ATOM 3058 C CA . LYS A 1 364 ? 59.847 -6.397 -4.361 1.00 95.25 364 LYS A CA 1
ATOM 3059 C C . LYS A 1 364 ? 59.297 -6.113 -5.751 1.00 95.25 364 LYS A C 1
ATOM 3061 O O . LYS A 1 364 ? 59.568 -5.080 -6.359 1.00 95.25 364 LYS A O 1
ATOM 3066 N N . ILE A 1 365 ? 58.525 -7.062 -6.254 1.00 95.50 365 ILE A N 1
ATOM 3067 C CA . ILE A 1 365 ? 57.912 -7.037 -7.575 1.00 95.50 365 ILE A CA 1
ATOM 3068 C C . ILE A 1 365 ? 56.469 -6.580 -7.399 1.00 95.50 365 ILE A C 1
ATOM 3070 O O . ILE A 1 365 ? 55.654 -7.282 -6.802 1.00 95.50 365 ILE A O 1
ATOM 3074 N N . ILE A 1 366 ? 56.149 -5.406 -7.928 1.00 94.69 366 ILE A N 1
ATOM 3075 C CA . ILE A 1 366 ? 54.798 -4.853 -7.952 1.00 94.69 366 ILE A CA 1
ATOM 3076 C C . ILE A 1 366 ? 54.273 -5.012 -9.374 1.00 94.69 366 ILE A C 1
ATOM 3078 O O . ILE A 1 366 ? 54.824 -4.438 -10.308 1.00 94.69 366 ILE A O 1
ATOM 3082 N N . THR A 1 367 ? 53.229 -5.813 -9.556 1.00 94.25 367 THR A N 1
ATOM 3083 C CA . THR A 1 367 ? 52.522 -5.929 -10.836 1.00 94.25 367 THR A CA 1
ATOM 3084 C C . THR A 1 367 ? 51.163 -5.270 -10.704 1.00 94.25 367 THR A C 1
ATOM 3086 O O . THR A 1 367 ? 50.302 -5.788 -9.996 1.00 94.25 367 THR A O 1
ATOM 3089 N N . SER A 1 368 ? 50.975 -4.143 -11.377 1.00 94.06 368 SER A N 1
ATOM 3090 C CA . SER A 1 368 ? 49.710 -3.417 -11.432 1.00 94.06 368 SER A CA 1
ATOM 3091 C C . SER A 1 368 ? 49.020 -3.718 -12.757 1.00 94.06 368 SER A C 1
ATOM 3093 O O . SER A 1 368 ? 49.646 -3.646 -13.810 1.00 94.06 368 SER A O 1
ATOM 3095 N N . VAL A 1 369 ? 47.735 -4.053 -12.722 1.00 95.75 369 VAL A N 1
ATOM 3096 C CA . VAL A 1 369 ? 46.920 -4.250 -13.924 1.00 95.75 369 VAL A CA 1
ATOM 3097 C C . VAL A 1 369 ? 45.805 -3.223 -13.916 1.00 95.75 369 VAL A C 1
ATOM 3099 O O . VAL A 1 369 ? 44.997 -3.190 -12.980 1.00 95.75 369 VAL A O 1
ATOM 3102 N N . LYS A 1 370 ? 45.766 -2.400 -14.967 1.00 95.69 370 LYS A N 1
ATOM 3103 C CA . LYS A 1 370 ? 44.651 -1.503 -15.250 1.00 95.69 370 LYS A CA 1
ATOM 3104 C C . LYS A 1 370 ? 43.771 -2.118 -16.329 1.00 95.69 370 LYS A C 1
ATOM 3106 O O . LYS A 1 370 ? 44.188 -2.275 -17.475 1.00 95.69 370 LYS A O 1
ATOM 3111 N N . GLU A 1 371 ? 42.541 -2.441 -15.963 1.00 96.88 371 GLU A N 1
ATOM 3112 C CA . GLU A 1 371 ? 41.518 -2.906 -16.889 1.00 96.88 371 GLU A CA 1
ATOM 3113 C C . GLU A 1 371 ? 40.540 -1.776 -17.171 1.00 96.88 371 GLU A C 1
ATOM 3115 O O . GLU A 1 371 ? 40.032 -1.128 -16.255 1.00 96.88 371 GLU A O 1
ATOM 3120 N N . LYS A 1 372 ? 40.243 -1.556 -18.446 1.00 97.25 372 LYS A N 1
ATOM 3121 C CA . LYS A 1 372 ? 39.290 -0.548 -18.893 1.00 97.25 372 LYS A CA 1
ATOM 3122 C C . LYS A 1 372 ? 38.361 -1.153 -19.923 1.00 97.25 372 LYS A C 1
ATOM 3124 O O . LYS A 1 372 ? 38.817 -1.718 -20.915 1.00 97.25 372 LYS A O 1
ATOM 3129 N N . ILE A 1 373 ? 37.061 -0.985 -19.720 1.00 97.44 373 ILE A N 1
ATOM 3130 C CA . ILE A 1 373 ? 36.062 -1.263 -20.748 1.00 97.44 373 ILE A CA 1
ATOM 3131 C C . ILE A 1 373 ? 35.290 0.007 -21.073 1.00 97.44 373 ILE A C 1
ATOM 3133 O O . ILE A 1 373 ? 34.911 0.772 -20.186 1.00 97.44 373 ILE A O 1
ATOM 3137 N N . ARG A 1 374 ? 35.080 0.237 -22.364 1.00 97.00 374 ARG A N 1
ATOM 3138 C CA . ARG A 1 374 ? 34.271 1.322 -22.898 1.00 97.00 374 ARG A CA 1
ATOM 3139 C C . ARG A 1 374 ? 33.189 0.738 -23.791 1.00 97.00 374 ARG A C 1
ATOM 3141 O O . ARG A 1 374 ? 33.501 -0.022 -24.705 1.00 97.00 374 ARG A O 1
ATOM 3148 N N . THR A 1 375 ? 31.948 1.139 -23.563 1.00 97.44 375 THR A N 1
ATOM 3149 C CA . THR A 1 375 ? 30.818 0.802 -24.431 1.00 97.44 375 THR A CA 1
ATOM 3150 C C . THR A 1 375 ? 30.301 2.076 -25.071 1.00 97.44 375 THR A C 1
ATOM 3152 O O . THR A 1 375 ? 29.792 2.951 -24.375 1.00 97.44 375 THR A O 1
ATOM 3155 N N . ASP A 1 376 ? 30.432 2.164 -26.392 1.00 97.38 376 ASP A N 1
ATOM 3156 C CA . ASP A 1 376 ? 29.783 3.183 -27.211 1.00 97.38 376 ASP A CA 1
ATOM 3157 C C . ASP A 1 376 ? 28.449 2.624 -27.681 1.00 97.38 376 ASP A C 1
ATOM 3159 O O . ASP A 1 376 ? 28.406 1.530 -28.245 1.00 97.38 376 ASP A O 1
ATOM 3163 N N . TYR A 1 377 ? 27.360 3.358 -27.493 1.00 96.25 377 TYR A N 1
ATOM 3164 C CA . TYR A 1 377 ? 26.059 2.893 -27.946 1.00 96.25 377 TYR A CA 1
ATOM 3165 C C . TYR A 1 377 ? 25.192 4.025 -28.489 1.00 96.25 377 TYR A C 1
ATOM 3167 O O . TYR A 1 377 ? 25.409 5.209 -28.214 1.00 96.25 377 TYR A O 1
ATOM 3175 N N . ARG A 1 378 ? 24.188 3.643 -29.280 1.00 95.56 378 ARG A N 1
ATOM 3176 C CA . ARG A 1 378 ? 23.176 4.541 -29.831 1.00 95.56 378 ARG A CA 1
ATOM 3177 C C . ARG A 1 378 ? 21.788 3.923 -29.707 1.00 95.56 378 ARG A C 1
ATOM 3179 O O . ARG A 1 378 ? 21.615 2.743 -29.997 1.00 95.56 378 ARG A O 1
ATOM 3186 N N . ILE A 1 379 ? 20.816 4.747 -29.319 1.00 94.75 379 ILE A N 1
ATOM 3187 C CA . ILE A 1 379 ? 19.381 4.471 -29.439 1.00 94.75 379 ILE A CA 1
ATOM 3188 C C . ILE A 1 379 ? 18.775 5.505 -30.377 1.00 94.75 379 ILE A C 1
ATOM 3190 O O . ILE A 1 379 ? 18.932 6.708 -30.159 1.00 94.75 379 ILE A O 1
ATOM 3194 N N . ARG A 1 380 ? 18.034 5.044 -31.377 1.00 94.25 380 ARG A N 1
ATOM 3195 C CA . ARG A 1 380 ? 17.269 5.892 -32.287 1.00 94.25 380 ARG A CA 1
ATOM 3196 C C . ARG A 1 380 ? 15.818 5.433 -32.325 1.00 94.25 380 ARG A C 1
ATOM 3198 O O . ARG A 1 380 ? 15.558 4.239 -32.382 1.00 94.25 380 ARG A O 1
ATOM 3205 N N . ILE A 1 381 ? 14.887 6.380 -32.284 1.00 93.19 381 ILE A N 1
ATOM 3206 C CA . ILE A 1 381 ? 13.457 6.139 -32.482 1.00 93.19 381 ILE A CA 1
ATOM 3207 C C . ILE A 1 381 ? 13.024 6.936 -33.704 1.00 93.19 381 ILE A C 1
ATOM 3209 O O . ILE A 1 381 ? 13.146 8.160 -33.719 1.00 93.19 381 ILE A O 1
ATOM 3213 N N . ASP A 1 382 ? 12.498 6.245 -34.708 1.00 93.44 382 ASP A N 1
ATOM 3214 C CA . ASP A 1 382 ? 11.933 6.845 -35.908 1.00 93.44 382 ASP A CA 1
ATOM 3215 C C . ASP A 1 382 ? 10.448 6.505 -36.027 1.00 93.44 382 ASP A C 1
ATOM 3217 O O . ASP A 1 382 ? 10.063 5.346 -36.153 1.00 93.44 382 ASP A O 1
ATOM 3221 N N . GLY A 1 383 ? 9.610 7.533 -36.046 1.00 90.44 383 GLY A N 1
ATOM 3222 C CA . GLY A 1 383 ? 8.184 7.453 -36.322 1.00 90.44 383 GLY A CA 1
ATOM 3223 C C . GLY A 1 383 ? 7.724 8.604 -37.209 1.00 90.44 383 GLY A C 1
ATOM 3224 O O . GLY A 1 383 ? 8.476 9.539 -37.504 1.00 90.44 383 GLY A O 1
ATOM 3225 N N . VAL A 1 384 ? 6.461 8.551 -37.632 1.00 85.81 384 VAL A N 1
ATOM 3226 C CA . VAL A 1 384 ? 5.857 9.594 -38.483 1.00 85.81 384 VAL A CA 1
ATOM 3227 C C . VAL A 1 384 ? 5.786 10.939 -37.751 1.00 85.81 384 VAL A C 1
ATOM 3229 O O . VAL A 1 384 ? 6.117 11.970 -38.326 1.00 85.81 384 VAL A O 1
ATOM 3232 N N . GLN A 1 385 ? 5.387 10.925 -36.476 1.00 80.56 385 GLN A N 1
ATOM 3233 C CA . GLN A 1 385 ? 5.167 12.128 -35.658 1.00 80.56 385 GLN A CA 1
ATOM 3234 C C . GLN A 1 385 ? 6.267 12.372 -34.612 1.00 80.56 385 GLN A C 1
ATOM 3236 O O . GLN A 1 385 ? 6.244 13.386 -33.920 1.00 80.56 385 GLN A O 1
ATOM 3241 N N . TYR A 1 386 ? 7.236 11.462 -34.488 1.00 86.19 386 TYR A N 1
ATOM 3242 C CA . TYR A 1 386 ? 8.312 11.552 -33.504 1.00 86.19 386 TYR A CA 1
ATOM 3243 C C . TYR A 1 386 ? 9.606 10.980 -34.069 1.00 86.19 386 TYR A C 1
ATOM 3245 O O . TYR A 1 386 ? 9.616 9.867 -34.586 1.00 86.19 386 TYR A O 1
ATOM 3253 N N . LYS A 1 387 ? 10.702 11.730 -33.952 1.00 92.06 387 LYS A N 1
ATOM 3254 C CA . LYS A 1 387 ? 12.050 11.265 -34.287 1.00 92.06 387 LYS A CA 1
ATOM 3255 C C . LYS A 1 387 ? 13.024 11.750 -33.230 1.00 92.06 387 LYS A C 1
ATOM 3257 O O . LYS A 1 387 ? 13.024 12.932 -32.891 1.00 92.06 387 LYS A O 1
ATOM 3262 N N . ASP A 1 388 ? 13.850 10.849 -32.723 1.00 91.81 388 ASP A N 1
ATOM 3263 C CA . ASP A 1 388 ? 14.867 11.175 -31.729 1.00 91.81 388 ASP A CA 1
ATOM 3264 C C . ASP A 1 388 ? 16.043 10.202 -31.840 1.00 91.81 388 ASP A C 1
ATOM 3266 O O . ASP A 1 388 ? 15.888 9.042 -32.221 1.00 91.81 388 ASP A O 1
ATOM 3270 N N . SER A 1 389 ? 17.238 10.674 -31.512 1.00 92.81 389 SER A N 1
ATOM 3271 C CA . SER A 1 389 ? 18.459 9.877 -31.541 1.00 92.81 389 SER A CA 1
ATOM 3272 C C . SER A 1 389 ? 19.350 10.284 -30.383 1.00 92.81 389 SER A C 1
ATOM 3274 O O . SER A 1 389 ? 19.519 11.463 -30.082 1.00 92.81 389 SER A O 1
ATOM 3276 N N . TYR A 1 390 ? 19.940 9.292 -29.736 1.00 94.31 390 TYR A N 1
ATOM 3277 C CA . TYR A 1 390 ? 20.837 9.467 -28.612 1.00 94.31 390 TYR A CA 1
ATOM 3278 C C . TYR A 1 390 ? 22.033 8.556 -28.777 1.00 94.31 390 TYR A C 1
ATOM 3280 O O . TYR A 1 390 ? 21.882 7.377 -29.075 1.00 94.31 390 TYR A O 1
ATOM 3288 N N . SER A 1 391 ? 23.225 9.111 -28.618 1.00 95.38 391 SER A N 1
ATOM 3289 C CA . SER A 1 391 ? 24.468 8.350 -28.592 1.00 95.38 391 SER A CA 1
ATOM 3290 C C . SER A 1 391 ? 25.216 8.723 -27.328 1.00 95.38 391 SER A C 1
ATOM 3292 O O . SER A 1 391 ? 25.273 9.902 -26.982 1.00 95.38 391 SER A O 1
ATOM 3294 N N . ASN A 1 392 ? 25.777 7.728 -26.656 1.00 96.75 392 ASN A N 1
ATOM 3295 C CA . ASN A 1 392 ? 26.586 7.934 -25.467 1.00 96.75 392 ASN A CA 1
ATOM 3296 C C . ASN A 1 392 ? 27.729 6.920 -25.427 1.00 96.75 392 ASN A C 1
ATOM 3298 O O . ASN A 1 392 ? 27.714 5.915 -26.142 1.00 96.75 392 ASN A O 1
ATOM 3302 N N . TYR A 1 393 ? 28.716 7.191 -24.582 1.00 96.44 393 TYR A N 1
ATOM 3303 C CA . TYR A 1 393 ? 29.736 6.224 -24.226 1.00 96.44 393 TYR A CA 1
ATOM 3304 C C . TYR A 1 393 ? 29.876 6.145 -22.712 1.00 96.44 393 TYR A C 1
ATOM 3306 O O . TYR A 1 393 ? 29.866 7.156 -22.012 1.00 96.44 393 TYR A O 1
ATOM 3314 N N . LEU A 1 394 ? 30.032 4.928 -22.204 1.00 97.25 394 LEU A N 1
ATOM 3315 C CA . LEU A 1 394 ? 30.231 4.665 -20.785 1.00 97.25 394 LEU A CA 1
ATOM 3316 C C . LEU A 1 394 ? 31.550 3.927 -20.589 1.00 97.25 394 LEU A C 1
ATOM 3318 O O . LEU A 1 394 ? 31.978 3.165 -21.456 1.00 97.25 394 LEU A O 1
ATOM 3322 N N . ILE A 1 395 ? 32.197 4.170 -19.451 1.00 96.94 395 ILE A N 1
ATOM 3323 C CA . ILE A 1 395 ? 33.495 3.591 -19.105 1.00 96.94 395 ILE A CA 1
ATOM 3324 C C . ILE A 1 395 ? 33.417 2.954 -17.714 1.00 96.94 395 ILE A C 1
ATOM 3326 O O . ILE A 1 395 ? 32.842 3.531 -16.785 1.00 96.94 395 ILE A O 1
ATOM 3330 N N . GLU A 1 396 ? 34.028 1.780 -17.576 1.00 97.44 396 GLU A N 1
ATOM 3331 C CA . GLU A 1 396 ? 34.351 1.150 -16.297 1.00 97.44 396 GLU A CA 1
ATOM 3332 C C . GLU A 1 396 ? 35.855 0.886 -16.236 1.00 97.44 396 GLU A C 1
ATOM 3334 O O . GLU A 1 396 ? 36.452 0.435 -17.219 1.00 97.44 396 GLU A O 1
ATOM 3339 N N . GLU A 1 397 ? 36.462 1.169 -15.085 1.00 96.31 397 GLU A N 1
ATOM 3340 C CA . GLU A 1 397 ? 37.880 0.922 -14.833 1.00 96.31 397 GLU A CA 1
ATOM 3341 C C . GLU A 1 397 ? 38.041 0.076 -13.568 1.00 96.31 397 GLU A C 1
ATOM 3343 O O . GLU A 1 397 ? 37.392 0.326 -12.554 1.00 96.31 397 GLU A O 1
ATOM 3348 N N . ASN A 1 398 ? 38.931 -0.911 -13.624 1.00 96.31 398 ASN A N 1
ATOM 3349 C CA . ASN A 1 398 ? 39.348 -1.714 -12.484 1.00 96.31 398 ASN A CA 1
ATOM 3350 C C . ASN A 1 398 ? 40.871 -1.666 -12.377 1.00 96.31 398 ASN A C 1
ATOM 3352 O O . ASN A 1 398 ? 41.575 -1.823 -13.372 1.00 96.31 398 ASN A O 1
ATOM 3356 N N . ASN A 1 399 ? 41.375 -1.448 -11.166 1.00 94.81 399 ASN A N 1
ATOM 3357 C CA . ASN A 1 399 ? 42.805 -1.451 -10.889 1.00 94.81 399 ASN A CA 1
ATOM 3358 C C . ASN A 1 399 ? 43.089 -2.530 -9.850 1.00 94.81 399 ASN A C 1
ATOM 3360 O O . ASN A 1 399 ? 42.427 -2.592 -8.813 1.00 94.81 399 ASN A O 1
ATOM 3364 N N . SER A 1 400 ? 44.088 -3.359 -10.121 1.00 95.00 400 SER A N 1
ATOM 3365 C CA . SER A 1 400 ? 44.555 -4.373 -9.180 1.00 95.00 400 SER A CA 1
ATOM 3366 C C . SER A 1 400 ? 46.073 -4.389 -9.114 1.00 95.00 400 SER A C 1
ATOM 3368 O O . SER A 1 400 ? 46.749 -3.996 -10.063 1.00 95.00 400 SER A O 1
ATOM 3370 N N . GLU A 1 401 ? 46.610 -4.817 -7.978 1.00 95.31 401 GLU A N 1
ATOM 3371 C CA . GLU A 1 401 ? 48.045 -4.863 -7.726 1.00 95.31 401 GLU A CA 1
ATOM 3372 C C . GLU A 1 401 ? 48.414 -6.172 -7.029 1.00 95.31 401 GLU A C 1
ATOM 3374 O O . GLU A 1 401 ? 47.777 -6.583 -6.057 1.00 95.31 401 GLU A O 1
ATOM 3379 N N . LYS A 1 402 ? 49.466 -6.826 -7.518 1.00 94.94 402 LYS A N 1
ATOM 3380 C CA . LYS A 1 402 ? 50.089 -7.994 -6.896 1.00 94.94 402 LYS A CA 1
ATOM 3381 C C . LYS A 1 402 ? 51.491 -7.607 -6.456 1.00 94.94 402 LYS A C 1
ATOM 3383 O O . LYS A 1 402 ? 52.332 -7.292 -7.296 1.00 94.94 402 LYS A O 1
ATOM 3388 N N . ILE A 1 403 ? 51.740 -7.662 -5.153 1.00 95.38 403 ILE A N 1
ATOM 3389 C CA . ILE A 1 403 ? 53.061 -7.447 -4.566 1.00 95.38 403 ILE A CA 1
ATOM 3390 C C . ILE A 1 403 ? 53.646 -8.816 -4.240 1.00 95.38 403 ILE A C 1
ATOM 3392 O O . ILE A 1 403 ? 53.015 -9.617 -3.542 1.00 95.38 403 ILE A O 1
ATOM 3396 N N . ARG A 1 404 ? 54.829 -9.101 -4.778 1.00 95.81 404 ARG A N 1
ATOM 3397 C CA . ARG A 1 404 ? 55.561 -10.349 -4.562 1.00 95.81 404 ARG A CA 1
ATOM 3398 C C . ARG A 1 404 ? 56.984 -10.060 -4.136 1.00 95.81 404 ARG A C 1
ATOM 3400 O O . ARG A 1 404 ? 57.625 -9.190 -4.719 1.00 95.81 404 ARG A O 1
ATOM 3407 N N . TYR A 1 405 ? 57.483 -10.811 -3.165 1.00 93.94 405 TYR A N 1
ATOM 3408 C CA . TYR A 1 405 ? 58.868 -10.693 -2.716 1.00 93.94 405 TYR A CA 1
ATOM 3409 C C . TYR A 1 405 ? 59.665 -11.921 -3.155 1.00 93.94 405 TYR A C 1
ATOM 3411 O O . TYR A 1 405 ? 59.278 -13.052 -2.870 1.00 93.94 405 TYR A O 1
ATOM 3419 N N . LYS A 1 406 ? 60.774 -11.718 -3.875 1.00 93.38 406 LYS A N 1
ATOM 3420 C CA . LYS A 1 406 ? 61.577 -12.809 -4.446 1.00 93.38 406 LYS A CA 1
ATOM 3421 C C . LYS A 1 406 ? 63.052 -12.649 -4.095 1.00 93.38 406 LYS A C 1
ATOM 3423 O O . LYS A 1 406 ? 63.666 -11.637 -4.407 1.00 93.38 406 LYS A O 1
ATOM 3428 N N . GLY A 1 407 ? 63.638 -13.674 -3.489 1.00 89.25 407 GLY A N 1
ATOM 3429 C CA . GLY A 1 407 ? 65.053 -13.700 -3.123 1.00 89.25 407 GLY A CA 1
ATOM 3430 C C . GLY A 1 407 ? 65.402 -14.952 -2.314 1.00 89.25 407 GLY A C 1
ATOM 3431 O O . GLY A 1 407 ? 64.494 -15.657 -1.874 1.00 89.25 407 GLY A O 1
ATOM 3432 N N . PRO A 1 408 ? 66.697 -15.250 -2.119 1.00 82.00 408 PRO A N 1
ATOM 3433 C CA . PRO A 1 408 ? 67.142 -16.453 -1.415 1.00 82.00 408 PRO A CA 1
ATOM 3434 C C . PRO A 1 408 ? 66.771 -16.462 0.079 1.00 82.00 408 PRO A C 1
ATOM 3436 O O . PRO A 1 408 ? 66.517 -17.534 0.611 1.00 82.00 408 PRO A O 1
ATOM 3439 N N . ASN A 1 409 ? 66.696 -15.294 0.735 1.00 83.69 409 ASN A N 1
ATOM 3440 C CA . ASN A 1 409 ? 66.361 -15.143 2.161 1.00 83.69 409 ASN A CA 1
ATOM 3441 C C . ASN A 1 409 ? 65.448 -13.918 2.393 1.00 83.69 409 ASN A C 1
ATOM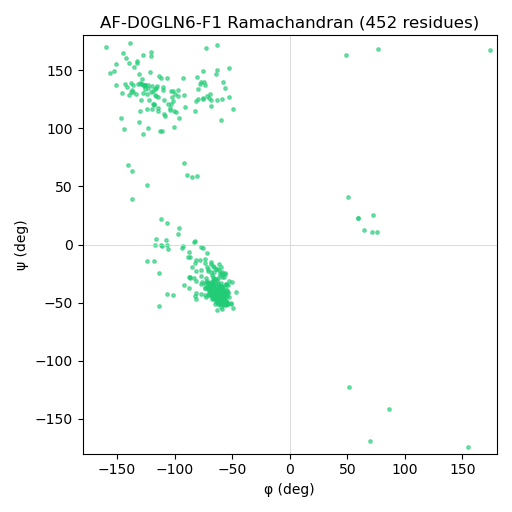 3443 O O . ASN A 1 409 ? 65.885 -12.915 2.956 1.00 83.69 409 ASN A O 1
ATOM 3447 N N . VAL A 1 410 ? 64.196 -13.963 1.926 1.00 87.06 410 VAL A N 1
ATOM 3448 C CA . VAL A 1 410 ? 63.224 -12.872 2.154 1.00 87.06 410 VAL A CA 1
ATOM 3449 C C . VAL A 1 410 ? 62.805 -12.838 3.638 1.00 87.06 410 VAL A C 1
ATOM 3451 O O . VAL A 1 410 ? 62.353 -13.867 4.150 1.00 87.06 410 VAL A O 1
ATOM 3454 N N . PRO A 1 411 ? 62.922 -11.700 4.351 1.00 86.69 411 PRO A N 1
ATOM 3455 C CA . PRO A 1 411 ? 62.528 -11.608 5.759 1.00 86.69 411 PRO A CA 1
ATOM 3456 C C . PRO A 1 411 ? 61.021 -11.829 5.981 1.00 86.69 411 PRO A C 1
ATOM 3458 O O . PRO A 1 411 ? 60.193 -11.401 5.181 1.00 86.69 411 PRO A O 1
ATOM 3461 N N . LEU A 1 412 ? 60.644 -12.426 7.122 1.00 83.25 412 LEU A N 1
ATOM 3462 C CA . LEU A 1 412 ? 59.251 -12.796 7.459 1.00 83.25 412 LEU A CA 1
ATOM 3463 C C . LEU A 1 412 ? 58.255 -11.621 7.508 1.00 83.25 412 LEU A C 1
ATOM 3465 O O . LEU A 1 412 ? 57.038 -11.847 7.465 1.00 83.25 412 LEU A O 1
ATOM 3469 N N . ALA A 1 413 ? 58.760 -10.392 7.642 1.00 86.69 413 ALA A N 1
ATOM 3470 C CA . ALA A 1 413 ? 57.965 -9.168 7.621 1.00 86.69 413 ALA A CA 1
ATOM 3471 C C . ALA A 1 413 ? 57.416 -8.838 6.218 1.00 86.69 413 ALA A C 1
ATOM 3473 O O . ALA A 1 413 ? 56.393 -8.164 6.118 1.00 86.69 413 ALA A O 1
ATOM 3474 N N . TYR A 1 414 ? 58.038 -9.349 5.148 1.00 87.88 414 TYR A N 1
ATOM 3475 C CA . TYR A 1 414 ? 57.639 -9.100 3.761 1.00 87.88 414 TYR A CA 1
ATOM 3476 C C . TYR A 1 414 ? 56.847 -10.284 3.222 1.00 87.88 414 TYR A C 1
ATOM 3478 O O . TYR A 1 414 ? 57.398 -11.326 2.869 1.00 87.88 414 TYR A O 1
ATOM 3486 N N . ARG A 1 415 ? 55.525 -10.127 3.183 1.00 89.25 415 ARG A N 1
ATOM 3487 C CA . ARG A 1 415 ? 54.601 -11.158 2.708 1.00 89.25 415 ARG A CA 1
ATOM 3488 C C . ARG A 1 415 ? 53.921 -10.707 1.434 1.00 89.25 415 ARG A C 1
ATOM 3490 O O . ARG A 1 415 ? 53.602 -9.532 1.278 1.00 89.25 415 ARG A O 1
ATOM 3497 N N . ASP A 1 416 ? 53.678 -11.667 0.555 1.00 93.44 416 ASP A N 1
ATOM 3498 C CA . ASP A 1 416 ? 52.929 -11.445 -0.670 1.00 93.44 416 ASP A CA 1
ATOM 3499 C C . ASP A 1 416 ? 51.547 -10.857 -0.370 1.00 93.44 416 ASP A C 1
ATOM 3501 O O . ASP A 1 416 ? 50.818 -11.335 0.502 1.00 93.44 416 ASP A O 1
ATOM 3505 N N . GLU A 1 417 ? 51.176 -9.834 -1.132 1.00 92.94 417 GLU A N 1
ATOM 3506 C CA . GLU A 1 417 ? 49.920 -9.111 -0.960 1.00 92.94 417 GLU A CA 1
ATOM 3507 C C . GLU A 1 417 ? 49.207 -8.974 -2.309 1.00 92.94 417 GLU A C 1
ATOM 3509 O O . GLU A 1 417 ? 49.840 -8.863 -3.363 1.00 92.94 417 GLU A O 1
ATOM 3514 N N . ASN A 1 418 ? 47.875 -8.989 -2.285 1.00 91.69 418 ASN A N 1
ATOM 3515 C CA . ASN A 1 418 ? 47.041 -8.641 -3.431 1.00 91.69 418 ASN A CA 1
ATOM 3516 C C . ASN A 1 418 ? 46.123 -7.486 -3.025 1.00 91.69 418 ASN A C 1
ATOM 3518 O O . ASN A 1 418 ? 45.353 -7.627 -2.074 1.00 91.69 418 ASN A O 1
ATOM 3522 N N . LYS A 1 419 ? 46.157 -6.379 -3.766 1.00 90.31 419 LYS A N 1
ATOM 3523 C CA . LYS A 1 419 ? 45.195 -5.282 -3.631 1.00 90.31 419 LYS A CA 1
ATOM 3524 C C . LYS A 1 419 ? 44.215 -5.350 -4.794 1.00 90.31 419 LYS A C 1
ATOM 3526 O O . LYS A 1 419 ? 44.603 -5.218 -5.953 1.00 90.31 419 LYS A O 1
ATOM 3531 N N . GLY A 1 420 ? 42.940 -5.561 -4.482 1.00 87.81 420 GLY A N 1
ATOM 3532 C CA . GLY A 1 420 ? 41.910 -5.781 -5.496 1.00 87.81 420 GLY A CA 1
ATOM 3533 C C . GLY A 1 420 ? 42.058 -7.127 -6.214 1.00 87.81 420 GLY A C 1
ATOM 3534 O O . GLY A 1 420 ? 42.802 -8.014 -5.789 1.00 87.81 420 GLY A O 1
ATOM 3535 N N . LYS A 1 421 ? 41.303 -7.294 -7.300 1.00 91.62 421 LYS A N 1
ATOM 3536 C CA . LYS A 1 421 ? 41.290 -8.512 -8.114 1.00 91.62 421 LYS A CA 1
ATOM 3537 C C . LYS A 1 421 ? 41.179 -8.132 -9.589 1.00 91.62 421 LYS A C 1
ATOM 3539 O O . LYS A 1 421 ? 40.355 -7.292 -9.935 1.00 91.62 421 LYS A O 1
ATOM 3544 N N . GLU A 1 422 ? 41.976 -8.773 -10.439 1.00 91.50 422 GLU A N 1
ATOM 3545 C CA . GLU A 1 422 ? 41.781 -8.744 -11.893 1.00 91.50 422 GLU A CA 1
ATOM 3546 C C . GLU A 1 422 ? 40.430 -9.395 -12.223 1.00 91.50 422 GLU A C 1
ATOM 3548 O O . GLU A 1 422 ? 40.144 -10.521 -11.803 1.00 91.50 422 GLU A O 1
ATOM 3553 N N . LEU A 1 423 ? 39.576 -8.664 -12.925 1.00 94.00 423 LEU A N 1
ATOM 3554 C CA . LEU A 1 423 ? 38.209 -9.066 -13.233 1.00 94.00 423 LEU A CA 1
ATOM 3555 C C . LEU A 1 423 ? 38.127 -9.795 -14.578 1.00 94.00 423 LEU A C 1
ATOM 3557 O O . LEU A 1 423 ? 37.362 -10.748 -14.719 1.00 94.00 423 LEU A O 1
ATOM 3561 N N . GLY A 1 424 ? 38.940 -9.393 -15.551 1.00 93.69 424 GLY A N 1
ATOM 3562 C CA . GLY A 1 424 ? 38.884 -9.884 -16.919 1.00 93.69 424 GLY A CA 1
ATOM 3563 C C . GLY A 1 424 ? 37.721 -9.281 -17.712 1.00 93.69 424 GLY A C 1
ATOM 3564 O O . GLY A 1 424 ? 36.795 -8.668 -17.174 1.00 93.69 424 GLY A O 1
ATOM 3565 N N . LYS A 1 425 ? 37.747 -9.491 -19.034 1.00 94.94 425 LYS A N 1
ATOM 3566 C CA . LYS A 1 425 ? 36.763 -8.935 -19.978 1.00 94.94 425 LYS A CA 1
ATOM 3567 C C . LYS A 1 425 ? 35.311 -9.253 -19.607 1.00 94.94 425 LYS A C 1
ATOM 3569 O O . LYS A 1 425 ? 34.461 -8.380 -19.730 1.00 94.94 425 LYS A O 1
ATOM 3574 N N . GLU A 1 426 ? 35.016 -10.479 -19.178 1.00 95.69 426 GLU A N 1
ATOM 3575 C CA . GLU A 1 426 ? 33.640 -10.915 -18.895 1.00 95.69 426 GLU A CA 1
ATOM 3576 C C . GLU A 1 426 ? 33.030 -10.208 -17.681 1.00 95.69 426 GLU A C 1
ATOM 3578 O O . GLU A 1 426 ? 31.904 -9.717 -17.757 1.00 95.69 426 GLU A O 1
ATOM 3583 N N . GLU A 1 427 ? 33.765 -10.115 -16.571 1.00 96.25 427 GLU A N 1
ATOM 3584 C CA . GLU A 1 427 ? 33.276 -9.414 -15.380 1.00 96.25 427 GLU A CA 1
ATOM 3585 C C . GLU A 1 427 ? 33.239 -7.900 -15.601 1.00 96.25 427 GLU A C 1
ATOM 3587 O O . GLU A 1 427 ? 32.255 -7.253 -15.240 1.00 96.25 427 GLU A O 1
ATOM 3592 N N . MET A 1 428 ? 34.231 -7.339 -16.301 1.00 96.81 428 MET A N 1
ATOM 3593 C CA . MET A 1 428 ? 34.184 -5.939 -16.735 1.00 96.81 428 MET A CA 1
ATOM 3594 C C . MET A 1 428 ? 32.963 -5.667 -17.629 1.00 96.81 428 MET A C 1
ATOM 3596 O O . MET A 1 428 ? 32.301 -4.641 -17.463 1.00 96.81 428 MET A O 1
ATOM 3600 N N . GLN A 1 429 ? 32.595 -6.604 -18.516 1.00 95.94 429 GLN A N 1
ATOM 3601 C CA . GLN A 1 429 ? 31.387 -6.503 -19.341 1.00 95.94 429 GLN A CA 1
ATOM 3602 C C . GLN A 1 429 ? 30.109 -6.498 -18.492 1.00 95.94 429 GLN A C 1
ATOM 3604 O O . GLN A 1 429 ? 29.216 -5.696 -18.747 1.00 95.94 429 GLN A O 1
ATOM 3609 N N . LYS A 1 430 ? 30.008 -7.334 -17.452 1.00 96.12 430 LYS A N 1
ATOM 3610 C CA . LYS A 1 430 ? 28.836 -7.333 -16.555 1.00 96.12 430 LYS A CA 1
ATOM 3611 C C . LYS A 1 430 ? 28.675 -6.003 -15.814 1.00 96.12 430 LYS A C 1
ATOM 3613 O O . LYS A 1 430 ? 27.548 -5.530 -15.653 1.00 96.12 430 LYS A O 1
ATOM 3618 N N . LEU A 1 431 ? 29.783 -5.401 -15.375 1.00 96.31 431 LEU A N 1
ATOM 3619 C CA . LEU A 1 431 ? 29.771 -4.106 -14.692 1.00 96.31 431 LEU A CA 1
ATOM 3620 C C . LEU A 1 431 ? 29.294 -2.985 -15.621 1.00 96.31 431 LEU A C 1
ATOM 3622 O O . LEU A 1 431 ? 28.347 -2.270 -15.280 1.00 96.31 431 LEU A O 1
ATOM 3626 N N . ILE A 1 432 ? 29.883 -2.874 -16.818 1.00 96.62 432 ILE A N 1
ATOM 3627 C CA . ILE A 1 432 ? 29.474 -1.843 -17.779 1.00 96.62 432 ILE A CA 1
ATOM 3628 C C . ILE A 1 432 ? 28.049 -2.083 -18.293 1.00 96.62 432 ILE A C 1
ATOM 3630 O O . ILE A 1 432 ? 27.294 -1.129 -18.457 1.00 96.62 432 ILE A O 1
ATOM 3634 N N . ASP A 1 433 ? 27.623 -3.343 -18.438 1.00 95.69 433 ASP A N 1
ATOM 3635 C CA . ASP A 1 433 ? 26.263 -3.687 -18.854 1.00 95.69 433 ASP A CA 1
ATOM 3636 C C . ASP A 1 433 ? 25.211 -3.156 -17.884 1.00 95.69 433 ASP A C 1
ATOM 3638 O O . ASP A 1 433 ? 24.135 -2.745 -18.319 1.00 95.69 433 ASP A O 1
ATOM 3642 N N . LYS A 1 434 ? 25.494 -3.152 -16.577 1.00 96.19 434 LYS A N 1
ATOM 3643 C CA . LYS A 1 434 ? 24.589 -2.570 -15.583 1.00 96.19 434 LYS A CA 1
ATOM 3644 C C . LYS A 1 434 ? 24.417 -1.066 -15.816 1.00 96.19 434 LYS A C 1
ATOM 3646 O O . LYS A 1 434 ? 23.283 -0.595 -15.867 1.00 96.19 434 LYS A O 1
ATOM 3651 N N . LYS A 1 435 ? 25.522 -0.344 -16.029 1.00 96.62 435 LYS A N 1
ATOM 3652 C CA . LYS A 1 435 ? 25.504 1.101 -16.311 1.00 96.62 435 LYS A CA 1
ATOM 3653 C C . LYS A 1 435 ? 24.764 1.414 -17.613 1.00 96.62 435 LYS A C 1
ATOM 3655 O O . LYS A 1 435 ? 23.924 2.307 -17.635 1.00 96.62 435 LYS A O 1
ATOM 3660 N N . VAL A 1 436 ? 25.016 0.644 -18.675 1.00 95.75 436 VAL A N 1
ATOM 3661 C CA . VAL A 1 436 ? 24.328 0.805 -19.967 1.00 95.75 436 VAL A CA 1
ATOM 3662 C C . VAL A 1 436 ? 22.822 0.582 -19.812 1.00 95.75 436 VAL A C 1
ATOM 3664 O O . VAL A 1 436 ? 22.043 1.393 -20.301 1.00 95.75 436 VAL A O 1
ATOM 3667 N N . LYS A 1 437 ? 22.379 -0.455 -19.083 1.00 95.50 437 LYS A N 1
ATOM 3668 C CA . LYS A 1 437 ? 20.942 -0.684 -18.822 1.00 95.50 437 LYS A CA 1
ATOM 3669 C C . LYS A 1 437 ? 20.280 0.507 -18.135 1.00 95.50 437 LYS A C 1
ATOM 3671 O O . LYS A 1 437 ? 19.196 0.914 -18.544 1.00 95.50 437 LYS A O 1
ATOM 3676 N N . GLU A 1 438 ? 20.911 1.041 -17.093 1.00 95.06 438 GLU A N 1
ATOM 3677 C CA . GLU A 1 438 ? 20.386 2.184 -16.341 1.00 95.06 438 GLU A CA 1
ATOM 3678 C C . GLU A 1 438 ? 20.258 3.430 -17.231 1.00 95.06 438 GLU A C 1
ATOM 3680 O O . GLU A 1 438 ? 19.209 4.079 -17.226 1.00 95.06 438 GLU A O 1
ATOM 3685 N N . ASP A 1 439 ? 21.271 3.711 -18.052 1.00 94.88 439 ASP A N 1
ATOM 3686 C CA . ASP A 1 439 ? 21.291 4.859 -18.968 1.00 94.88 439 ASP A CA 1
ATOM 3687 C C . ASP A 1 439 ? 20.241 4.722 -20.092 1.00 94.88 439 ASP A C 1
ATOM 3689 O O . ASP A 1 439 ? 19.490 5.660 -20.371 1.00 94.88 439 ASP A O 1
ATOM 3693 N N . ILE A 1 440 ? 20.081 3.517 -20.662 1.00 93.44 440 ILE A N 1
ATOM 3694 C CA . ILE A 1 440 ? 19.020 3.200 -21.636 1.00 93.44 440 ILE A CA 1
ATOM 3695 C C . ILE A 1 440 ? 17.632 3.483 -21.044 1.00 93.44 440 ILE A C 1
ATOM 3697 O O . ILE A 1 440 ? 16.819 4.156 -21.682 1.00 93.44 440 ILE A O 1
ATOM 3701 N N . ILE A 1 441 ? 17.355 3.007 -19.823 1.00 92.62 441 ILE A N 1
ATOM 3702 C CA . ILE A 1 441 ? 16.058 3.216 -19.155 1.00 92.62 441 ILE A CA 1
ATOM 3703 C C . ILE A 1 441 ? 15.798 4.709 -18.954 1.00 92.62 441 ILE A C 1
ATOM 3705 O O . ILE A 1 441 ? 14.704 5.194 -19.246 1.00 92.62 441 ILE A O 1
ATOM 3709 N N . GLN A 1 442 ? 16.789 5.452 -18.455 1.00 92.38 442 GLN A N 1
ATOM 3710 C CA . GLN A 1 442 ? 16.649 6.893 -18.250 1.00 92.38 442 GLN A CA 1
ATOM 3711 C C . GLN A 1 442 ? 16.376 7.619 -19.566 1.00 92.38 442 GLN A C 1
ATOM 3713 O O . GLN A 1 442 ? 15.489 8.476 -19.624 1.00 92.38 442 GLN A O 1
ATOM 3718 N N . ARG A 1 443 ? 17.085 7.247 -20.638 1.00 91.38 443 ARG A N 1
ATOM 3719 C CA . ARG A 1 443 ? 16.885 7.864 -21.944 1.00 91.38 443 ARG A CA 1
ATOM 3720 C C . ARG A 1 443 ? 15.496 7.582 -22.501 1.00 91.38 443 ARG A C 1
ATOM 3722 O O . ARG A 1 443 ? 14.840 8.518 -22.958 1.00 91.38 443 ARG A O 1
ATOM 3729 N N . ILE A 1 444 ? 15.035 6.335 -22.436 1.00 89.12 444 ILE A N 1
ATOM 3730 C CA . ILE A 1 444 ? 13.704 5.968 -22.924 1.00 89.12 444 ILE A CA 1
ATOM 3731 C C . ILE A 1 444 ? 12.621 6.701 -22.136 1.00 89.12 444 ILE A C 1
ATOM 3733 O O . ILE A 1 444 ? 11.733 7.258 -22.762 1.00 89.12 444 ILE A O 1
ATOM 3737 N N . LYS A 1 445 ? 12.736 6.843 -20.810 1.00 88.50 445 LYS A N 1
ATOM 3738 C CA . LYS A 1 445 ? 11.776 7.631 -20.009 1.00 88.50 445 LYS A CA 1
ATOM 3739 C C . LYS A 1 445 ? 11.680 9.101 -20.432 1.00 88.50 445 LYS A C 1
ATOM 3741 O O . LYS A 1 445 ? 10.627 9.724 -20.328 1.00 88.50 445 LYS A O 1
ATOM 3746 N N . ILE A 1 446 ? 12.780 9.699 -20.894 1.00 88.19 446 ILE A N 1
ATOM 3747 C CA . ILE A 1 446 ? 12.756 11.069 -21.432 1.00 88.19 446 ILE A CA 1
ATOM 3748 C C . ILE A 1 446 ? 11.999 11.108 -22.765 1.00 88.19 446 ILE A C 1
ATOM 3750 O O . ILE A 1 446 ? 11.240 12.047 -23.011 1.00 88.19 446 ILE A O 1
ATOM 3754 N N . MET A 1 447 ? 12.210 10.105 -23.618 1.00 84.75 447 MET A N 1
ATOM 3755 C CA . MET A 1 447 ? 11.512 9.968 -24.898 1.00 84.75 447 MET A CA 1
ATOM 3756 C C . MET A 1 447 ? 10.019 9.670 -24.691 1.00 84.75 447 MET A C 1
ATOM 3758 O O . MET A 1 447 ? 9.171 10.286 -25.331 1.00 84.75 447 MET A O 1
ATOM 3762 N N . GLU A 1 448 ? 9.694 8.805 -23.733 1.00 84.31 448 GLU A N 1
ATOM 3763 C CA . GLU A 1 448 ? 8.345 8.446 -23.309 1.00 84.31 448 GLU A CA 1
ATOM 3764 C C . GLU A 1 448 ? 7.530 9.684 -22.947 1.00 84.31 448 GLU A C 1
ATOM 3766 O O . GLU A 1 448 ? 6.497 9.918 -23.556 1.00 84.31 448 GLU A O 1
ATOM 3771 N N . LYS A 1 449 ? 8.051 10.571 -22.090 1.00 85.56 449 LYS A N 1
ATOM 3772 C CA . LYS A 1 449 ? 7.387 11.843 -21.738 1.00 85.56 449 LYS A CA 1
ATOM 3773 C C . LYS A 1 449 ? 7.049 12.738 -22.931 1.00 85.56 449 LYS A C 1
ATOM 3775 O O . LYS A 1 449 ? 6.188 13.614 -22.829 1.00 85.56 449 LYS A O 1
ATOM 3780 N N . ARG A 1 450 ? 7.777 12.603 -24.043 1.00 84.94 450 ARG A N 1
ATOM 3781 C CA . ARG A 1 450 ? 7.487 13.331 -25.287 1.00 84.94 450 ARG A CA 1
ATOM 3782 C C . ARG A 1 450 ? 6.393 12.619 -26.077 1.00 84.94 450 ARG A C 1
ATOM 3784 O O . ARG A 1 450 ? 5.467 13.282 -26.529 1.00 84.94 450 ARG A O 1
ATOM 3791 N N . LEU A 1 451 ? 6.483 11.295 -26.189 1.00 85.00 451 LEU A N 1
ATOM 3792 C CA . LEU A 1 451 ? 5.482 10.436 -26.827 1.00 85.00 451 LEU A CA 1
ATOM 3793 C C . LEU A 1 451 ? 4.137 10.437 -26.082 1.00 85.00 451 LEU A C 1
ATOM 3795 O O . LEU A 1 451 ? 3.098 10.329 -26.717 1.00 85.00 451 LEU A O 1
ATOM 3799 N N . GLU A 1 452 ? 4.134 10.631 -24.762 1.00 83.50 452 GLU A N 1
ATOM 3800 C CA . GLU A 1 452 ? 2.930 10.770 -23.936 1.00 83.50 452 GLU A CA 1
ATOM 3801 C C . GLU A 1 452 ? 2.039 11.938 -24.370 1.00 83.50 452 GLU A C 1
ATOM 3803 O O . GLU A 1 452 ? 0.832 11.873 -24.153 1.00 83.50 452 GLU A O 1
ATOM 3808 N N . ARG A 1 453 ? 2.620 12.981 -24.976 1.00 77.88 453 ARG A N 1
ATOM 3809 C CA . ARG A 1 453 ? 1.914 14.189 -25.437 1.00 77.88 453 ARG A CA 1
ATOM 3810 C C . ARG A 1 453 ? 1.353 14.063 -26.857 1.00 77.88 453 ARG A C 1
ATOM 3812 O O . ARG A 1 453 ? 0.701 14.989 -27.332 1.00 77.88 453 ARG A O 1
ATOM 3819 N N . ILE A 1 454 ? 1.678 12.966 -27.542 1.00 76.75 454 ILE A N 1
ATOM 3820 C CA . ILE A 1 454 ? 1.163 12.584 -28.863 1.00 76.75 454 ILE A CA 1
ATOM 3821 C C . ILE A 1 454 ? 0.026 11.587 -28.634 1.00 76.75 454 ILE A C 1
ATOM 3823 O O . ILE A 1 454 ? -1.075 11.775 -29.203 1.00 76.75 454 ILE A O 1
#

Solvent-accessible surface area (backbone atoms only — not comparable to full-atom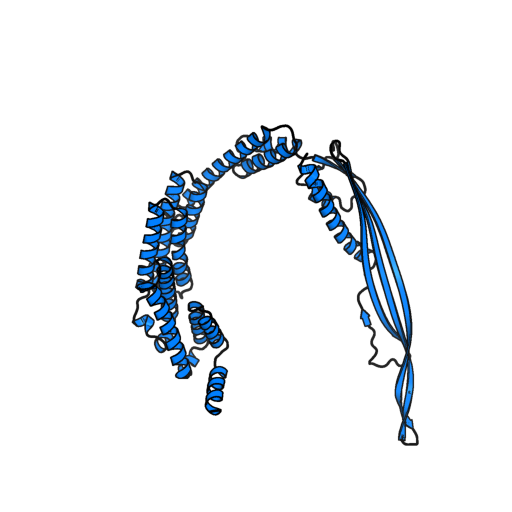 values): 23826 Å² total; per-residue (Å²): 126,73,68,62,57,53,52,55,53,55,59,56,74,72,52,51,73,49,51,53,49,18,48,56,28,43,78,70,68,38,49,71,57,15,52,52,36,44,50,54,47,44,72,79,36,60,81,46,61,87,67,54,52,66,70,61,48,53,50,51,27,52,49,53,48,52,50,52,48,52,32,51,43,28,45,71,78,74,42,56,74,67,49,20,31,53,21,19,53,48,51,28,47,51,38,51,62,42,70,76,36,78,71,41,65,81,51,44,61,62,70,78,76,51,58,53,66,56,27,50,52,55,20,50,54,50,39,54,46,55,22,45,61,26,43,79,69,68,37,45,70,60,18,53,56,42,47,52,61,48,52,59,57,46,56,55,54,73,71,47,58,71,79,64,29,67,76,44,43,67,56,49,53,50,44,33,48,54,39,29,60,54,34,47,57,47,18,52,50,24,48,77,72,64,38,22,63,57,16,16,53,32,19,43,51,29,17,69,55,34,33,92,83,34,67,49,48,92,48,17,46,58,50,16,54,53,22,42,53,54,26,30,48,53,51,18,50,52,26,40,52,49,18,56,54,39,60,76,62,71,100,41,26,42,35,27,42,54,19,16,55,23,12,46,51,12,20,73,53,32,78,66,45,81,60,21,60,60,50,16,58,52,21,43,66,66,21,34,42,29,25,29,82,42,76,58,66,89,57,44,69,56,54,52,66,53,35,56,92,53,28,49,85,30,81,89,70,48,55,30,42,36,38,30,47,77,48,78,50,78,50,75,50,79,45,79,48,77,47,85,45,70,48,75,42,82,67,50,68,43,100,84,72,44,77,35,67,40,76,32,59,29,35,42,36,38,38,36,38,43,36,38,36,34,42,39,38,37,47,34,41,47,35,92,91,48,75,52,76,49,72,54,72,49,76,43,76,49,69,21,36,40,40,40,71,51,51,94,59,68,57,90,88,68,68,70,46,71,48,71,66,87,63,57,72,69,52,48,47,56,57,44,49,52,55,51,52,55,52,50,42,54,51,40,48,59,51,44,66,54,56,56,78,63

Organism: NCBI:txid596323

Foldseek 3Di:
DVVVVVVVVVLVVPQPPLQVVLVVCVVVVVLLVSLVSVLVVCVVVVVCLVVDDPVVLVVLLVSLVVLLVVLVCCLPPDHDLVSVLVSLLSLLLSLQSQVLDPSSVVRYCSVVVDDSVVSLVSNVVSLVVQLCVCVVVVVLVSSLVSLCSLVSVLVSLVPHDPVVSVVCVCVNQVSLVVSLVSLQVSLVVCVVVLVLVSNLVSLVSSQVSNCVPPNCVVPSVVSNVVSLLSVLQVQLVVLQVQLVVLPPDDQALLSLLSSLVSLVSSCVSPPCNPCSVVSNVVSCVRNAFAEDEDEDCPCVVLLQVLRVSRHDYDPPDGQKYKYKYKDKDKDKDKDKDKDKDWDWDFPDADPVRHGDTDIWIKIWIKIKIKIKMKMWMKIWMDGPVDTDIDIDMDMDIDMKIWIDIDGPDDDPVDDIDIDGDDQDPVSRCVVVVVVVSVVSSVVSNVVNVVSSRD

pLDDT: mean 89.58, std 12.33, range [28.12, 98.5]

Sequence (454 aa):
MKKAILFILLILAVISCDLEKAQKEYEKGQYIQSIETTLKYFDKNENRIKKVNSKVKDEIVSKFSKITEYYSDMASNFGNEEQKINANINLFKIYIMLEERNYTKGFTDFTSKYKGEDFYSKANKLILKKYRDYFDSGLYDKAAEELGNYDGFSQILSRMNKMKFSKYERIYESSLKTKADNLIKIAEKYEEMKEYRKAEKSYFQVSETYKNYEKNYRNSYDKYTENKNKADLADAEKYYEMGKQALKESSQKEKYRKAYEYFKKSDSLVKGYKDAVNLANLYYKQGFFRYKIVGDKKYKNVIEEALKDIGYRDDSNPELIIEYTERNYYISEPMTYIEKLSEKTPSGIGNDMQILYRENPFDKIITSVKEKIRTDYRIRIDGVQYKDSYSNYLIEENNSEKIRYKGPNVPLAYRDENKGKELGKEEMQKLIDKKVKEDIIQRIKIMEKRLERI

Mean predicted aligned error: 11.4 Å